Protein AF-0000000070110072 (afdb_homodimer)

Radius of gyration: 34.11 Å; Cα contacts (8 Å, |Δi|>4): 1031; chains: 2; bounding box: 117×103×104 Å

Foldseek 3Di:
DDDPCPDPPPDDPPDDDPVPPVVPVVVVVVPPVVVVVVVVPPDDPPDDPPPPPPPPPPPPPPPQLQLKEKEAAFQDQQDDVVVCPPPVVSPPQPQCQVQALQQDAHDPSSLVLLLVLLQLCLVVVDDFQEEEEEPRVRLVSSVCNSCVSNVNNVRYYYYANLQGGFHQALCHNPTLVNCCVVPNLVLSLCCPQFAADKHDFHDPVRPCVCVNLVDVVCPPHPDHSVPDGRIDGLNRSLVSNVVCCVPPVVVCSLVSGYYYYRGHFSNVLSVLCVQAVPDRVRSSLDGAFHSWMKMFGAHNVSHGPDHIDTRDDVVVRVVRRVVVVCSSPPPPPPD/DDDPCPDDPPDDPPDDDPVPPVVVVVVVVVVVVVVVVVVVPPDDPPDDPPPDPPPPPPPPPPPVLQLKEKEAADQDQQDPVVVCPPPVVSPPQPFCQPQALQQDAHDPSSLVLLLVLLQLCLVVVDDFQEEEEEPRVNLVSSVCNSCVSNVNNVRYYYYANLQGDFHQALCHNPTLVNCCVVPNLVLSLCCPQFAADKHDFHDPVRPCVCVNLVDVVCPPHPDHSVPDGRIDGLNRSLVSNVVCCVPPVVVCSLVSGYYYYRGHFSNVLSVLCVQAVPDRVRSSLDGDFHSWIWIFGADNVSHGPDHIDTRDDPVVRVVRRVVVVCSSPPPPPPD

Secondary structure (DSSP, 8-state):
----------------GGGGHHHHHHHHHHHHHHHHHHHTTT-----SS-----------------EEEEEE-----PPPHHHHHHSTTSSS---TTSSSSS-PPP-HHHHHHHHHHHHHHHHTT---SEEEE-SSHHHHHHHHHHHHHHT-TTS-EEE-GGGPPP--GGGTT--HHHHHHHH-HHHHHHHHH-SS--PPPP-TTSTTHHHHHT-GGGTSSSS-GGGS-SS--HHHHHHHHHHHIIIIIHHHHHTT--EEEE--HHHHHHHHHHHHT--TTTGGG----TT-EEEEEE-TTS-BSSS-EE-S-HHHHHHHHHHHHHTTS------/----------------GGGTHHHHHHHHHHHHHHHHHHHTTT-----SS-----------------EEEEEE--------HHHHHHSGGGSS---TTSSSSS-PPP-HHHHHHHHHHHHHHHHTT---SEEEE-SSHHHHHHHHHHHHHHT-TTS-EEE-GGGPPP--GGGTT--HHHHHHHH-HHHHHHHHH-SS--PPPP-TTSTTHHHHHT-GGGTSSSS-GGGS-SS--HHHHHHHHHHHIIIIIHHHHHTT--EEEE--HHHHHHHHHHHHT--TTTGGG--PPTT-EEEEEE-TTS-BSSS-EE-S-HHHHHHHHHHHHHHTS------

Organism: Ovis aries (NCBI:txid9940)

pLDDT: mean 72.14, std 27.74, range [18.31, 98.25]

Structure (mmCIF, N/CA/C/O backbone):
data_AF-0000000070110072-model_v1
#
loop_
_entity.id
_entity.type
_entity.pdbx_description
1 polymer 'Bisphosphoglycerate mutase'
#
loop_
_atom_site.group_PDB
_atom_site.id
_atom_site.type_symbol
_atom_site.label_atom_id
_atom_site.label_alt_id
_atom_site.label_comp_id
_atom_site.label_asym_id
_atom_site.label_entity_id
_atom_site.label_seq_id
_atom_site.pdbx_PDB_ins_code
_atom_site.Cartn_x
_atom_site.Cartn_y
_atom_site.Cartn_z
_atom_site.occupancy
_atom_site.B_iso_or_equiv
_atom_site.auth_seq_id
_atom_site.auth_comp_id
_atom_site.auth_asym_id
_atom_site.auth_atom_id
_atom_site.pdbx_PDB_model_num
ATOM 1 N N . MET A 1 1 ? 23.219 19.188 78.312 1 22.95 1 MET A N 1
ATOM 2 C CA . MET A 1 1 ? 23.141 18.766 76.875 1 22.95 1 MET A CA 1
ATOM 3 C C . MET A 1 1 ? 21.703 18.875 76.375 1 22.95 1 MET A C 1
ATOM 5 O O . MET A 1 1 ? 20.906 17.953 76.562 1 22.95 1 MET A O 1
ATOM 9 N N . PRO A 1 2 ? 21.031 20 76.312 1 23 2 PRO A N 1
ATOM 10 C CA . PRO A 1 2 ? 19.625 20.391 76.438 1 23 2 PRO A CA 1
ATOM 11 C C . PRO A 1 2 ? 18.812 20.062 75.188 1 23 2 PRO A C 1
ATOM 13 O O . PRO A 1 2 ? 19.391 19.891 74.125 1 23 2 PRO A O 1
ATOM 16 N N . ALA A 1 3 ? 17.5 19.609 75.438 1 24.97 3 ALA A N 1
ATOM 17 C CA . ALA A 1 3 ? 16.312 19.031 74.812 1 24.97 3 ALA A CA 1
ATOM 18 C C . ALA A 1 3 ? 15.766 19.938 73.688 1 24.97 3 ALA A C 1
ATOM 20 O O . ALA A 1 3 ? 15.305 21.047 74 1 24.97 3 ALA A O 1
ATOM 21 N N . ALA A 1 4 ? 16.484 19.969 72.562 1 25.08 4 ALA A N 1
ATOM 22 C CA . ALA A 1 4 ? 16.25 20.891 71.438 1 25.08 4 ALA A CA 1
ATOM 23 C C . ALA A 1 4 ? 14.789 20.828 71 1 25.08 4 ALA A C 1
ATOM 25 O O . ALA A 1 4 ? 14.227 19.75 70.812 1 25.08 4 ALA A O 1
ATOM 26 N N . VAL A 1 5 ? 13.977 21.797 71.25 1 22.41 5 VAL A N 1
ATOM 27 C CA . VAL A 1 5 ? 12.578 22.234 71.25 1 22.41 5 VAL A CA 1
ATOM 28 C C . VAL A 1 5 ? 12 22.141 69.812 1 22.41 5 VAL A C 1
ATOM 30 O O . VAL A 1 5 ? 12.492 22.797 68.938 1 22.41 5 VAL A O 1
ATOM 33 N N . MET A 1 6 ? 11.477 20.875 69.312 1 23.41 6 MET A N 1
ATOM 34 C CA . MET A 1 6 ? 10.859 20.375 68.062 1 23.41 6 MET A CA 1
ATOM 35 C C . MET A 1 6 ? 9.672 21.234 67.688 1 23.41 6 MET A C 1
ATOM 37 O O . MET A 1 6 ? 8.688 21.344 68.438 1 23.41 6 MET A O 1
ATOM 41 N N . SER A 1 7 ? 9.891 22.469 67.125 1 20.98 7 SER A N 1
ATOM 42 C CA . SER A 1 7 ? 8.82 23.453 67 1 20.98 7 SER A CA 1
ATOM 43 C C . SER A 1 7 ? 7.633 22.906 66.188 1 20.98 7 SER A C 1
ATOM 45 O O . SER A 1 7 ? 7.816 22.156 65.25 1 20.98 7 SER A O 1
ATOM 47 N N . PRO A 1 8 ? 6.23 22.922 66.625 1 21.31 8 PRO A N 1
ATOM 48 C CA . PRO A 1 8 ? 4.891 22.359 66.5 1 21.31 8 PRO A CA 1
ATOM 49 C C . PRO A 1 8 ? 4.211 22.781 65.188 1 21.31 8 PRO A C 1
ATOM 51 O O . PRO A 1 8 ? 3.006 22.578 65 1 21.31 8 PRO A O 1
ATOM 54 N N . TRP A 1 9 ? 4.836 23.516 64.125 1 19.38 9 TRP A N 1
ATOM 55 C CA . TRP A 1 9 ? 3.984 24.391 63.375 1 19.38 9 TRP A CA 1
ATOM 56 C C . TRP A 1 9 ? 3.031 23.594 62.5 1 19.38 9 TRP A C 1
ATOM 58 O O . TRP A 1 9 ? 3.4 23.156 61.406 1 19.38 9 TRP A O 1
ATOM 68 N N . ARG A 1 10 ? 2.354 22.391 62.844 1 19.62 10 ARG A N 1
ATOM 69 C CA . ARG A 1 10 ? 1.578 21.375 62.156 1 19.62 10 ARG A CA 1
ATOM 70 C C . ARG A 1 10 ? 0.322 21.984 61.531 1 19.62 10 ARG A C 1
ATOM 72 O O . ARG A 1 10 ? -0.306 21.375 60.656 1 19.62 10 ARG A O 1
ATOM 79 N N . ARG A 1 11 ? -0.355 23 62.156 1 18.31 11 ARG A N 1
ATOM 80 C CA . ARG A 1 11 ? -1.798 22.828 62.312 1 18.31 11 ARG A CA 1
ATOM 81 C C . ARG A 1 11 ? -2.506 22.984 60.969 1 18.31 11 ARG A C 1
ATOM 83 O O . ARG A 1 11 ? -3.324 22.125 60.594 1 18.31 11 ARG A O 1
ATOM 90 N N . ARG A 1 12 ? -2.852 24.203 60.469 1 20.12 12 ARG A N 1
ATOM 91 C CA . ARG A 1 12 ? -4.199 24.766 60.406 1 20.12 12 ARG A CA 1
ATOM 92 C C . ARG A 1 12 ? -4.828 24.531 59.031 1 20.12 12 ARG A C 1
ATOM 94 O O . ARG A 1 12 ? -6.004 24.828 58.812 1 20.12 12 ARG A O 1
ATOM 101 N N . LEU A 1 13 ? -4.07 24.406 57.875 1 20.16 13 LEU A N 1
ATOM 102 C CA . LEU A 1 13 ? -4.734 25.109 56.781 1 20.16 13 LEU A CA 1
ATOM 103 C C . LEU A 1 13 ? -5.91 24.297 56.25 1 20.16 13 LEU A C 1
ATOM 105 O O . LEU A 1 13 ? -5.727 23.375 55.438 1 20.16 13 LEU A O 1
ATOM 109 N N . PHE A 1 14 ? -6.875 23.703 57.125 1 25.97 14 PHE A N 1
ATOM 110 C CA . PHE A 1 14 ? -8.039 22.891 56.844 1 25.97 14 PHE A CA 1
ATOM 111 C C . PHE A 1 14 ? -9.062 23.688 56.031 1 25.97 14 PHE A C 1
ATOM 113 O O . PHE A 1 14 ? -9.719 24.578 56.531 1 25.97 14 PHE A O 1
ATOM 120 N N . GLY A 1 15 ? -8.688 24.141 54.781 1 22.78 15 GLY A N 1
ATOM 121 C CA . GLY A 1 15 ? -9.656 24.984 54.094 1 22.78 15 GLY A CA 1
ATOM 122 C C . GLY A 1 15 ? -11.078 24.469 54.188 1 22.78 15 GLY A C 1
ATOM 123 O O . GLY A 1 15 ? -11.289 23.297 54.5 1 22.78 15 GLY A O 1
ATOM 124 N N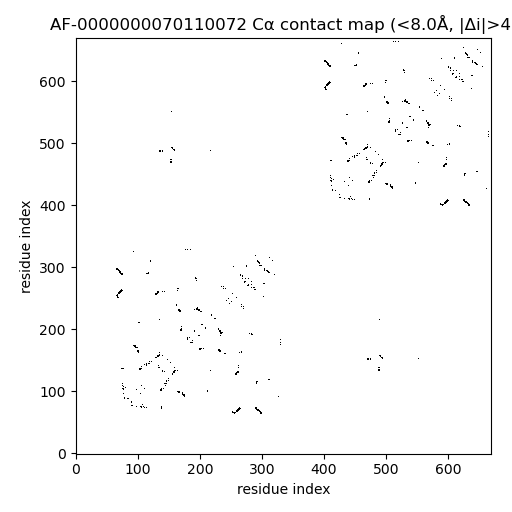 . SER A 1 16 ? -12.234 25.312 54.219 1 24.06 16 SER A N 1
ATOM 125 C CA . SER A 1 16 ? -13.617 25.469 54.656 1 24.06 16 SER A CA 1
ATOM 126 C C . SER A 1 16 ? -14.547 24.562 53.844 1 24.06 16 SER A C 1
ATOM 128 O O . SER A 1 16 ? -14.195 24.109 52.75 1 24.06 16 SER A O 1
ATOM 130 N N . SER A 1 17 ? -15.773 24.141 54.406 1 27.44 17 SER A N 1
ATOM 131 C CA . SER A 1 17 ? -16.984 23.328 54.406 1 27.44 17 SER A CA 1
ATOM 132 C C . SER A 1 17 ? -17.781 23.547 53.125 1 27.44 17 SER A C 1
ATOM 134 O O . SER A 1 17 ? -18.578 22.703 52.719 1 27.44 17 SER A O 1
ATOM 136 N N . GLU A 1 18 ? -17.766 24.828 52.625 1 28.55 18 GLU A N 1
ATOM 137 C CA . GLU A 1 18 ? -18.891 25.297 51.812 1 28.55 18 GLU A CA 1
ATOM 138 C C . GLU A 1 18 ? -18.922 24.609 50.438 1 28.55 18 GLU A C 1
ATOM 140 O O . GLU A 1 18 ? -19.922 24.672 49.75 1 28.55 18 GLU A O 1
ATOM 145 N N . GLU A 1 19 ? -17.672 24.156 50 1 26.59 19 GLU A N 1
ATOM 146 C CA . GLU A 1 19 ? -17.688 23.75 48.625 1 26.59 19 GLU A CA 1
ATOM 147 C C . GLU A 1 19 ? -18.469 22.453 48.438 1 26.59 19 GLU A C 1
ATOM 149 O O . GLU A 1 19 ? -18.547 21.922 47.312 1 26.59 19 GLU A O 1
ATOM 154 N N . ARG A 1 20 ? -18.812 21.797 49.594 1 27.3 20 ARG A N 1
ATOM 155 C CA . ARG A 1 20 ? -19.516 20.516 49.562 1 27.3 20 ARG A CA 1
ATOM 156 C C . ARG A 1 20 ? -20.922 20.672 49.031 1 27.3 20 ARG A C 1
ATOM 158 O O . ARG A 1 20 ? -21.484 19.75 48.438 1 27.3 20 ARG A O 1
ATOM 165 N N . LEU A 1 21 ? -21.547 21.859 49.406 1 26.91 21 LEU A N 1
ATOM 166 C CA . LEU A 1 21 ? -23 21.906 49.344 1 26.91 21 LEU A CA 1
ATOM 167 C C . LEU A 1 21 ? -23.484 21.859 47.906 1 26.91 21 LEU A C 1
ATOM 169 O O . LEU A 1 21 ? -24.5 21.234 47.594 1 26.91 21 LEU A O 1
ATOM 173 N N . LEU A 1 22 ? -22.75 22.578 47 1 26.73 22 LEU A N 1
ATOM 174 C CA . LEU A 1 22 ? -23.406 22.859 45.719 1 26.73 22 LEU A CA 1
ATOM 175 C C . LEU A 1 22 ? -23.484 21.594 44.875 1 26.73 22 LEU A C 1
ATOM 177 O O . LEU A 1 22 ? -24.125 21.594 43.812 1 26.73 22 LEU A O 1
ATOM 181 N N . LEU A 1 23 ? -22.766 20.484 45.344 1 26.33 23 LEU A N 1
ATOM 182 C CA . LEU A 1 23 ? -22.781 19.234 44.594 1 26.33 23 LEU A CA 1
ATOM 183 C C . LEU A 1 23 ? -24.172 18.609 44.625 1 26.33 23 LEU A C 1
ATOM 185 O O . LEU A 1 23 ? -24.641 18.094 43.625 1 26.33 23 LEU A O 1
ATOM 189 N N . VAL A 1 24 ? -24.766 18.672 45.875 1 29.64 24 VAL A N 1
ATOM 190 C CA . VAL A 1 24 ? -25.938 17.828 46.156 1 29.64 24 VAL A CA 1
ATOM 191 C C . VAL A 1 24 ? -27.125 18.297 45.312 1 29.64 24 VAL A C 1
ATOM 193 O O . VAL A 1 24 ? -27.906 17.469 44.844 1 29.64 24 VAL A O 1
ATOM 196 N N . ALA A 1 25 ? -27.234 19.609 45.156 1 29.38 25 ALA A N 1
ATOM 197 C CA . ALA A 1 25 ? -28.469 20.141 44.594 1 29.38 25 ALA A CA 1
ATOM 198 C C . ALA A 1 25 ? -28.672 19.672 43.156 1 29.38 25 ALA A C 1
ATOM 200 O O . ALA A 1 25 ? -29.797 19.375 42.75 1 29.38 25 ALA A O 1
ATOM 201 N N . PHE A 1 26 ? -27.5 19.625 42.406 1 29.38 26 PHE A N 1
ATOM 202 C CA . PHE A 1 26 ? -27.656 19.422 40.969 1 29.38 26 PHE A CA 1
ATOM 203 C C . PHE A 1 26 ? -28.078 17.984 40.656 1 29.38 26 PHE A C 1
ATOM 205 O O . PHE A 1 26 ? -28.719 17.719 39.656 1 29.38 26 PHE A O 1
ATOM 212 N N . LEU A 1 27 ? -27.844 17.016 41.594 1 31.39 27 LEU A N 1
ATOM 213 C CA . LEU A 1 27 ? -28.219 15.625 41.375 1 31.39 27 LEU A CA 1
ATOM 214 C C . LEU A 1 27 ? -29.734 15.469 41.375 1 31.39 27 LEU A C 1
ATOM 216 O O . LEU A 1 27 ? -30.266 14.57 40.719 1 31.39 27 LEU A O 1
ATOM 220 N N . GLN A 1 28 ? -30.422 16.281 42.188 1 31.12 28 GLN A N 1
ATOM 221 C CA . GLN A 1 28 ? -31.828 16.031 42.438 1 31.12 28 GLN A CA 1
ATOM 222 C C . GLN A 1 28 ? -32.656 16.297 41.188 1 31.12 28 GLN A C 1
ATOM 224 O O . GLN A 1 28 ? -33.719 15.688 40.969 1 31.12 28 GLN A O 1
ATOM 229 N N . GLY A 1 29 ? -32.219 17.297 40.406 1 30.22 29 GLY A N 1
ATOM 230 C CA . GLY A 1 29 ? -33.062 17.688 39.281 1 30.22 29 GLY A CA 1
ATOM 231 C C . GLY A 1 29 ? -33.156 16.641 38.188 1 30.22 29 GLY A C 1
ATOM 232 O O . GLY A 1 29 ? -34 16.719 37.312 1 30.22 29 GLY A O 1
ATOM 233 N N . LEU A 1 30 ? -32.156 15.719 38.25 1 31.34 30 LEU A N 1
ATOM 234 C CA . LEU A 1 30 ? -32.125 14.75 37.156 1 31.34 30 LEU A CA 1
ATOM 235 C C . LEU A 1 30 ? -33.25 13.742 37.281 1 31.34 30 LEU A C 1
ATOM 237 O O . LEU A 1 30 ? -33.562 13.031 36.344 1 31.34 30 LEU A O 1
ATOM 241 N N . GLY A 1 31 ? -33.781 13.625 38.5 1 29.67 31 GLY A N 1
ATOM 242 C CA . GLY A 1 31 ? -34.75 12.57 38.719 1 29.67 31 GLY A CA 1
ATOM 243 C C . GLY A 1 31 ? -36.062 12.805 38 1 29.67 31 GLY A C 1
ATOM 244 O O . GLY A 1 31 ? -36.719 11.859 37.562 1 29.67 31 GLY A O 1
ATOM 245 N N . ALA A 1 32 ? -36.5 14.117 38.031 1 33.34 32 ALA A N 1
ATOM 246 C CA . ALA A 1 32 ? -37.844 14.391 37.594 1 33.34 32 ALA A CA 1
ATOM 247 C C . ALA A 1 32 ? -38 14.102 36.094 1 33.34 32 ALA A C 1
ATOM 249 O O . ALA A 1 32 ? -39.062 13.625 35.656 1 33.34 32 ALA A O 1
ATOM 250 N N . ILE A 1 33 ? -36.969 14.422 35.344 1 31.48 33 ILE A N 1
ATOM 251 C CA . ILE A 1 33 ? -37.156 14.375 33.906 1 31.48 33 ILE A CA 1
ATOM 252 C C . ILE A 1 33 ? -37.281 12.922 33.438 1 31.48 33 ILE A C 1
ATOM 254 O O . ILE A 1 33 ? -37.938 12.625 32.438 1 31.48 33 ILE A O 1
ATOM 258 N N . LEU A 1 34 ? -36.844 11.992 34.312 1 33.75 34 LEU A N 1
ATOM 259 C CA . LEU A 1 34 ? -36.938 10.586 33.938 1 33.75 34 LEU A CA 1
ATOM 260 C C . LEU A 1 34 ? -38.406 10.141 33.938 1 33.75 34 LEU A C 1
ATOM 262 O O . LEU A 1 34 ? -38.812 9.359 33.062 1 33.75 34 LEU A O 1
ATOM 266 N N . ARG A 1 35 ? -39.156 10.625 34.969 1 33.81 35 ARG A N 1
ATOM 267 C CA . ARG A 1 35 ? -40.5 10.102 35.156 1 33.81 35 ARG A CA 1
ATOM 268 C C . ARG A 1 35 ? -41.406 10.484 34 1 33.81 35 ARG A C 1
ATOM 270 O O . ARG A 1 35 ? -42.25 9.68 33.594 1 33.81 35 ARG A O 1
ATOM 277 N N . ALA A 1 36 ? -41.219 11.773 33.531 1 30.95 36 ALA A N 1
ATOM 278 C CA . ALA A 1 36 ? -42.219 12.227 32.562 1 30.95 36 ALA A CA 1
ATOM 279 C C . ALA A 1 36 ? -42.188 11.344 31.297 1 30.95 36 ALA A C 1
ATOM 281 O O . ALA A 1 36 ? -43.25 11.062 30.719 1 30.95 36 ALA A O 1
ATOM 282 N N . MET A 1 37 ? -40.969 10.852 31.016 1 29.34 37 MET A N 1
ATOM 283 C CA . MET A 1 37 ? -40.906 10.133 29.75 1 29.34 37 MET A CA 1
ATOM 284 C C . MET A 1 37 ? -41.531 8.75 29.859 1 29.34 37 MET A C 1
ATOM 286 O O . MET A 1 37 ? -41.844 8.117 28.859 1 29.34 37 MET A O 1
ATOM 290 N N . ALA A 1 38 ? -41.625 8.258 31.125 1 30.17 38 ALA A N 1
ATOM 291 C CA . ALA A 1 38 ? -42.188 6.914 31.266 1 30.17 38 ALA A CA 1
ATOM 292 C C . ALA A 1 38 ? -43.688 6.898 30.891 1 30.17 38 ALA A C 1
ATOM 294 O O . ALA A 1 38 ? -44.156 5.945 30.281 1 30.17 38 ALA A O 1
ATOM 295 N N . ASP A 1 39 ? -44.406 7.922 31.484 1 28.72 39 ASP A N 1
ATOM 296 C CA . ASP A 1 39 ? -45.875 7.836 31.469 1 28.72 39 ASP A CA 1
ATOM 297 C C . ASP A 1 39 ? -46.406 7.848 30.031 1 28.72 39 ASP A C 1
ATOM 299 O O . ASP A 1 39 ? -47.438 7.27 29.75 1 28.72 39 ASP A O 1
ATOM 303 N N . LEU A 1 40 ? -45.75 8.695 29.203 1 28.62 40 LEU A N 1
ATOM 304 C CA . LEU A 1 40 ? -46.406 8.875 27.922 1 28.62 40 LEU A CA 1
ATOM 305 C C . LEU A 1 40 ? -46.469 7.566 27.141 1 28.62 40 LEU A C 1
ATOM 307 O O . LEU A 1 40 ? -47.062 7.496 26.062 1 28.62 40 LEU A O 1
ATOM 311 N N . ALA A 1 41 ? -45.719 6.52 27.734 1 26.41 41 ALA A N 1
ATOM 312 C CA . ALA A 1 41 ? -45.656 5.27 26.969 1 26.41 41 ALA A CA 1
ATOM 313 C C . ALA A 1 41 ? -47.031 4.594 26.922 1 26.41 41 ALA A C 1
ATOM 315 O O . ALA A 1 41 ? -47.312 3.852 25.984 1 26.41 41 ALA A O 1
ATOM 316 N N . LEU A 1 42 ? -47.75 4.633 28 1 26.27 42 LEU A N 1
ATOM 317 C CA . LEU A 1 42 ? -48.719 3.553 28.203 1 26.27 42 LEU A CA 1
ATOM 318 C C . LEU A 1 42 ? -49.938 3.738 27.312 1 26.27 42 LEU A C 1
ATOM 320 O O . LEU A 1 42 ? -50.531 2.76 26.844 1 26.27 42 LEU A O 1
ATOM 324 N N . GLU A 1 43 ? -50.562 4.902 27.375 1 25.78 43 GLU A N 1
ATOM 325 C CA . GLU A 1 43 ? -52.031 4.863 27.219 1 25.78 43 GLU A CA 1
ATOM 326 C C . GLU A 1 43 ? -52.438 4.531 25.797 1 25.78 43 GLU A C 1
ATOM 328 O O . GLU A 1 43 ? -53.594 4.223 25.516 1 25.78 43 GLU A O 1
ATOM 333 N N . GLY A 1 44 ? -51.719 5.039 24.703 1 23.73 44 GLY A N 1
ATOM 334 C CA . GLY A 1 44 ? -52.562 5.27 23.531 1 23.73 44 GLY A CA 1
ATOM 335 C C . GLY A 1 44 ? -53.062 3.988 22.891 1 23.73 44 GLY A C 1
ATOM 336 O O . GLY A 1 44 ? -52.281 3.094 22.594 1 23.73 44 GLY A O 1
ATOM 337 N N . SER A 1 45 ? -54.25 3.477 23.203 1 26.3 45 SER A N 1
ATOM 338 C CA . SER A 1 45 ? -55.094 2.359 22.781 1 26.3 45 SER A CA 1
ATOM 339 C C . SER A 1 45 ? -55.188 2.287 21.266 1 26.3 45 SER A C 1
ATOM 341 O O . SER A 1 45 ? -55.969 2.998 20.656 1 26.3 45 SER A O 1
ATOM 343 N N . VAL A 1 46 ? -54.125 2.529 20.5 1 23.42 46 VAL A N 1
ATOM 344 C CA . VAL A 1 46 ? -54.375 2.707 19.062 1 23.42 46 VAL A CA 1
ATOM 345 C C . VAL A 1 46 ? -55.125 1.497 18.516 1 23.42 46 VAL A C 1
ATOM 347 O O . VAL A 1 46 ? -54.781 0.353 18.828 1 23.42 46 VAL A O 1
ATOM 350 N N . ASP A 1 47 ? -56.344 1.65 18.156 1 23.72 47 ASP A N 1
ATOM 351 C CA . ASP A 1 47 ? -57.406 0.838 17.531 1 23.72 47 ASP A CA 1
ATOM 352 C C . ASP A 1 47 ? -56.812 -0.032 16.406 1 23.72 47 ASP A C 1
ATOM 354 O O . ASP A 1 47 ? -56.062 0.449 15.578 1 23.72 47 ASP A O 1
ATOM 358 N N . ARG A 1 48 ? -56.812 -1.385 16.5 1 25.06 48 ARG A N 1
ATOM 359 C CA . ARG A 1 48 ? -56.281 -2.545 15.781 1 25.06 48 ARG A CA 1
ATOM 360 C C . ARG A 1 48 ? -56.719 -2.516 14.312 1 25.06 48 ARG A C 1
ATOM 362 O O . ARG A 1 48 ? -56.125 -3.229 13.484 1 25.06 48 ARG A O 1
ATOM 369 N N . LYS A 1 49 ? -58 -2.238 14.078 1 25.14 49 LYS A N 1
ATOM 370 C CA . LYS A 1 49 ? -58.75 -2.773 12.938 1 25.14 49 LYS A CA 1
ATOM 371 C C . LYS A 1 49 ? -58.125 -2.309 11.625 1 25.14 49 LYS A C 1
ATOM 373 O O . LYS A 1 49 ? -58.031 -3.076 10.664 1 25.14 49 LYS A O 1
ATOM 378 N N . ASN A 1 50 ? -58.312 -1.032 11.391 1 22.86 50 ASN A N 1
ATOM 379 C CA . ASN A 1 50 ? -58.25 -0.594 10 1 22.86 50 ASN A CA 1
ATOM 380 C C . ASN A 1 50 ? -56.844 -0.708 9.438 1 22.86 50 ASN A C 1
ATOM 382 O O . ASN A 1 50 ? -56.094 0.273 9.414 1 22.86 50 ASN A O 1
ATOM 386 N N . LEU A 1 51 ? -56.094 -1.717 9.789 1 24.45 51 LEU A N 1
ATOM 387 C CA . LEU A 1 51 ? -54.719 -1.919 9.344 1 24.45 51 LEU A CA 1
ATOM 388 C C . LEU A 1 51 ? -54.656 -2.146 7.832 1 24.45 51 LEU A C 1
ATOM 390 O O . LEU A 1 51 ? -54.812 -3.277 7.367 1 24.45 51 LEU A O 1
ATOM 394 N N . ASN A 1 52 ? -55.562 -1.545 7.016 1 24.36 52 ASN A N 1
ATOM 395 C CA . ASN A 1 52 ? -55.688 -1.713 5.574 1 24.36 52 ASN A CA 1
ATOM 396 C C . ASN A 1 52 ? -54.344 -1.855 4.895 1 24.36 52 ASN A C 1
ATOM 398 O O . ASN A 1 52 ? -53.344 -1.31 5.371 1 24.36 52 ASN A O 1
ATOM 402 N N . VAL A 1 53 ? -54.188 -2.84 3.842 1 25.16 53 VAL A N 1
ATOM 403 C CA . VAL A 1 53 ? -53.156 -3.406 2.998 1 25.16 53 VAL A CA 1
ATOM 404 C C . VAL A 1 53 ? -52.406 -2.287 2.277 1 25.16 53 VAL A C 1
ATOM 406 O O . VAL A 1 53 ? -52.938 -1.684 1.34 1 25.16 53 VAL A O 1
ATOM 409 N N . MET A 1 54 ? -52.062 -1.243 2.787 1 23.88 54 MET A N 1
ATOM 410 C CA . MET A 1 54 ? -51.469 -0.171 1.988 1 23.88 54 MET A CA 1
ATOM 411 C C . MET A 1 54 ? -50.469 -0.725 1.001 1 23.88 54 MET A C 1
ATOM 413 O O . MET A 1 54 ? -49.562 -1.466 1.388 1 23.88 54 MET A O 1
ATOM 417 N N . LYS A 1 55 ? -50.781 -0.885 -0.368 1 27.09 55 LYS A N 1
ATOM 418 C CA . LYS A 1 55 ? -50.031 -1.088 -1.614 1 27.09 55 LYS A CA 1
ATOM 419 C C . LYS A 1 55 ? -48.656 -0.425 -1.557 1 27.09 55 LYS A C 1
ATOM 421 O O . LYS A 1 55 ? -48.562 0.776 -1.301 1 27.09 55 LYS A O 1
ATOM 426 N N . GLY A 1 56 ? -47.656 -1.082 -1.192 1 25.19 56 GLY A N 1
ATOM 427 C CA . GLY A 1 56 ? -46.25 -0.798 -0.857 1 25.19 56 GLY A CA 1
ATOM 428 C C . GLY A 1 56 ? -45.594 0.105 -1.866 1 25.19 56 GLY A C 1
ATOM 429 O O . GLY A 1 56 ? -45.219 -0.337 -2.959 1 25.19 56 GLY A O 1
ATOM 430 N N . GLU A 1 57 ? -46.094 1.273 -2.207 1 27.69 57 GLU A N 1
ATOM 431 C CA . GLU A 1 57 ? -45.375 2.215 -3.055 1 27.69 57 GLU A CA 1
ATOM 432 C C . GLU A 1 57 ? -43.875 2.209 -2.74 1 27.69 57 GLU A C 1
ATOM 434 O O . GLU A 1 57 ? -43.5 2.375 -1.585 1 27.69 57 GLU A O 1
ATOM 439 N N . ARG A 1 58 ? -43.125 1.5 -3.502 1 26.92 58 ARG A N 1
ATOM 440 C CA . ARG A 1 58 ? -41.688 1.449 -3.537 1 26.92 58 ARG A CA 1
ATOM 441 C C . ARG A 1 58 ? -41.062 2.842 -3.371 1 26.92 58 ARG A C 1
ATOM 443 O O . ARG A 1 58 ? -41.156 3.668 -4.285 1 26.92 58 ARG A O 1
ATOM 450 N N . ILE A 1 59 ? -41.344 3.539 -2.332 1 27.78 59 ILE A N 1
ATOM 451 C CA . ILE A 1 59 ? -40.562 4.742 -2.086 1 27.78 59 ILE A CA 1
ATOM 452 C C . ILE A 1 59 ? -39.125 4.516 -2.535 1 27.78 59 ILE A C 1
ATOM 454 O O . ILE A 1 59 ? -38.406 3.709 -1.943 1 27.78 59 ILE A O 1
ATOM 458 N N . VAL A 1 60 ? -38.844 4.473 -3.771 1 27.91 60 VAL A N 1
ATOM 459 C CA . VAL A 1 60 ? -37.531 4.645 -4.363 1 27.91 60 VAL A CA 1
ATOM 460 C C . VAL A 1 60 ? -36.75 5.727 -3.604 1 27.91 60 VAL A C 1
ATOM 462 O O . VAL A 1 60 ? -37.094 6.91 -3.691 1 27.91 60 VAL A O 1
ATOM 465 N N . HIS A 1 61 ? -36.656 5.684 -2.312 1 27.64 61 HIS A N 1
ATOM 466 C CA . HIS A 1 61 ? -35.688 6.59 -1.676 1 27.64 61 HIS A CA 1
ATOM 467 C C . HIS A 1 61 ? -34.5 6.859 -2.582 1 27.64 61 HIS A C 1
ATOM 469 O O . HIS A 1 61 ? -33.844 5.922 -3.018 1 27.64 61 HIS A O 1
ATOM 475 N N . HIS A 1 62 ? -34.594 7.684 -3.52 1 30.23 62 HIS A N 1
ATOM 476 C CA . HIS A 1 62 ? -33.469 8.367 -4.129 1 30.23 62 HIS A CA 1
ATOM 477 C C . HIS A 1 62 ? -32.312 8.555 -3.125 1 30.23 62 HIS A C 1
ATOM 479 O O . HIS A 1 62 ? -32.375 9.453 -2.279 1 30.23 62 HIS A O 1
ATOM 485 N N . GLN A 1 63 ? -31.938 7.652 -2.355 1 31.97 63 GLN A N 1
ATOM 486 C CA . GLN A 1 63 ? -30.703 7.695 -1.561 1 31.97 63 GLN A CA 1
ATOM 487 C C . GLN A 1 63 ? -29.641 8.547 -2.236 1 31.97 63 GLN A C 1
ATOM 489 O O . GLN A 1 63 ? -29.062 8.141 -3.246 1 31.97 63 GLN A O 1
ATOM 494 N N . LYS A 1 64 ? -29.781 9.805 -2.445 1 35.75 64 LYS A N 1
ATOM 495 C CA . LYS A 1 64 ? -28.734 10.781 -2.746 1 35.75 64 LYS A CA 1
ATOM 496 C C . LYS A 1 64 ? -27.375 10.289 -2.262 1 35.75 64 LYS A C 1
ATOM 498 O O . LYS A 1 64 ? -27.188 10.062 -1.066 1 35.75 64 LYS A O 1
ATOM 503 N N . MET A 1 65 ? -26.734 9.43 -2.941 1 41.03 65 MET A N 1
ATOM 504 C CA . MET A 1 65 ? -25.422 8.812 -2.748 1 41.03 65 MET A CA 1
ATOM 505 C C . MET A 1 65 ? -24.453 9.773 -2.064 1 41.03 65 MET A C 1
ATOM 507 O O . MET A 1 65 ? -23.922 10.688 -2.703 1 41.03 65 MET A O 1
ATOM 511 N N . MET A 1 66 ? -24.859 10.312 -0.784 1 44.84 66 MET A N 1
ATOM 512 C CA . MET A 1 66 ? -23.922 11.094 0.009 1 44.84 66 MET A CA 1
ATOM 513 C C . MET A 1 66 ? -22.5 10.578 -0.181 1 44.84 66 MET A C 1
ATOM 515 O O . MET A 1 66 ? -22.266 9.367 -0.233 1 44.84 66 MET A O 1
ATOM 519 N N . LYS A 1 67 ? -21.734 11.359 -0.958 1 52.78 67 LYS A N 1
ATOM 520 C CA . LYS A 1 67 ? -20.297 11.141 -1.194 1 52.78 67 LYS A CA 1
ATOM 521 C C . LYS A 1 67 ? -19.516 11.258 0.103 1 52.78 67 LYS A C 1
ATOM 523 O O . LYS A 1 67 ? -19.703 12.195 0.882 1 52.78 67 LYS A O 1
ATOM 528 N N . ARG A 1 68 ? -19.141 10.164 0.709 1 53.62 68 ARG A N 1
ATOM 529 C CA . ARG A 1 68 ? -18.516 10.078 2.027 1 53.62 68 ARG A CA 1
ATOM 530 C C . ARG A 1 68 ? -17 10.07 1.918 1 53.62 68 ARG A C 1
ATOM 532 O O . ARG A 1 68 ? -16.438 9.406 1.042 1 53.62 68 ARG A O 1
ATOM 539 N N . CYS A 1 69 ? -16.391 11.164 2.373 1 52.12 69 CYS A N 1
ATOM 540 C CA . CYS A 1 69 ? -14.938 11.156 2.512 1 52.12 69 CYS A CA 1
ATOM 541 C C . CYS A 1 69 ? -14.531 10.984 3.971 1 52.12 69 CYS A C 1
ATOM 543 O O . CYS A 1 69 ? -15.094 11.633 4.855 1 52.12 69 CYS A O 1
ATOM 545 N N . ILE A 1 70 ? -13.891 9.836 4.336 1 58.53 70 ILE A N 1
ATOM 546 C CA . ILE A 1 70 ? -13.344 9.656 5.676 1 58.53 70 ILE A CA 1
ATOM 547 C C . ILE A 1 70 ? -11.883 10.117 5.703 1 58.53 70 ILE A C 1
ATOM 549 O O . ILE A 1 70 ? -11.102 9.758 4.82 1 58.53 70 ILE A O 1
ATOM 553 N N . CYS A 1 71 ? -11.68 11.219 6.375 1 56.75 71 CYS A N 1
ATOM 554 C CA . CYS A 1 71 ? -10.32 11.703 6.57 1 56.75 71 CYS A CA 1
ATOM 555 C C . CYS A 1 71 ? -9.766 11.25 7.914 1 56.75 71 CYS A C 1
ATOM 557 O O . CYS A 1 71 ? -10.477 11.273 8.922 1 56.75 71 CYS A O 1
ATOM 559 N N . LEU A 1 72 ? -8.648 10.438 7.949 1 56.81 72 LEU A N 1
ATOM 560 C CA . LEU A 1 72 ? -8.008 9.992 9.18 1 56.81 72 LEU A CA 1
ATOM 561 C C . LEU A 1 72 ? -6.738 10.797 9.453 1 56.81 72 LEU A C 1
ATOM 563 O O . LEU A 1 72 ? -6.012 11.148 8.523 1 56.81 72 LEU A O 1
ATOM 567 N N . GLN A 1 73 ? -6.688 11.57 10.523 1 53.97 73 GLN A N 1
ATOM 568 C CA . GLN A 1 73 ? -5.496 12.281 10.977 1 53.97 73 GLN A CA 1
ATOM 569 C C . GLN A 1 73 ? -4.5 11.32 11.617 1 53.97 73 GLN A C 1
ATOM 571 O O . GLN A 1 73 ? -4.887 10.266 12.133 1 53.97 73 GLN A O 1
ATOM 576 N N . TYR A 1 74 ? -3.271 11.891 11.766 1 53 74 TYR A N 1
ATOM 577 C CA . TYR A 1 74 ? -1.93 11.438 12.109 1 53 74 TYR A CA 1
ATOM 578 C C . TYR A 1 74 ? -1.917 10.75 13.469 1 53 74 TYR A C 1
ATOM 580 O O . TYR A 1 74 ? -2.588 11.203 14.406 1 53 74 TYR A O 1
ATOM 588 N N . LEU A 1 75 ? -1.727 9.5 13.359 1 47.22 75 LEU A N 1
ATOM 589 C CA . LEU A 1 75 ? -1.384 8.727 14.547 1 47.22 75 LEU A CA 1
ATOM 590 C C . LEU A 1 75 ? -0.078 9.227 15.156 1 47.22 75 LEU A C 1
ATOM 592 O O . LEU A 1 75 ? 0.854 9.586 14.438 1 47.22 75 LEU A O 1
ATOM 596 N N . TYR A 1 76 ? -0.275 9.602 16.281 1 46.38 76 TYR A N 1
ATOM 597 C CA . TYR A 1 76 ? 0.795 10.117 17.141 1 46.38 76 TYR A CA 1
ATOM 598 C C . TYR A 1 76 ? 1.996 9.18 17.125 1 46.38 76 TYR A C 1
ATOM 600 O O . TYR A 1 76 ? 1.838 7.961 17.047 1 46.38 76 TYR A O 1
ATOM 608 N N . ILE A 1 77 ? 3.133 9.719 16.656 1 45.22 77 ILE A N 1
ATOM 609 C CA . ILE A 1 77 ? 4.426 9.086 16.891 1 45.22 77 ILE A CA 1
ATOM 610 C C . ILE A 1 77 ? 4.816 9.258 18.359 1 45.22 77 ILE A C 1
ATOM 612 O O . ILE A 1 77 ? 4.91 10.383 18.859 1 45.22 77 ILE A O 1
ATOM 616 N N . THR A 1 78 ? 4.246 8.398 19.297 1 42.84 78 THR A N 1
ATOM 617 C CA . THR A 1 78 ? 4.773 8.562 20.641 1 42.84 78 THR A CA 1
ATOM 618 C C . THR A 1 78 ? 6.195 8.023 20.734 1 42.84 78 THR A C 1
ATOM 620 O O . THR A 1 78 ? 6.5 6.965 20.188 1 42.84 78 THR A O 1
ATOM 623 N N . PRO A 1 79 ? 7.07 8.773 21.219 1 41.62 79 PRO A N 1
ATOM 624 C CA . PRO A 1 79 ? 8.43 8.289 21.438 1 41.62 79 PRO A CA 1
ATOM 625 C C . PRO A 1 79 ? 8.469 6.945 22.156 1 41.62 79 PRO A C 1
ATOM 627 O O . PRO A 1 79 ? 7.559 6.629 22.922 1 41.62 79 PRO A O 1
ATOM 630 N N . SER A 1 80 ? 9.266 6.008 21.719 1 38.31 80 SER A N 1
ATOM 631 C CA . SER A 1 80 ? 9.508 4.734 22.391 1 38.31 80 SER A CA 1
ATOM 632 C C . SER A 1 80 ? 9.789 4.934 23.875 1 38.31 80 SER A C 1
ATOM 634 O O . SER A 1 80 ? 10.234 6.004 24.281 1 38.31 80 SER A O 1
ATOM 636 N N . SER A 1 81 ? 9.328 4.039 24.703 1 38.78 81 SER A N 1
ATOM 637 C CA . SER A 1 81 ? 9.555 3.992 26.141 1 38.78 81 SER A CA 1
ATOM 638 C C . SER A 1 81 ? 11.008 4.336 26.484 1 38.78 81 SER A C 1
ATOM 640 O O . SER A 1 81 ? 11.273 4.961 27.5 1 38.78 81 SER A O 1
ATOM 642 N N . PHE A 1 82 ? 11.906 3.639 25.797 1 35.75 82 PHE A N 1
ATOM 643 C CA . PHE A 1 82 ? 13.312 3.832 26.141 1 35.75 82 PHE A CA 1
ATOM 644 C C . PHE A 1 82 ? 13.703 5.301 26.016 1 35.75 82 PHE A C 1
ATOM 646 O O . PHE A 1 82 ? 14.477 5.812 26.828 1 35.75 82 PHE A O 1
ATOM 653 N N . GLU A 1 83 ? 13.195 5.879 25.031 1 38.25 83 GLU A N 1
ATOM 654 C CA . GLU A 1 83 ? 13.516 7.301 24.922 1 38.25 83 GLU A CA 1
ATOM 655 C C . GLU A 1 83 ? 12.766 8.117 25.969 1 38.25 83 GLU A C 1
ATOM 657 O O . GLU A 1 83 ? 13.18 9.227 26.312 1 38.25 83 GLU A O 1
ATOM 662 N N . LEU A 1 84 ? 11.75 7.574 26.484 1 37.91 84 LEU A N 1
ATOM 663 C CA . LEU A 1 84 ? 11.039 8.211 27.594 1 37.91 84 LEU A CA 1
ATOM 664 C C . LEU A 1 84 ? 11.898 8.211 28.859 1 37.91 84 LEU A C 1
ATOM 666 O O . LEU A 1 84 ? 11.758 9.094 29.703 1 37.91 84 LEU A O 1
ATOM 670 N N . LYS A 1 85 ? 12.562 7.156 29.203 1 36.31 85 LYS A N 1
ATOM 671 C CA . LYS A 1 85 ? 13.172 7.016 30.531 1 36.31 85 LYS A CA 1
ATOM 672 C C . LYS A 1 85 ? 14.234 8.094 30.766 1 36.31 85 LYS A C 1
ATOM 674 O O . LYS A 1 85 ? 14.383 8.586 31.875 1 36.31 85 LYS A O 1
ATOM 679 N N . ASN A 1 86 ? 15.344 8.125 30 1 36.88 86 ASN A N 1
ATOM 680 C CA . ASN A 1 86 ? 16.422 9.016 30.422 1 36.88 86 ASN A CA 1
ATOM 681 C C . ASN A 1 86 ? 16.047 10.484 30.219 1 36.88 86 ASN A C 1
ATOM 683 O O . ASN A 1 86 ? 16.734 11.375 30.719 1 36.88 86 ASN A O 1
ATOM 687 N N . ASN A 1 87 ? 15.625 10.953 29.141 1 32.03 87 ASN A N 1
ATOM 688 C CA . ASN A 1 87 ? 15.172 12.336 29.031 1 32.03 87 ASN A CA 1
ATOM 689 C C . ASN A 1 87 ? 13.672 12.453 29.312 1 32.03 87 ASN A C 1
ATOM 691 O O . ASN A 1 87 ? 12.852 12.047 28.484 1 32.03 87 ASN A O 1
ATOM 695 N N . PHE A 1 88 ? 13.297 12.312 30.625 1 31.95 88 PHE A N 1
ATOM 696 C CA . PHE A 1 88 ? 11.969 12.562 31.172 1 31.95 88 PHE A CA 1
ATOM 697 C C . PHE A 1 88 ? 11.172 13.484 30.25 1 31.95 88 PHE A C 1
ATOM 699 O O . PHE A 1 88 ? 9.961 13.32 30.094 1 31.95 88 PHE A O 1
ATOM 706 N N . PHE A 1 89 ? 11.812 14.609 30.047 1 30.17 89 PHE A N 1
ATOM 707 C CA . PHE A 1 89 ? 11.211 15.656 29.219 1 30.17 89 PHE A CA 1
ATOM 708 C C . PHE A 1 89 ? 10.859 15.125 27.828 1 30.17 89 PHE A C 1
ATOM 710 O O . PHE A 1 89 ? 10.297 15.844 27.016 1 30.17 89 PHE A O 1
ATOM 717 N N . ALA A 1 90 ? 11.539 14.055 27.531 1 32.44 90 ALA A N 1
ATOM 718 C CA . ALA A 1 90 ? 11.195 13.422 26.266 1 32.44 90 ALA A CA 1
ATOM 719 C C . ALA A 1 90 ? 9.766 12.891 26.297 1 32.44 90 ALA A C 1
ATOM 721 O O . ALA A 1 90 ? 9.547 11.68 26.359 1 32.44 90 ALA A O 1
ATOM 722 N N . ILE A 1 91 ? 8.977 13.031 27.484 1 31.02 91 ILE A N 1
ATOM 723 C CA . ILE A 1 91 ? 7.543 12.859 27.703 1 31.02 91 ILE A CA 1
ATOM 724 C C . ILE A 1 91 ? 6.809 12.922 26.375 1 31.02 91 ILE A C 1
ATOM 726 O O . ILE A 1 91 ? 7.332 13.461 25.391 1 31.02 91 ILE A O 1
ATOM 730 N N . ARG A 1 92 ? 5.359 12.773 26.609 1 34.94 92 ARG A N 1
ATOM 731 C CA . ARG A 1 92 ? 4.227 12.984 25.719 1 34.94 92 ARG A CA 1
ATOM 732 C C . ARG A 1 92 ? 4.422 14.242 24.875 1 34.94 92 ARG A C 1
ATOM 734 O O . ARG A 1 92 ? 3.455 14.93 24.547 1 34.94 92 ARG A O 1
ATOM 741 N N . SER A 1 93 ? 5.492 14.977 25.312 1 33.78 93 SER A N 1
ATOM 742 C CA . SER A 1 93 ? 5.637 16.203 24.531 1 33.78 93 SER A CA 1
ATOM 743 C C . SER A 1 93 ? 5.262 15.977 23.078 1 33.78 93 SER A C 1
ATOM 745 O O . SER A 1 93 ? 5.688 14.992 22.469 1 33.78 93 SER A O 1
ATOM 747 N N . PHE A 1 94 ? 4.105 16.266 22.812 1 37.84 94 PHE A N 1
ATOM 748 C CA . PHE A 1 94 ? 3.68 16.594 21.469 1 37.84 94 PHE A CA 1
ATOM 749 C C . PHE A 1 94 ? 4.863 17.047 20.609 1 37.84 94 PHE A C 1
ATOM 751 O O . PHE A 1 94 ? 5.25 18.203 20.641 1 37.84 94 PHE A O 1
ATOM 758 N N . LEU A 1 95 ? 6.016 16.594 21 1 37.16 95 LEU A N 1
ATOM 759 C CA . LEU A 1 95 ? 7.129 16.984 20.141 1 37.16 95 LEU A CA 1
ATOM 760 C C . LEU A 1 95 ? 6.629 17.391 18.75 1 37.16 95 LEU A C 1
ATOM 762 O O . LEU A 1 95 ? 6.117 16.562 18 1 37.16 95 LEU A O 1
ATOM 766 N N . LEU A 1 96 ? 5.992 18.422 18.688 1 42.59 96 LEU A N 1
ATOM 767 C CA . LEU A 1 96 ? 6.098 19.031 17.375 1 42.59 96 LEU A CA 1
ATOM 768 C C . LEU A 1 96 ? 7.23 18.406 16.578 1 42.59 96 LEU A C 1
ATOM 770 O O . LEU A 1 96 ? 7.359 18.656 15.367 1 42.59 96 LEU A O 1
ATOM 774 N N . ASP A 1 97 ? 8.266 17.922 17.391 1 43.41 97 ASP A N 1
ATOM 775 C CA . ASP A 1 97 ? 9.539 17.469 16.844 1 43.41 97 ASP A CA 1
ATOM 776 C C . ASP A 1 97 ? 9.312 16.391 15.773 1 43.41 97 ASP A C 1
ATOM 778 O O . ASP A 1 97 ? 10.055 16.312 14.797 1 43.41 97 ASP A O 1
ATOM 782 N N . LYS A 1 98 ? 8.234 15.539 16.031 1 48.56 98 LYS A N 1
ATOM 783 C CA . LYS A 1 98 ? 8.281 14.344 15.188 1 48.56 98 LYS A CA 1
ATOM 784 C C . LYS A 1 98 ? 7.289 14.461 14.031 1 48.56 98 LYS A C 1
ATOM 786 O O . LYS A 1 98 ? 7.211 13.562 13.188 1 48.56 98 LYS A O 1
ATOM 791 N N . THR A 1 99 ? 6.531 15.547 14.164 1 56.28 99 THR A N 1
ATOM 792 C CA . THR A 1 99 ? 5.422 15.617 13.211 1 56.28 99 THR A CA 1
ATOM 793 C C . THR A 1 99 ? 5.816 16.422 11.977 1 56.28 99 THR A C 1
ATOM 795 O O . THR A 1 99 ? 4.957 16.828 11.195 1 56.28 99 THR A O 1
ATOM 798 N N . HIS A 1 100 ? 7.062 16.312 11.797 1 73.38 100 HIS A N 1
ATOM 799 C CA . HIS A 1 100 ? 7.504 17.188 10.711 1 73.38 100 HIS A CA 1
ATOM 800 C C . HIS A 1 100 ? 7.863 16.391 9.469 1 73.38 100 HIS A C 1
ATOM 802 O O . HIS A 1 100 ? 7.438 15.234 9.32 1 73.38 100 HIS A O 1
ATOM 808 N N . TRP A 1 101 ? 8.398 17.062 8.625 1 89.5 101 TRP A N 1
ATOM 809 C CA . TRP A 1 101 ? 8.844 16.547 7.332 1 89.5 101 TRP A CA 1
ATOM 810 C C . TRP A 1 101 ? 9.977 15.539 7.516 1 89.5 101 TRP A C 1
ATOM 812 O O . TRP A 1 101 ? 10.383 14.875 6.559 1 89.5 101 TRP A O 1
ATOM 822 N N . VAL A 1 102 ? 10.414 15.406 8.82 1 88.19 102 VAL A N 1
ATOM 823 C CA . VAL A 1 102 ? 11.281 14.273 9.125 1 88.19 102 VAL A CA 1
ATOM 824 C C . VAL A 1 102 ? 10.461 12.984 9.148 1 88.19 102 VAL A C 1
ATOM 826 O O . VAL A 1 102 ? 9.461 12.898 9.867 1 88.19 102 VAL A O 1
ATOM 829 N N . ASP A 1 103 ? 10.859 12 8.359 1 90.69 103 ASP A N 1
ATOM 830 C CA . ASP A 1 103 ? 10.031 10.828 8.102 1 90.69 103 ASP A CA 1
ATOM 831 C C . ASP A 1 103 ? 10.18 9.797 9.219 1 90.69 103 ASP A C 1
ATOM 833 O O . ASP A 1 103 ? 10.867 8.789 9.055 1 90.69 103 ASP A O 1
ATOM 837 N N . GLN A 1 104 ? 9.469 9.984 10.227 1 84.56 104 GLN A N 1
ATOM 838 C CA . GLN A 1 104 ? 9.508 9.102 11.391 1 84.56 104 GLN A CA 1
ATOM 839 C C . GLN A 1 104 ? 8.461 8 11.281 1 84.56 104 GLN A C 1
ATOM 841 O O . GLN A 1 104 ? 7.402 8.195 10.68 1 84.56 104 GLN A O 1
A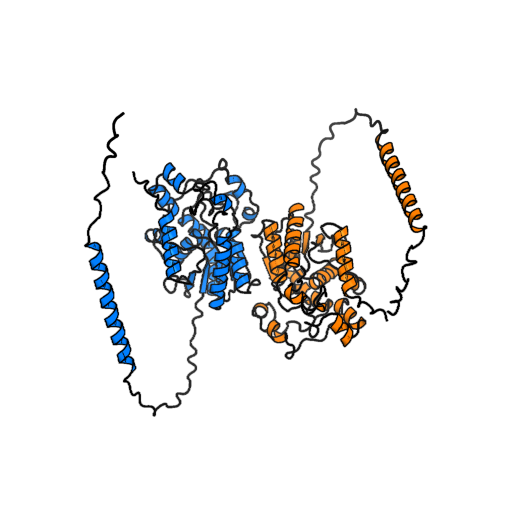TOM 846 N N . LYS A 1 105 ? 8.758 6.879 11.867 1 87 105 LYS A N 1
ATOM 847 C CA . LYS A 1 105 ? 7.828 5.75 11.867 1 87 105 LYS A CA 1
ATOM 848 C C . LYS A 1 105 ? 6.809 5.875 13 1 87 105 LYS A C 1
ATOM 850 O O . LYS A 1 105 ? 7.035 6.605 13.969 1 87 105 LYS A O 1
ATOM 855 N N . LEU A 1 106 ? 5.738 5.152 12.859 1 87.19 106 LEU A N 1
ATOM 856 C CA . LEU A 1 106 ? 4.77 5.047 13.945 1 87.19 106 LEU A CA 1
ATOM 857 C C . LEU A 1 106 ? 5.387 4.355 15.156 1 87.19 106 LEU A C 1
ATOM 859 O O . LEU A 1 106 ? 6.133 3.387 15.016 1 87.19 106 LEU A O 1
ATOM 863 N N . ASN A 1 107 ? 5.09 4.887 16.312 1 85.25 107 ASN A N 1
ATOM 864 C CA . ASN A 1 107 ? 5.461 4.16 17.531 1 85.25 107 ASN A CA 1
ATOM 865 C C . ASN A 1 107 ? 4.398 3.137 17.906 1 85.25 107 ASN A C 1
ATOM 867 O O . ASN A 1 107 ? 3.414 2.955 17.188 1 85.25 107 ASN A O 1
ATOM 871 N N . SER A 1 108 ? 4.582 2.465 19.031 1 86.38 108 SER A N 1
ATOM 872 C CA . SER A 1 108 ? 3.682 1.394 19.453 1 86.38 108 SER A CA 1
ATOM 873 C C . SER A 1 108 ? 2.266 1.913 19.656 1 86.38 108 SER A C 1
ATOM 875 O O . SER A 1 108 ? 1.294 1.262 19.266 1 86.38 108 SER A O 1
ATOM 877 N N . ASP A 1 109 ? 2.139 3.07 20.266 1 82.69 109 ASP A N 1
ATOM 878 C CA . ASP A 1 109 ? 0.824 3.666 20.484 1 82.69 109 ASP A CA 1
ATOM 879 C C . ASP A 1 109 ? 0.145 3.998 19.156 1 82.69 109 ASP A C 1
ATOM 881 O O . ASP A 1 109 ? -1.054 3.764 18.984 1 82.69 109 ASP A O 1
ATOM 885 N N . GLY A 1 110 ? 0.97 4.562 18.25 1 86.5 110 GLY A N 1
ATOM 886 C CA . GLY A 1 110 ? 0.442 4.891 16.938 1 86.5 110 GLY A CA 1
ATOM 887 C C . GLY A 1 110 ? -0.047 3.674 16.172 1 86.5 110 GLY A C 1
ATOM 888 O O . GLY A 1 110 ? -1.076 3.732 15.5 1 86.5 110 GLY A O 1
ATOM 889 N N . LEU A 1 111 ? 0.685 2.615 16.312 1 90.88 111 LEU A N 1
ATOM 890 C CA . LEU A 1 111 ? 0.282 1.368 15.68 1 90.88 111 LEU A CA 1
ATOM 891 C C . LEU A 1 111 ? -1.054 0.88 16.234 1 90.88 111 LEU A C 1
ATOM 893 O O . LEU A 1 111 ? -1.943 0.5 15.461 1 90.88 111 LEU A O 1
ATOM 897 N N . GLU A 1 112 ? -1.185 0.942 17.5 1 90.62 112 GLU A N 1
ATOM 898 C CA . GLU A 1 112 ? -2.412 0.487 18.141 1 90.62 112 GLU A CA 1
ATOM 899 C C . GLU A 1 112 ? -3.592 1.385 17.781 1 90.62 112 GLU A C 1
ATOM 901 O O . GLU A 1 112 ? -4.695 0.898 17.531 1 90.62 112 GLU A O 1
ATOM 906 N N . GLU A 1 113 ? -3.371 2.67 17.734 1 87.5 113 GLU A N 1
ATOM 907 C CA . GLU A 1 113 ? -4.418 3.611 17.359 1 87.5 113 GLU A CA 1
ATOM 908 C C . GLU A 1 113 ? -4.906 3.348 15.938 1 87.5 113 GLU A C 1
ATOM 910 O O . GLU A 1 113 ? -6.113 3.371 15.68 1 87.5 113 GLU A O 1
ATOM 915 N N . ALA A 1 114 ? -3.967 3.094 15.039 1 92.25 114 ALA A N 1
ATOM 916 C CA . ALA A 1 114 ? -4.328 2.812 13.648 1 92.25 114 ALA A CA 1
ATOM 917 C C . ALA A 1 114 ? -5.172 1.544 13.547 1 92.25 114 ALA A C 1
ATOM 919 O O . ALA A 1 114 ? -6.176 1.512 12.836 1 92.25 114 ALA A O 1
ATOM 920 N N . ARG A 1 115 ? -4.77 0.536 14.273 1 93.69 115 ARG A N 1
ATOM 921 C CA . ARG A 1 115 ? -5.516 -0.716 14.266 1 93.69 115 ARG A CA 1
ATOM 922 C C . ARG A 1 115 ? -6.914 -0.52 14.844 1 93.69 115 ARG A C 1
ATOM 924 O O . ARG A 1 115 ? -7.895 -1.036 14.297 1 93.69 115 ARG A O 1
ATOM 931 N N . ASN A 1 116 ? -6.961 0.221 15.938 1 90.88 116 ASN A N 1
ATOM 932 C CA . ASN A 1 116 ? -8.258 0.502 16.547 1 90.88 116 ASN A CA 1
ATOM 933 C C . ASN A 1 116 ? -9.156 1.287 15.594 1 90.88 116 ASN A C 1
ATOM 935 O O . ASN A 1 116 ? -10.367 1.049 15.539 1 90.88 116 ASN A O 1
ATOM 939 N N . CYS A 1 117 ? -8.57 2.203 14.93 1 90.69 117 CYS A N 1
ATOM 940 C CA . CYS A 1 117 ? -9.32 2.939 13.922 1 90.69 117 CYS A CA 1
ATOM 941 C C . CYS A 1 117 ? -9.898 1.993 12.875 1 90.69 117 CYS A C 1
ATOM 943 O O . CYS A 1 117 ? -11.078 2.088 12.531 1 90.69 117 CYS A O 1
ATOM 945 N N . GLY A 1 118 ? -9.086 1.059 12.383 1 93.62 118 GLY A N 1
ATOM 946 C CA . GLY A 1 118 ? -9.555 0.064 11.43 1 93.62 118 GLY A CA 1
ATOM 947 C C . GLY A 1 118 ? -10.703 -0.779 11.961 1 93.62 118 GLY A C 1
ATOM 948 O O . GLY A 1 118 ? -11.68 -1.026 11.258 1 93.62 118 GLY A O 1
ATOM 949 N N . LYS A 1 119 ? -10.57 -1.17 13.18 1 93.88 119 LYS A N 1
ATOM 950 C CA . LYS A 1 119 ? -11.609 -1.978 13.805 1 93.88 119 LYS A CA 1
ATOM 951 C C . LYS A 1 119 ? -12.922 -1.203 13.898 1 93.88 119 LYS A C 1
ATOM 953 O O . LYS A 1 119 ? -14 -1.762 13.664 1 93.88 119 LYS A O 1
ATOM 958 N N . GLN A 1 120 ? -12.805 0.053 14.234 1 89.94 120 GLN A N 1
ATOM 959 C CA . GLN A 1 120 ? -13.992 0.895 14.328 1 89.94 120 GLN A CA 1
ATOM 960 C C . GLN A 1 120 ? -14.672 1.045 12.969 1 89.94 120 GLN A C 1
ATOM 962 O O . GLN A 1 120 ? -15.891 0.921 12.859 1 89.94 120 GLN A O 1
ATOM 967 N N . LEU A 1 121 ? -13.922 1.275 12.016 1 92.69 121 LEU A N 1
ATOM 968 C CA . LEU A 1 121 ? -14.461 1.441 10.664 1 92.69 121 LEU A CA 1
ATOM 969 C C . LEU A 1 121 ? -15.07 0.14 10.164 1 92.69 121 LEU A C 1
ATOM 971 O O . LEU A 1 121 ? -16.094 0.157 9.461 1 92.69 121 LEU A O 1
ATOM 975 N N . LYS A 1 122 ? -14.422 -0.97 10.484 1 94.44 122 LYS A N 1
ATOM 976 C CA . LYS A 1 122 ? -14.969 -2.275 10.133 1 94.44 122 LYS A CA 1
ATOM 977 C C . LYS A 1 122 ? -16.328 -2.498 10.789 1 94.44 122 LYS A C 1
ATOM 979 O O . LYS A 1 122 ? -17.266 -2.961 10.141 1 94.44 122 LYS A O 1
ATOM 984 N N . ALA A 1 123 ? -16.422 -2.15 12.078 1 92.81 123 ALA A N 1
ATOM 985 C CA . ALA A 1 123 ? -17.672 -2.301 12.82 1 92.81 123 ALA A CA 1
ATOM 986 C C . ALA A 1 123 ? -18.797 -1.465 12.195 1 92.81 123 ALA A C 1
ATOM 988 O O . ALA A 1 123 ? -19.969 -1.825 12.273 1 92.81 123 ALA A O 1
ATOM 989 N N . LEU A 1 124 ? -18.391 -0.41 11.531 1 89.75 124 LEU A N 1
ATOM 990 C CA . LEU A 1 124 ? -19.359 0.479 10.906 1 89.75 124 LEU A CA 1
ATOM 991 C C . LEU A 1 124 ? -19.562 0.108 9.438 1 89.75 124 LEU A C 1
ATOM 993 O O . LEU A 1 124 ? -20.234 0.826 8.703 1 89.75 124 LEU A O 1
ATOM 997 N N . ASN A 1 125 ? -18.906 -0.946 8.914 1 92.44 125 ASN A N 1
ATOM 998 C CA . ASN A 1 125 ? -19.062 -1.54 7.594 1 92.44 125 ASN A CA 1
ATOM 999 C C . ASN A 1 125 ? -18.625 -0.578 6.492 1 92.44 125 ASN A C 1
ATOM 1001 O O . ASN A 1 125 ? -19.266 -0.479 5.453 1 92.44 125 ASN A O 1
ATOM 1005 N N . PHE A 1 126 ? -17.609 0.126 6.836 1 91.94 126 PHE A N 1
ATOM 1006 C CA . PHE A 1 126 ? -17.078 1.01 5.812 1 91.94 126 PHE A CA 1
ATOM 1007 C C . PHE A 1 126 ? -16.375 0.209 4.723 1 91.94 126 PHE A C 1
ATOM 1009 O O . PHE A 1 126 ? -15.617 -0.725 5.02 1 91.94 126 PHE A O 1
ATOM 1016 N N . GLU A 1 127 ? -16.641 0.545 3.496 1 93.31 127 GLU A N 1
ATOM 1017 C CA . GLU A 1 127 ? -15.961 0.039 2.307 1 93.31 127 GLU A CA 1
ATOM 1018 C C . GLU A 1 127 ? -15.375 1.179 1.478 1 93.31 127 GLU A C 1
ATOM 1020 O O . GLU A 1 127 ? -16.109 2.035 0.982 1 93.31 127 GLU A O 1
ATOM 1025 N N . PHE A 1 128 ? -14.102 1.106 1.328 1 94.81 128 PHE A N 1
ATOM 1026 C CA . PHE A 1 128 ? -13.438 2.207 0.639 1 94.81 128 PHE A CA 1
ATOM 1027 C C . PHE A 1 128 ? -13.141 1.84 -0.81 1 94.81 128 PHE A C 1
ATOM 1029 O O . PHE A 1 128 ? -12.867 0.679 -1.115 1 94.81 128 PHE A O 1
ATOM 1036 N N . ASP A 1 129 ? -13.18 2.854 -1.656 1 94.69 129 ASP A N 1
ATOM 1037 C CA . ASP A 1 129 ? -12.891 2.676 -3.076 1 94.69 129 ASP A CA 1
ATOM 1038 C C . ASP A 1 129 ? -11.484 3.164 -3.414 1 94.69 129 ASP A C 1
ATOM 1040 O O . ASP A 1 129 ? -10.875 2.693 -4.375 1 94.69 129 ASP A O 1
ATOM 1044 N N . LEU A 1 130 ? -11.047 4.078 -2.676 1 96 130 LEU A N 1
ATOM 1045 C CA . LEU A 1 130 ? -9.773 4.727 -2.941 1 96 130 LEU A CA 1
ATOM 1046 C C . LEU A 1 130 ? -9.188 5.324 -1.663 1 96 130 LEU A C 1
ATOM 1048 O O . LEU A 1 130 ? -9.93 5.855 -0.829 1 96 130 LEU A O 1
ATOM 1052 N N . VAL A 1 131 ? -7.855 5.215 -1.519 1 97 131 VAL A N 1
ATOM 1053 C CA . VAL A 1 131 ? -7.16 5.742 -0.347 1 97 131 VAL A CA 1
ATOM 1054 C C . VAL A 1 131 ? -6.094 6.738 -0.785 1 97 131 VAL A C 1
ATOM 1056 O O . VAL A 1 131 ? -5.359 6.492 -1.747 1 97 131 VAL A O 1
ATOM 1059 N N . PHE A 1 132 ? -6.047 7.863 -0.109 1 97 132 PHE A N 1
ATOM 1060 C CA . PHE A 1 132 ? -5.008 8.859 -0.327 1 97 132 PHE A CA 1
ATOM 1061 C C . PHE A 1 132 ? -4.16 9.047 0.927 1 97 132 PHE A C 1
ATOM 1063 O O . PHE A 1 132 ? -4.695 9.102 2.037 1 97 132 PHE A O 1
ATOM 1070 N N . THR A 1 133 ? -2.875 9.07 0.768 1 96.75 133 THR A N 1
ATOM 1071 C CA . THR A 1 133 ? -1.959 9.289 1.88 1 96.75 133 THR A CA 1
ATOM 1072 C C . THR A 1 133 ? -0.928 10.359 1.524 1 96.75 133 THR A C 1
ATOM 1074 O O . THR A 1 133 ? -0.802 10.742 0.36 1 96.75 133 THR A O 1
ATOM 1077 N N . SER A 1 134 ? -0.262 10.922 2.562 1 95.81 134 SER A N 1
ATOM 1078 C CA . SER A 1 134 ? 0.977 11.648 2.299 1 95.81 134 SER A CA 1
ATOM 1079 C C . SER A 1 134 ? 2.104 10.695 1.91 1 95.81 134 SER A C 1
ATOM 1081 O O . SER A 1 134 ? 1.907 9.477 1.867 1 95.81 134 SER A O 1
ATOM 1083 N N . ILE A 1 135 ? 3.23 11.25 1.583 1 96.56 135 ILE A N 1
ATOM 1084 C CA . ILE A 1 135 ? 4.359 10.406 1.206 1 96.56 135 ILE A CA 1
ATOM 1085 C C . ILE A 1 135 ? 5.188 10.07 2.443 1 96.56 135 ILE A C 1
ATOM 1087 O O . ILE A 1 135 ? 6.215 9.398 2.346 1 96.56 135 ILE A O 1
ATOM 1091 N N . LEU A 1 136 ? 4.773 10.516 3.605 1 94.44 136 LEU A N 1
ATOM 1092 C CA . LEU A 1 136 ? 5.457 10.172 4.848 1 94.44 136 LEU A CA 1
ATOM 1093 C C . LEU A 1 136 ? 5.008 8.805 5.352 1 94.44 136 LEU A C 1
ATOM 1095 O O . LEU A 1 136 ? 3.818 8.484 5.309 1 94.44 136 LEU A O 1
ATOM 1099 N N . LYS A 1 137 ? 5.926 7.988 5.84 1 94.69 137 LYS A N 1
ATOM 1100 C CA . LYS A 1 137 ? 5.676 6.574 6.109 1 94.69 137 LYS A CA 1
ATOM 1101 C C . LYS A 1 137 ? 4.633 6.398 7.211 1 94.69 137 LYS A C 1
ATOM 1103 O O . LYS A 1 137 ? 3.877 5.426 7.211 1 94.69 137 LYS A O 1
ATOM 1108 N N . ARG A 1 138 ? 4.566 7.301 8.148 1 92 138 ARG A N 1
ATOM 1109 C CA . ARG A 1 138 ? 3.594 7.145 9.227 1 92 138 ARG A CA 1
ATOM 1110 C C . ARG A 1 138 ? 2.168 7.188 8.688 1 92 138 ARG A C 1
ATOM 1112 O O . ARG A 1 138 ? 1.29 6.477 9.18 1 92 138 ARG A O 1
ATOM 1119 N N . SER A 1 139 ? 1.942 8.07 7.719 1 93.94 139 SER A N 1
ATOM 1120 C CA . SER A 1 139 ? 0.634 8.141 7.074 1 93.94 139 SER A CA 1
ATOM 1121 C C . SER A 1 139 ? 0.342 6.883 6.266 1 93.94 139 SER A C 1
ATOM 1123 O O . SER A 1 139 ? -0.769 6.352 6.316 1 93.94 139 SER A O 1
ATOM 1125 N N . ILE A 1 140 ? 1.294 6.406 5.59 1 96.5 140 ILE A N 1
ATOM 1126 C CA . ILE A 1 140 ? 1.151 5.227 4.742 1 96.5 140 ILE A CA 1
ATOM 1127 C C . ILE A 1 140 ? 0.921 3.992 5.605 1 96.5 140 ILE A C 1
ATOM 1129 O O . ILE A 1 140 ? 0.004 3.209 5.352 1 96.5 140 ILE A O 1
ATOM 1133 N N . HIS A 1 141 ? 1.699 3.844 6.652 1 96 141 HIS A N 1
ATOM 1134 C CA . HIS A 1 141 ? 1.53 2.723 7.57 1 96 141 HIS A CA 1
ATOM 1135 C C . HIS A 1 141 ? 0.155 2.752 8.227 1 96 141 HIS A C 1
ATOM 1137 O O . HIS A 1 141 ? -0.469 1.704 8.422 1 96 141 HIS A O 1
ATOM 1143 N N . THR A 1 142 ? -0.252 3.93 8.562 1 94.38 142 THR A N 1
ATOM 1144 C CA . THR A 1 142 ? -1.587 4.062 9.133 1 94.38 142 THR A CA 1
ATOM 1145 C C . THR A 1 142 ? -2.643 3.516 8.172 1 94.38 142 THR A C 1
ATOM 1147 O O . THR A 1 142 ? -3.498 2.721 8.57 1 94.38 142 THR A O 1
ATOM 1150 N N . ALA A 1 143 ? -2.551 3.902 6.953 1 96.62 143 ALA A N 1
ATOM 1151 C CA . ALA A 1 143 ? -3.498 3.428 5.949 1 96.62 143 ALA A CA 1
ATOM 1152 C C . ALA A 1 143 ? -3.41 1.914 5.785 1 96.62 143 ALA A C 1
ATOM 1154 O O . ALA A 1 143 ? -4.434 1.233 5.684 1 96.62 143 ALA A O 1
ATOM 1155 N N . TRP A 1 144 ? -2.154 1.41 5.742 1 97.19 144 TRP A N 1
ATOM 1156 C CA . TRP A 1 144 ? -1.955 -0.029 5.609 1 97.19 144 TRP A CA 1
ATOM 1157 C C . TRP A 1 144 ? -2.65 -0.782 6.738 1 97.19 144 TRP A C 1
ATOM 1159 O O . TRP A 1 144 ? -3.377 -1.747 6.492 1 97.19 144 TRP A O 1
ATOM 1169 N N . LEU A 1 145 ? -2.477 -0.353 7.922 1 96.19 145 LEU A N 1
ATOM 1170 C CA . LEU A 1 145 ? -3.029 -1.021 9.094 1 96.19 145 LEU A CA 1
ATOM 1171 C C . LEU A 1 145 ? -4.555 -0.956 9.086 1 96.19 145 LEU A C 1
ATOM 1173 O O . LEU A 1 145 ? -5.223 -1.937 9.422 1 96.19 145 LEU A O 1
ATOM 1177 N N . ILE A 1 146 ? -5.062 0.158 8.703 1 95.75 146 ILE A N 1
ATOM 1178 C CA . ILE A 1 146 ? -6.512 0.304 8.625 1 95.75 146 ILE A CA 1
ATOM 1179 C C . ILE A 1 146 ? -7.07 -0.652 7.574 1 95.75 146 ILE A C 1
ATOM 1181 O O . ILE A 1 146 ? -8.031 -1.376 7.836 1 95.75 146 ILE A O 1
ATOM 1185 N N . LEU A 1 147 ? -6.473 -0.663 6.422 1 97.31 147 LEU A N 1
ATOM 1186 C CA . LEU A 1 147 ? -6.934 -1.521 5.34 1 97.31 147 LEU A CA 1
ATOM 1187 C C . LEU A 1 147 ? -6.836 -2.992 5.73 1 97.31 147 LEU A C 1
ATOM 1189 O O . LEU A 1 147 ? -7.703 -3.793 5.375 1 97.31 147 LEU A O 1
ATOM 1193 N N . GLU A 1 148 ? -5.766 -3.316 6.41 1 96.94 148 GLU A N 1
ATOM 1194 C CA . GLU A 1 148 ? -5.602 -4.688 6.883 1 96.94 148 GLU A CA 1
ATOM 1195 C C . GLU A 1 148 ? -6.742 -5.09 7.812 1 96.94 148 GLU A C 1
ATOM 1197 O O . GLU A 1 148 ? -7.332 -6.164 7.656 1 96.94 148 GLU A O 1
ATOM 1202 N N . GLU A 1 149 ? -7.051 -4.23 8.766 1 95.62 149 GLU A N 1
ATOM 1203 C CA . GLU A 1 149 ? -8.141 -4.508 9.695 1 95.62 149 GLU A CA 1
ATOM 1204 C C . GLU A 1 149 ? -9.477 -4.625 8.961 1 95.62 149 GLU A C 1
ATOM 1206 O O . GLU A 1 149 ? -10.328 -5.422 9.344 1 95.62 149 GLU A O 1
ATOM 1211 N N . LEU A 1 150 ? -9.641 -3.883 7.922 1 96.06 150 LEU A N 1
ATOM 1212 C CA . LEU A 1 150 ? -10.867 -3.871 7.145 1 96.06 150 LEU A CA 1
ATOM 1213 C C . LEU A 1 150 ? -10.93 -5.07 6.207 1 96.06 150 LEU A C 1
ATOM 1215 O O . LEU A 1 150 ? -12 -5.41 5.695 1 96.06 150 LEU A O 1
ATOM 1219 N N . GLY A 1 151 ? -9.789 -5.719 5.945 1 96.25 151 GLY A N 1
ATOM 1220 C CA . GLY A 1 151 ? -9.719 -6.719 4.895 1 96.25 151 GLY A CA 1
ATOM 1221 C C . GLY A 1 151 ? -9.844 -6.133 3.502 1 96.25 151 GLY A C 1
ATOM 1222 O O . GLY A 1 151 ? -10.445 -6.746 2.619 1 96.25 151 GLY A O 1
ATOM 1223 N N . GLN A 1 152 ? -9.406 -4.941 3.318 1 96.94 152 GLN A N 1
ATOM 1224 C CA . GLN A 1 152 ? -9.516 -4.211 2.059 1 96.94 152 GLN A CA 1
ATOM 1225 C C . GLN A 1 152 ? -8.141 -3.785 1.547 1 96.94 152 GLN A C 1
ATOM 1227 O O . GLN A 1 152 ? -7.98 -2.674 1.037 1 96.94 152 GLN A O 1
ATOM 1232 N N . GLU A 1 153 ? -7.133 -4.641 1.696 1 97.31 153 GLU A N 1
ATOM 1233 C CA . GLU A 1 153 ? -5.762 -4.336 1.294 1 97.31 153 GLU A CA 1
ATOM 1234 C C . GLU A 1 153 ? -5.676 -4.062 -0.205 1 97.31 153 GLU A C 1
ATOM 1236 O O . GLU A 1 153 ? -4.793 -3.33 -0.659 1 97.31 153 GLU A O 1
ATOM 1241 N N . TRP A 1 154 ? -6.566 -4.582 -0.958 1 97.06 154 TRP A N 1
ATOM 1242 C CA . TRP A 1 154 ? -6.547 -4.5 -2.416 1 97.06 154 TRP A CA 1
ATOM 1243 C C . TRP A 1 154 ? -6.992 -3.121 -2.891 1 97.06 154 TRP A C 1
ATOM 1245 O O . TRP A 1 154 ? -6.828 -2.781 -4.066 1 97.06 154 TRP A O 1
ATOM 1255 N N . VAL A 1 155 ? -7.562 -2.309 -2.049 1 97.31 155 VAL A N 1
ATOM 1256 C CA . VAL A 1 155 ? -8.047 -0.985 -2.422 1 97.31 155 VAL A CA 1
ATOM 1257 C C . VAL A 1 155 ? -6.883 -0.12 -2.896 1 97.31 155 VAL A C 1
ATOM 1259 O O . VAL A 1 155 ? -5.848 -0.048 -2.232 1 97.31 155 VAL A O 1
ATOM 1262 N N . PRO A 1 156 ? -7.07 0.522 -4.09 1 97.25 156 PRO A N 1
ATOM 1263 C CA . PRO A 1 156 ? -5.988 1.357 -4.605 1 97.25 156 PRO A CA 1
ATOM 1264 C C . PRO A 1 156 ? -5.621 2.504 -3.664 1 97.25 156 PRO A C 1
ATOM 1266 O O . PRO A 1 156 ? -6.504 3.094 -3.037 1 97.25 156 PRO A O 1
ATOM 1269 N N . MET A 1 157 ? -4.344 2.705 -3.588 1 97.25 157 MET A N 1
ATOM 1270 C CA . MET A 1 157 ? -3.811 3.766 -2.738 1 97.25 157 MET A CA 1
ATOM 1271 C C . MET A 1 157 ? -2.871 4.672 -3.525 1 97.25 157 MET A C 1
ATOM 1273 O O . MET A 1 157 ? -2.078 4.199 -4.34 1 97.25 157 MET A O 1
ATOM 1277 N N . GLU A 1 158 ? -2.99 5.973 -3.266 1 96.69 158 GLU A N 1
ATOM 1278 C CA . GLU A 1 158 ? -2.148 6.98 -3.904 1 96.69 158 GLU A CA 1
ATOM 1279 C C . GLU A 1 158 ? -1.565 7.941 -2.875 1 96.69 158 GLU A C 1
ATOM 1281 O O . GLU A 1 158 ? -2.281 8.438 -2.002 1 96.69 158 GLU A O 1
ATOM 1286 N N . SER A 1 159 ? -0.256 8.141 -2.996 1 96.88 159 SER A N 1
ATOM 1287 C CA . SER A 1 159 ? 0.417 9.055 -2.076 1 96.88 159 SER A CA 1
ATOM 1288 C C . SER A 1 159 ? 0.843 10.336 -2.783 1 96.88 159 SER A C 1
ATOM 1290 O O . SER A 1 159 ? 1.213 10.312 -3.959 1 96.88 159 SER A O 1
ATOM 1292 N N . SER A 1 160 ? 0.794 11.438 -2.049 1 96.88 160 SER A N 1
ATOM 1293 C CA . SER A 1 160 ? 1.244 12.719 -2.576 1 96.88 160 SER A CA 1
ATOM 1294 C C . SER A 1 160 ? 1.856 13.586 -1.479 1 96.88 160 SER A C 1
ATOM 1296 O O . SER A 1 160 ? 1.344 13.625 -0.359 1 96.88 160 SER A O 1
ATOM 1298 N N . TRP A 1 161 ? 2.895 14.328 -1.862 1 96.75 161 TRP A N 1
ATOM 1299 C CA . TRP A 1 161 ? 3.525 15.25 -0.918 1 96.75 161 TRP A CA 1
ATOM 1300 C C . TRP A 1 161 ? 2.574 16.375 -0.539 1 96.75 161 TRP A C 1
ATOM 1302 O O . TRP A 1 161 ? 2.756 17.031 0.491 1 96.75 161 TRP A O 1
ATOM 1312 N N . ARG A 1 162 ? 1.544 16.547 -1.325 1 97.06 162 ARG A N 1
ATOM 1313 C CA . ARG A 1 162 ? 0.58 17.625 -1.106 1 97.06 162 ARG A CA 1
ATOM 1314 C C . ARG A 1 162 ? -0.26 17.359 0.139 1 97.06 162 ARG A C 1
ATOM 1316 O O . ARG A 1 162 ? -0.908 18.266 0.66 1 97.06 162 ARG A O 1
ATOM 1323 N N . LEU A 1 163 ? -0.237 16.141 0.666 1 96.19 163 LEU A N 1
ATOM 1324 C CA . LEU A 1 163 ? -0.941 15.781 1.892 1 96.19 163 LEU A CA 1
ATOM 1325 C C . LEU A 1 163 ? 0.027 15.688 3.064 1 96.19 163 LEU A C 1
ATOM 1327 O O . LEU A 1 163 ? -0.362 15.281 4.164 1 96.19 163 LEU A O 1
ATOM 1331 N N . ASN A 1 164 ? 1.296 16.062 2.896 1 95.56 164 ASN A N 1
ATOM 1332 C CA . ASN A 1 164 ? 2.281 16.016 3.973 1 95.56 164 ASN A CA 1
ATOM 1333 C C . ASN A 1 164 ? 1.882 16.922 5.133 1 95.56 164 ASN A C 1
ATOM 1335 O O . ASN A 1 164 ? 1.046 17.812 4.969 1 95.56 164 ASN A O 1
ATOM 1339 N N . GLU A 1 165 ? 2.498 16.672 6.242 1 93.38 165 GLU A N 1
ATOM 1340 C CA . GLU A 1 165 ? 2.359 17.531 7.41 1 93.38 165 GLU A CA 1
ATOM 1341 C C . GLU A 1 165 ? 2.932 18.922 7.141 1 93.38 165 GLU A C 1
ATOM 1343 O O . GLU A 1 165 ? 3.744 19.094 6.23 1 93.38 165 GLU A O 1
ATOM 1348 N N . ARG A 1 166 ? 2.418 19.828 7.922 1 94.19 166 ARG A N 1
ATOM 1349 C CA . ARG A 1 166 ? 2.965 21.172 7.871 1 94.19 166 ARG A CA 1
ATOM 1350 C C . ARG A 1 166 ? 4.473 21.172 8.102 1 94.19 166 ARG A C 1
ATOM 1352 O O . ARG A 1 166 ? 4.965 20.469 8.984 1 94.19 166 ARG A O 1
ATOM 1359 N N . HIS A 1 167 ? 5.215 21.938 7.234 1 95 167 HIS A N 1
ATOM 1360 C CA . HIS A 1 167 ? 6.652 22.094 7.414 1 95 167 HIS A CA 1
ATOM 1361 C C . HIS A 1 167 ? 6.961 23.172 8.453 1 95 167 HIS A C 1
ATOM 1363 O O . HIS A 1 167 ? 6.777 24.359 8.203 1 95 167 HIS A O 1
ATOM 1369 N N . TYR A 1 168 ? 7.578 22.844 9.625 1 91.44 168 TYR A N 1
ATOM 1370 C CA . TYR A 1 168 ? 7.777 23.766 10.734 1 91.44 168 TYR A CA 1
ATOM 1371 C C . TYR A 1 168 ? 9.125 24.484 10.617 1 91.44 168 TYR A C 1
ATOM 1373 O O . TYR A 1 168 ? 9.531 25.203 11.523 1 91.44 168 TYR A O 1
ATOM 1381 N N . GLY A 1 169 ? 9.859 24.188 9.547 1 93.38 169 GLY A N 1
ATOM 1382 C CA . GLY A 1 169 ? 11.086 24.906 9.227 1 93.38 169 GLY A CA 1
ATOM 1383 C C . GLY A 1 169 ? 12.164 24.75 10.281 1 93.38 169 GLY A C 1
ATOM 1384 O O . GLY A 1 169 ? 12.492 23.625 10.672 1 93.38 169 GLY A O 1
ATOM 1385 N N . ALA A 1 170 ? 12.656 25.891 10.719 1 91.31 170 ALA A N 1
ATOM 1386 C CA . ALA A 1 170 ? 13.781 25.906 11.656 1 91.31 170 ALA A CA 1
ATOM 1387 C C . ALA A 1 170 ? 13.352 25.391 13.023 1 91.31 170 ALA A C 1
ATOM 1389 O O . ALA A 1 170 ? 14.195 25.094 13.875 1 91.31 170 ALA A O 1
ATOM 1390 N N . LEU A 1 171 ? 12.055 25.266 13.227 1 87.06 171 LEU A N 1
ATOM 1391 C CA . LEU A 1 171 ? 11.562 24.859 14.531 1 87.06 171 LEU A CA 1
ATOM 1392 C C . LEU A 1 171 ? 11.594 23.344 14.68 1 87.06 171 LEU A C 1
ATOM 1394 O O . LEU A 1 171 ? 11.383 22.812 15.773 1 87.06 171 LEU A O 1
ATOM 1398 N N . ILE A 1 172 ? 11.922 22.688 13.586 1 86.31 172 ILE A N 1
ATOM 1399 C CA . ILE A 1 172 ? 11.984 21.219 13.617 1 86.31 172 ILE A CA 1
ATOM 1400 C C . ILE A 1 172 ? 12.961 20.781 14.695 1 86.31 172 ILE A C 1
ATOM 1402 O O . ILE A 1 172 ? 14.055 21.328 14.82 1 86.31 172 ILE A O 1
ATOM 1406 N N . SER A 1 173 ? 12.594 19.781 15.477 1 77.38 173 SER A N 1
ATOM 1407 C CA . SER A 1 173 ? 13.375 19.094 16.5 1 77.38 173 SER A CA 1
ATOM 1408 C C . SER A 1 173 ? 13.312 19.844 17.828 1 77.38 173 SER A C 1
ATOM 1410 O O . SER A 1 173 ? 13.75 19.328 18.859 1 77.38 173 SER A O 1
ATOM 1412 N N . LEU A 1 174 ? 12.859 21.094 17.797 1 75.81 174 LEU A N 1
ATOM 1413 C CA . LEU A 1 174 ? 12.711 21.812 19.062 1 75.81 174 LEU A CA 1
ATOM 1414 C C . LEU A 1 174 ? 11.414 21.406 19.766 1 75.81 174 LEU A C 1
ATOM 1416 O O . LEU A 1 174 ? 10.383 21.219 19.109 1 75.81 174 LEU A O 1
ATOM 1420 N N . ASN A 1 175 ? 11.656 21.141 20.969 1 73.62 175 ASN A N 1
ATOM 1421 C CA . ASN A 1 175 ? 10.422 20.875 21.688 1 73.62 175 ASN A CA 1
ATOM 1422 C C . ASN A 1 175 ? 9.695 22.156 22.062 1 73.62 175 ASN A C 1
ATOM 1424 O O . ASN A 1 175 ? 10.281 23.234 22.031 1 73.62 175 ASN A O 1
ATOM 1428 N N . ARG A 1 176 ? 8.414 22 22.359 1 68 176 ARG A N 1
ATOM 1429 C CA . ARG A 1 176 ? 7.551 23.156 22.609 1 68 176 ARG A CA 1
ATOM 1430 C C . ARG A 1 176 ? 8.102 24 23.75 1 68 176 ARG A C 1
ATOM 1432 O O . ARG A 1 176 ? 8.078 25.234 23.688 1 68 176 ARG A O 1
ATOM 1439 N N . GLU A 1 177 ? 8.594 23.312 24.703 1 69.56 177 GLU A N 1
ATOM 1440 C CA . GLU A 1 177 ? 9.133 24.016 25.859 1 69.56 177 GLU A CA 1
ATOM 1441 C C . GLU A 1 177 ? 10.359 24.844 25.469 1 69.56 177 GLU A C 1
ATOM 1443 O O . GLU A 1 177 ? 10.477 26 25.875 1 69.56 177 GLU A O 1
ATOM 1448 N N . GLN A 1 178 ? 11.148 24.234 24.719 1 73.06 178 GLN A N 1
ATOM 1449 C CA . GLN A 1 178 ? 12.344 24.922 24.25 1 73.06 178 GLN A CA 1
ATOM 1450 C C . GLN A 1 178 ? 11.984 26.078 23.328 1 73.06 178 GLN A C 1
ATOM 1452 O O . GLN A 1 178 ? 12.578 27.156 23.406 1 73.06 178 GLN A O 1
ATOM 1457 N N . MET A 1 179 ? 10.961 25.891 22.578 1 78.62 179 MET A N 1
ATOM 1458 C CA . MET A 1 179 ? 10.508 26.938 21.672 1 78.62 179 MET A CA 1
ATOM 1459 C C . MET A 1 179 ? 9.938 28.125 22.453 1 78.62 179 MET A C 1
ATOM 1461 O O . MET A 1 179 ? 10.195 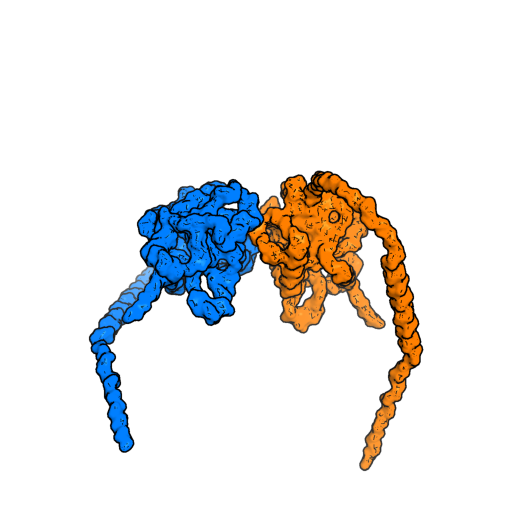29.281 22.109 1 78.62 179 MET A O 1
ATOM 1465 N N . ALA A 1 180 ? 9.195 27.703 23.469 1 77.69 180 ALA A N 1
ATOM 1466 C CA . ALA A 1 180 ? 8.586 28.75 24.281 1 77.69 180 ALA A CA 1
ATOM 1467 C C . ALA A 1 180 ? 9.656 29.547 25.016 1 77.69 180 ALA A C 1
ATOM 1469 O O . ALA A 1 180 ? 9.523 30.766 25.156 1 77.69 180 ALA A O 1
ATOM 1470 N N . LEU A 1 181 ? 10.633 28.859 25.438 1 79.19 181 LEU A N 1
ATOM 1471 C CA . LEU A 1 181 ? 11.727 29.516 26.141 1 79.19 181 LEU A CA 1
ATOM 1472 C C . LEU A 1 181 ? 12.5 30.438 25.188 1 79.19 181 LEU A C 1
ATOM 1474 O O . LEU A 1 181 ? 12.852 31.562 25.562 1 79.19 181 LEU A O 1
ATOM 1478 N N . ASN A 1 182 ? 12.617 29.984 23.984 1 80.75 182 ASN A N 1
ATOM 1479 C CA . ASN A 1 182 ? 13.445 30.719 23.016 1 80.75 182 ASN A CA 1
ATOM 1480 C C . ASN A 1 182 ? 12.68 31.859 22.359 1 80.75 182 ASN A C 1
ATOM 1482 O O . ASN A 1 182 ? 13.25 32.906 22.047 1 80.75 182 ASN A O 1
ATOM 1486 N N . HIS A 1 183 ? 11.398 31.688 22.172 1 86.12 183 HIS A N 1
ATOM 1487 C CA . HIS A 1 183 ? 10.688 32.625 21.297 1 86.12 183 HIS A CA 1
ATOM 1488 C C . HIS A 1 183 ? 9.445 33.156 21.969 1 86.12 183 HIS A C 1
ATOM 1490 O O . HIS A 1 183 ? 8.789 34.062 21.422 1 86.12 183 HIS A O 1
ATOM 1496 N N . GLY A 1 184 ? 9.164 32.656 23.141 1 86.12 184 GLY A N 1
ATOM 1497 C CA . GLY A 1 184 ? 7.965 33.094 23.828 1 86.12 184 GLY A CA 1
ATOM 1498 C C . GLY A 1 184 ? 6.762 32.219 23.547 1 86.12 184 GLY A C 1
ATOM 1499 O O . GLY A 1 184 ? 6.574 31.766 22.422 1 86.12 184 GLY A O 1
ATOM 1500 N N . GLU A 1 185 ? 5.996 32.031 24.516 1 83.44 185 GLU A N 1
ATOM 1501 C CA . GLU A 1 185 ? 4.832 31.156 24.438 1 83.44 185 GLU A CA 1
ATOM 1502 C C . GLU A 1 185 ? 3.832 31.672 23.406 1 83.44 185 GLU A C 1
ATOM 1504 O O . GLU A 1 185 ? 3.264 30.875 22.641 1 83.44 185 GLU A O 1
ATOM 1509 N N . GLU A 1 186 ? 3.621 32.938 23.406 1 87.06 186 GLU A N 1
ATOM 1510 C CA . GLU A 1 186 ? 2.648 33.5 22.484 1 87.06 186 GLU A CA 1
ATOM 1511 C C . GLU A 1 186 ? 3.074 33.312 21.031 1 87.06 186 GLU A C 1
ATOM 1513 O O . GLU A 1 186 ? 2.254 32.938 20.188 1 87.06 186 GLU A O 1
ATOM 1518 N N . GLN A 1 187 ? 4.32 33.469 20.781 1 89.25 187 GLN A N 1
ATOM 1519 C CA . GLN A 1 187 ? 4.836 33.312 19.438 1 89.25 187 GLN A CA 1
ATOM 1520 C C . GLN A 1 187 ? 4.715 31.844 18.984 1 89.25 187 GLN A C 1
ATOM 1522 O O . GLN A 1 187 ? 4.352 31.562 17.844 1 89.25 187 GLN A O 1
ATOM 1527 N N . VAL A 1 188 ? 4.977 31 19.891 1 84.69 188 VAL A N 1
ATOM 1528 C CA . VAL A 1 188 ? 4.883 29.562 19.609 1 84.69 188 VAL A CA 1
ATOM 1529 C C . VAL A 1 188 ? 3.43 29.188 19.328 1 84.69 188 VAL A C 1
ATOM 1531 O O . VAL A 1 188 ? 3.148 28.438 18.391 1 84.69 188 VAL A O 1
ATOM 1534 N N . ARG A 1 189 ? 2.615 29.734 20.078 1 83.75 189 ARG A N 1
ATOM 1535 C CA . ARG A 1 189 ? 1.192 29.484 19.875 1 83.75 189 ARG A CA 1
ATOM 1536 C C . ARG A 1 189 ? 0.75 29.984 18.5 1 83.75 189 ARG A C 1
ATOM 1538 O O . ARG A 1 189 ? 0.004 29.297 17.797 1 83.75 189 ARG A O 1
ATOM 1545 N N . LEU A 1 190 ? 1.22 31.078 18.125 1 87.69 190 LEU A N 1
ATOM 1546 C CA . LEU A 1 190 ? 0.873 31.641 16.812 1 87.69 190 LEU A CA 1
ATOM 1547 C C . LEU A 1 190 ? 1.402 30.766 15.688 1 87.69 190 LEU A C 1
ATOM 1549 O O . LEU A 1 190 ? 0.684 30.484 14.727 1 87.69 190 LEU A O 1
ATOM 1553 N N . TRP A 1 191 ? 2.576 30.312 15.828 1 87.38 191 TRP A N 1
ATOM 1554 C CA . TRP A 1 191 ? 3.172 29.453 14.812 1 87.38 191 TRP A CA 1
ATOM 1555 C C . TRP A 1 191 ? 2.4 28.141 14.695 1 87.38 191 TRP A C 1
ATOM 1557 O O . TRP A 1 191 ? 2.254 27.594 13.594 1 87.38 191 TRP A O 1
ATOM 1567 N N . ARG A 1 192 ? 1.825 27.703 15.727 1 84.5 192 ARG A N 1
ATOM 1568 C CA . ARG A 1 192 ? 1.216 26.375 15.758 1 84.5 192 ARG A CA 1
ATOM 1569 C C . ARG A 1 192 ? -0.256 26.438 15.367 1 84.5 192 ARG A C 1
ATOM 1571 O O . ARG A 1 192 ? -0.778 25.516 14.734 1 84.5 192 ARG A O 1
ATOM 1578 N N . ARG A 1 193 ? -0.855 27.547 15.727 1 87.81 193 ARG A N 1
ATOM 1579 C CA . ARG A 1 193 ? -2.312 27.484 15.664 1 87.81 193 ARG A CA 1
ATOM 1580 C C . ARG A 1 193 ? -2.865 28.5 14.672 1 87.81 193 ARG A C 1
ATOM 1582 O O . ARG A 1 193 ? -3.988 28.344 14.18 1 87.81 193 ARG A O 1
ATOM 1589 N N . SER A 1 194 ? -2.045 29.5 14.422 1 90.88 194 SER A N 1
ATOM 1590 C CA . SER A 1 194 ? -2.553 30.547 13.539 1 90.88 194 SER A CA 1
ATOM 1591 C C . SER A 1 194 ? -2.637 30.062 12.102 1 90.88 194 SER A C 1
ATOM 1593 O O . SER A 1 194 ? -1.977 29.094 11.727 1 90.88 194 SER A O 1
ATOM 1595 N N . TYR A 1 195 ? -3.445 30.797 11.352 1 95.75 195 TYR A N 1
ATOM 1596 C CA . TYR A 1 195 ? -3.68 30.422 9.961 1 95.75 195 TYR A CA 1
ATOM 1597 C C . TYR A 1 195 ? -2.545 30.906 9.062 1 95.75 195 TYR A C 1
ATOM 1599 O O . TYR A 1 195 ? -2.094 30.188 8.172 1 95.75 195 TYR A O 1
ATOM 1607 N N . ASN A 1 196 ? -2.025 32.062 9.305 1 95.69 196 ASN A N 1
ATOM 1608 C CA . ASN A 1 196 ? -1.203 32.688 8.281 1 95.69 196 ASN A CA 1
ATOM 1609 C C . ASN A 1 196 ? 0.195 33 8.805 1 95.69 196 ASN A C 1
ATOM 1611 O O . ASN A 1 196 ? 0.945 33.75 8.164 1 95.69 196 ASN A O 1
ATOM 1615 N N . VAL A 1 197 ? 0.563 32.562 10.008 1 95 197 VAL A N 1
ATOM 1616 C CA . VAL A 1 197 ? 1.896 32.812 10.539 1 95 197 VAL A CA 1
ATOM 1617 C C . VAL A 1 197 ? 2.824 31.656 10.211 1 95 197 VAL A C 1
ATOM 1619 O O . VAL A 1 197 ? 2.52 30.5 10.531 1 95 197 VAL A O 1
ATOM 1622 N N . THR A 1 198 ? 3.918 31.984 9.594 1 95.69 198 THR A N 1
ATOM 1623 C CA . THR A 1 198 ? 4.871 30.984 9.148 1 95.69 198 THR A CA 1
ATOM 1624 C C . THR A 1 198 ? 6.094 30.953 10.062 1 95.69 198 THR A C 1
ATOM 1626 O O . THR A 1 198 ? 6.668 32 10.367 1 95.69 198 THR A O 1
ATOM 1629 N N . PRO A 1 199 ? 6.492 29.797 10.523 1 94.25 199 PRO A N 1
ATOM 1630 C CA . PRO A 1 199 ? 7.742 29.703 11.273 1 94.25 199 PRO A CA 1
ATOM 1631 C C . PRO A 1 199 ? 8.969 30.062 10.438 1 94.25 199 PRO A C 1
ATOM 1633 O O . PRO A 1 199 ? 8.867 30.172 9.211 1 94.25 199 PRO A O 1
ATOM 1636 N N . PRO A 1 200 ? 10.117 30.359 11.117 1 94.25 200 PRO A N 1
ATOM 1637 C CA . PRO A 1 200 ? 11.336 30.609 10.344 1 94.25 200 PRO A CA 1
ATOM 1638 C C . PRO A 1 200 ? 11.727 29.453 9.438 1 94.25 200 PRO A C 1
ATOM 1640 O O . PRO A 1 200 ? 11.578 28.297 9.82 1 94.25 200 PRO A O 1
ATOM 1643 N N . PRO A 1 201 ? 12.195 29.75 8.227 1 96.56 201 PRO A N 1
ATOM 1644 C CA . PRO A 1 201 ? 12.539 28.688 7.27 1 96.56 201 PRO A CA 1
ATOM 1645 C C . PRO A 1 201 ? 13.766 27.891 7.691 1 96.56 201 PRO A C 1
ATOM 1647 O O . PRO A 1 201 ? 14.664 28.422 8.336 1 96.56 201 PRO A O 1
ATOM 1650 N N . ILE A 1 202 ? 13.742 26.609 7.34 1 95 202 ILE A N 1
ATOM 1651 C CA . ILE A 1 202 ? 14.898 25.75 7.547 1 95 202 ILE A CA 1
ATOM 1652 C C . ILE A 1 202 ? 15.992 26.094 6.539 1 95 202 ILE A C 1
ATOM 1654 O O . ILE A 1 202 ? 15.695 26.453 5.398 1 95 202 ILE A O 1
ATOM 1658 N N . ASP A 1 203 ? 17.266 26.016 6.957 1 95.19 203 ASP A N 1
ATOM 1659 C CA . ASP A 1 203 ? 18.391 26.25 6.047 1 95.19 203 ASP A CA 1
ATOM 1660 C C . ASP A 1 203 ? 19.375 25.094 6.082 1 95.19 203 ASP A C 1
ATOM 1662 O O . ASP A 1 203 ? 19.172 24.109 6.809 1 95.19 203 ASP A O 1
ATOM 1666 N N . GLU A 1 204 ? 20.375 25.188 5.297 1 95.25 204 GLU A N 1
ATOM 1667 C CA . GLU A 1 204 ? 21.297 24.078 5.07 1 95.25 204 GLU A CA 1
ATOM 1668 C C . GLU A 1 204 ? 22.078 23.734 6.34 1 95.25 204 GLU A C 1
ATOM 1670 O O . GLU A 1 204 ? 22.594 22.625 6.473 1 95.25 204 GLU A O 1
ATOM 1675 N N . SER A 1 205 ? 22.188 24.656 7.242 1 95.81 205 SER A N 1
ATOM 1676 C CA . SER A 1 205 ? 22.953 24.406 8.469 1 95.81 205 SER A CA 1
ATOM 1677 C C . SER A 1 205 ? 22.141 23.578 9.461 1 95.81 205 SER A C 1
ATOM 1679 O O . SER A 1 205 ? 22.688 23.047 10.422 1 95.81 205 SER A O 1
ATOM 1681 N N . HIS A 1 206 ? 20.844 23.516 9.234 1 92.69 206 HIS A N 1
ATOM 1682 C CA . HIS A 1 206 ? 19.984 22.734 10.133 1 92.69 206 HIS A CA 1
ATOM 1683 C C . HIS A 1 206 ? 20.297 21.25 10.031 1 92.69 206 HIS A C 1
ATOM 1685 O O . HIS A 1 206 ? 20.5 20.719 8.93 1 92.69 206 HIS A O 1
ATOM 1691 N N . PRO A 1 207 ? 20.266 20.531 11.133 1 91.06 207 PRO A N 1
ATOM 1692 C CA . PRO A 1 207 ? 20.672 19.125 11.148 1 91.06 207 PRO A CA 1
ATOM 1693 C C . PRO A 1 207 ? 19.781 18.25 10.281 1 91.06 207 PRO A C 1
ATOM 1695 O O . PRO A 1 207 ? 20.234 17.219 9.773 1 91.06 207 PRO A O 1
ATOM 1698 N N . TYR A 1 208 ? 18.547 18.672 10.047 1 91.62 208 TYR A N 1
ATOM 1699 C CA . TYR A 1 208 ? 17.625 17.797 9.328 1 91.62 208 TYR A CA 1
ATOM 1700 C C . TYR A 1 208 ? 17.438 18.266 7.887 1 91.62 208 TYR A C 1
ATOM 1702 O O . TYR A 1 208 ? 16.688 17.656 7.121 1 91.62 208 TYR A O 1
ATOM 1710 N N . TYR A 1 209 ? 18.125 19.281 7.516 1 93.88 209 TYR A N 1
ATOM 1711 C CA . TYR A 1 209 ? 17.938 19.844 6.18 1 93.88 209 TYR A CA 1
ATOM 1712 C C . TYR A 1 209 ? 18.234 18.797 5.105 1 93.88 209 TYR A C 1
ATOM 1714 O O . TYR A 1 209 ? 17.391 18.5 4.27 1 93.88 209 TYR A O 1
ATOM 1722 N N . HIS A 1 210 ? 19.391 18.156 5.184 1 94.31 210 HIS A N 1
ATOM 1723 C CA . HIS A 1 210 ? 19.828 17.234 4.137 1 94.31 210 HIS A CA 1
ATOM 1724 C C . HIS A 1 210 ? 19.047 15.93 4.199 1 94.31 210 HIS A C 1
ATOM 1726 O O . HIS A 1 210 ? 18.781 15.305 3.17 1 94.31 210 HIS A O 1
ATOM 1732 N N . GLU A 1 211 ? 18.656 15.539 5.375 1 92.25 211 GLU A N 1
ATOM 1733 C CA . GLU A 1 211 ? 17.828 14.344 5.52 1 92.25 211 GLU A CA 1
ATOM 1734 C C . GLU A 1 211 ? 16.484 14.508 4.793 1 92.25 211 GLU A C 1
ATOM 1736 O O . GLU A 1 211 ? 16 13.562 4.164 1 92.25 211 GLU A O 1
ATOM 1741 N N . ILE A 1 212 ? 15.914 15.664 4.84 1 92.88 212 ILE A N 1
ATOM 1742 C CA . ILE A 1 212 ? 14.617 15.93 4.223 1 92.88 212 ILE A CA 1
ATOM 1743 C C . ILE A 1 212 ? 14.789 16.094 2.717 1 92.88 212 ILE A C 1
ATOM 1745 O O . ILE A 1 212 ? 14.18 15.375 1.929 1 92.88 212 ILE A O 1
ATOM 1749 N N . TYR A 1 213 ? 15.703 16.875 2.301 1 94.31 213 TYR A N 1
ATOM 1750 C CA . TYR A 1 213 ? 15.703 17.344 0.917 1 94.31 213 TYR A CA 1
ATOM 1751 C C . TYR A 1 213 ? 16.516 16.406 0.033 1 94.31 213 TYR A C 1
ATOM 1753 O O . TYR A 1 213 ? 16.453 16.484 -1.196 1 94.31 213 TYR A O 1
ATOM 1761 N N . ASN A 1 214 ? 17.297 15.484 0.57 1 93.56 214 ASN A N 1
ATOM 1762 C CA . ASN A 1 214 ? 18 14.484 -0.226 1 93.56 214 ASN A CA 1
ATOM 1763 C C . ASN A 1 214 ? 17.203 13.195 -0.358 1 93.56 214 ASN A C 1
ATOM 1765 O O . ASN A 1 214 ? 17.609 12.273 -1.062 1 93.56 214 ASN A O 1
ATOM 1769 N N . ASP A 1 215 ? 16.125 13.18 0.329 1 94.88 215 ASP A N 1
ATOM 1770 C CA . ASP A 1 215 ? 15.273 11.992 0.229 1 94.88 215 ASP A CA 1
ATOM 1771 C C . ASP A 1 215 ? 14.742 11.82 -1.191 1 94.88 215 ASP A C 1
ATOM 1773 O O . ASP A 1 215 ? 14.164 12.75 -1.762 1 94.88 215 ASP A O 1
ATOM 1777 N N . ARG A 1 216 ? 14.852 10.602 -1.748 1 94.44 216 ARG A N 1
ATOM 1778 C CA . ARG A 1 216 ? 14.508 10.289 -3.131 1 94.44 216 ARG A CA 1
ATOM 1779 C C . ARG A 1 216 ? 13.039 10.57 -3.41 1 94.44 216 ARG A C 1
ATOM 1781 O O . ARG A 1 216 ? 12.68 10.969 -4.52 1 94.44 216 ARG A O 1
ATOM 1788 N N . LYS A 1 217 ? 12.195 10.469 -2.424 1 95.38 217 LYS A N 1
ATOM 1789 C CA . LYS A 1 217 ? 10.758 10.602 -2.641 1 95.38 217 LYS A CA 1
ATOM 1790 C C . LYS A 1 217 ? 10.406 12.016 -3.096 1 95.38 217 LYS A C 1
ATOM 1792 O O . LYS A 1 217 ? 9.422 12.219 -3.811 1 95.38 217 LYS A O 1
ATOM 1797 N N . TYR A 1 218 ? 11.203 12.984 -2.711 1 95.06 218 TYR A N 1
ATOM 1798 C CA . TYR A 1 218 ? 10.898 14.359 -3.072 1 95.06 218 TYR A CA 1
ATOM 1799 C C . TYR A 1 218 ? 11.445 14.703 -4.453 1 95.06 218 TYR A C 1
ATOM 1801 O O . TYR A 1 218 ? 11.102 15.734 -5.027 1 95.06 218 TYR A O 1
ATOM 1809 N N . LYS A 1 219 ? 12.281 13.836 -5.039 1 90.69 219 LYS A N 1
ATOM 1810 C CA . LYS A 1 219 ? 12.828 14.031 -6.379 1 90.69 219 LYS A CA 1
ATOM 1811 C C . LYS A 1 219 ? 11.828 13.586 -7.449 1 90.69 219 LYS A C 1
ATOM 1813 O O . LYS A 1 219 ? 11.953 13.969 -8.617 1 90.69 219 LYS A O 1
ATOM 1818 N N . VAL A 1 220 ? 10.883 12.773 -7.004 1 87.62 220 VAL A N 1
ATOM 1819 C CA . VAL A 1 220 ? 9.953 12.234 -7.988 1 87.62 220 VAL A CA 1
ATOM 1820 C C . VAL A 1 220 ? 8.586 12.898 -7.82 1 87.62 220 VAL A C 1
ATOM 1822 O O . VAL A 1 220 ? 7.598 12.461 -8.406 1 87.62 220 VAL A O 1
ATOM 1825 N N . CYS A 1 221 ? 8.5 13.93 -7.039 1 87.5 221 CYS A N 1
ATOM 1826 C CA . CYS A 1 221 ? 7.258 14.68 -6.859 1 87.5 221 CYS A CA 1
ATOM 1827 C C . CYS A 1 221 ? 6.965 15.547 -8.078 1 87.5 221 CYS A C 1
ATOM 1829 O O . CYS A 1 221 ? 7.781 15.633 -8.992 1 87.5 221 CYS A O 1
ATOM 1831 N N . ASP A 1 222 ? 5.816 16.125 -8.102 1 87.31 222 ASP A N 1
ATOM 1832 C CA . ASP A 1 222 ? 5.344 16.891 -9.25 1 87.31 222 ASP A CA 1
ATOM 1833 C C . ASP A 1 222 ? 5.902 18.312 -9.242 1 87.31 222 ASP A C 1
ATOM 1835 O O . ASP A 1 222 ? 5.469 19.156 -10.023 1 87.31 222 ASP A O 1
ATOM 1839 N N . VAL A 1 223 ? 6.805 18.641 -8.281 1 91.06 223 VAL A N 1
ATOM 1840 C CA . VAL A 1 223 ? 7.473 19.938 -8.234 1 91.06 223 VAL A CA 1
ATOM 1841 C C . VAL A 1 223 ? 8.977 19.734 -8.086 1 91.06 223 VAL A C 1
ATOM 1843 O O . VAL A 1 223 ? 9.422 18.734 -7.516 1 91.06 223 VAL A O 1
ATOM 1846 N N . PRO A 1 224 ? 9.703 20.719 -8.633 1 92.56 224 PRO A N 1
ATOM 1847 C CA . PRO A 1 224 ? 11.148 20.641 -8.398 1 92.56 224 PRO A CA 1
ATOM 1848 C C . PRO A 1 224 ? 11.508 20.797 -6.926 1 92.56 224 PRO A C 1
ATOM 1850 O O . PRO A 1 224 ? 10.75 21.406 -6.156 1 92.56 224 PRO A O 1
ATOM 1853 N N . LEU A 1 225 ? 12.641 20.312 -6.586 1 91.69 225 LEU A N 1
ATOM 1854 C CA . LEU A 1 225 ? 13.109 20.281 -5.203 1 91.69 225 LEU A CA 1
ATOM 1855 C C . LEU A 1 225 ? 13.156 21.688 -4.621 1 91.69 225 LEU A C 1
ATOM 1857 O O . LEU A 1 225 ? 12.844 21.891 -3.445 1 91.69 225 LEU A O 1
ATOM 1861 N N . ASP A 1 226 ? 13.492 22.609 -5.422 1 91.62 226 ASP A N 1
ATOM 1862 C CA . ASP A 1 226 ? 13.688 23.969 -4.922 1 91.62 226 ASP A CA 1
ATOM 1863 C C . ASP A 1 226 ? 12.352 24.672 -4.688 1 91.62 226 ASP A C 1
ATOM 1865 O O . ASP A 1 226 ? 12.305 25.781 -4.141 1 91.62 226 ASP A O 1
ATOM 1869 N N . GLN A 1 227 ? 11.234 23.984 -5.074 1 93.56 227 GLN A N 1
ATOM 1870 C CA . GLN A 1 227 ? 9.906 24.547 -4.852 1 93.56 227 GLN A CA 1
ATOM 1871 C C . GLN A 1 227 ? 9.234 23.906 -3.635 1 93.56 227 GLN A C 1
ATOM 1873 O O . GLN A 1 227 ? 8.141 24.297 -3.242 1 93.56 227 GLN A O 1
ATOM 1878 N N . LEU A 1 228 ? 9.922 22.969 -3.049 1 95.62 228 LEU A N 1
ATOM 1879 C CA . LEU A 1 228 ? 9.414 22.406 -1.803 1 95.62 228 LEU A CA 1
ATOM 1880 C C . LEU A 1 228 ? 9.508 23.422 -0.672 1 95.62 228 LEU A C 1
ATOM 1882 O O . LEU A 1 228 ? 10.438 24.234 -0.636 1 95.62 228 LEU A O 1
ATOM 1886 N N . PRO A 1 229 ? 8.578 23.391 0.214 1 96.38 229 PRO A N 1
ATOM 1887 C CA . PRO A 1 229 ? 8.57 24.406 1.269 1 96.38 229 PRO A CA 1
ATOM 1888 C C . PRO A 1 229 ? 9.758 24.266 2.225 1 96.38 229 PRO A C 1
ATOM 1890 O O . PRO A 1 229 ? 10.258 23.156 2.436 1 96.38 229 PRO A O 1
ATOM 1893 N N . ARG A 1 230 ? 10.141 25.422 2.727 1 96.5 230 ARG A N 1
ATOM 1894 C CA . ARG A 1 230 ? 11.156 25.469 3.777 1 96.5 230 ARG A CA 1
ATOM 1895 C C . ARG A 1 230 ? 10.531 25.781 5.129 1 96.5 230 ARG A C 1
ATOM 1897 O O . ARG A 1 230 ? 11.188 25.672 6.164 1 96.5 230 ARG A O 1
ATOM 1904 N N . SER A 1 231 ? 9.406 26.141 5.133 1 96.12 231 SER A N 1
ATOM 1905 C CA . SER A 1 231 ? 8.484 26.375 6.234 1 96.12 231 SER A CA 1
ATOM 1906 C C . SER A 1 231 ? 7.078 26.672 5.723 1 96.12 231 SER A C 1
ATOM 1908 O O . SER A 1 231 ? 6.906 27.125 4.59 1 96.12 231 SER A O 1
ATOM 1910 N N . GLU A 1 232 ? 6.09 26.375 6.594 1 96.69 232 GLU A N 1
ATOM 1911 C CA . GLU A 1 232 ? 4.719 26.594 6.141 1 96.69 232 GLU A CA 1
ATOM 1912 C C . GLU A 1 232 ? 3.836 27.109 7.273 1 96.69 232 GLU A C 1
ATOM 1914 O O . GLU A 1 232 ? 3.975 26.688 8.422 1 96.69 232 GLU A O 1
ATOM 1919 N N . SER A 1 233 ? 2.998 28.062 6.918 1 96.69 233 SER A N 1
ATOM 1920 C CA . SER A 1 233 ? 1.794 28.328 7.703 1 96.69 233 SER A CA 1
ATOM 1921 C C . SER A 1 233 ? 0.68 27.344 7.344 1 96.69 233 SER A C 1
ATOM 1923 O O . SER A 1 233 ? 0.821 26.547 6.414 1 96.69 233 SER A O 1
ATOM 1925 N N . LEU A 1 234 ? -0.371 27.391 8.125 1 96.31 234 LEU A N 1
ATOM 1926 C CA . LEU A 1 234 ? -1.521 26.578 7.754 1 96.31 234 LEU A CA 1
ATOM 1927 C C . LEU A 1 234 ? -2.062 26.984 6.387 1 96.31 234 LEU A C 1
ATOM 1929 O O . LEU A 1 234 ? -2.529 26.141 5.621 1 96.31 234 LEU A O 1
ATOM 1933 N N . LYS A 1 235 ? -2.021 28.266 6.117 1 98.25 235 LYS A N 1
ATOM 1934 C CA . LYS A 1 235 ? -2.436 28.781 4.816 1 98.25 235 LYS A CA 1
ATOM 1935 C C . LYS A 1 235 ? -1.601 28.188 3.691 1 98.25 235 LYS A C 1
ATOM 1937 O O . LYS A 1 235 ? -2.141 27.781 2.658 1 98.25 235 LYS A O 1
ATOM 1942 N N . ASP A 1 236 ? -0.304 28.109 3.852 1 98 236 ASP A N 1
ATOM 1943 C CA . ASP A 1 236 ? 0.59 27.516 2.857 1 98 236 ASP A CA 1
ATOM 1944 C C . ASP A 1 236 ? 0.248 26.047 2.611 1 98 236 ASP A C 1
ATOM 1946 O O . ASP A 1 236 ? 0.281 25.578 1.472 1 98 236 ASP A O 1
ATOM 1950 N N . VAL A 1 237 ? -0.055 25.359 3.701 1 97 237 VAL A N 1
ATOM 1951 C CA . VAL A 1 237 ? -0.451 23.953 3.602 1 97 237 VAL A CA 1
ATOM 1952 C C . VAL A 1 237 ? -1.703 23.828 2.736 1 97 237 VAL A C 1
ATOM 1954 O O . VAL A 1 237 ? -1.768 22.984 1.845 1 97 237 VAL A O 1
ATOM 1957 N N . LEU A 1 238 ? -2.66 24.656 3.01 1 97.56 238 LEU A N 1
ATOM 1958 C CA . LEU A 1 238 ? -3.9 24.625 2.242 1 97.56 238 LEU A CA 1
ATOM 1959 C C . LEU A 1 238 ? -3.641 24.922 0.772 1 97.56 238 LEU A C 1
ATOM 1961 O O . LEU A 1 238 ? -4.18 24.25 -0.111 1 97.56 238 LEU A O 1
ATOM 1965 N N . GLU A 1 239 ? -2.822 25.906 0.513 1 98 239 GLU A N 1
ATOM 1966 C CA . GLU A 1 239 ? -2.551 26.344 -0.854 1 98 239 GLU A CA 1
ATOM 1967 C C . GLU A 1 239 ? -1.909 25.219 -1.671 1 98 239 GLU A C 1
ATOM 1969 O O . GLU A 1 239 ? -2.248 25.031 -2.84 1 98 239 GLU A O 1
ATOM 1974 N N . ARG A 1 240 ? -0.978 24.516 -1.08 1 97.31 240 ARG A N 1
ATOM 1975 C CA . ARG A 1 240 ? -0.343 23.453 -1.854 1 97.31 240 ARG A CA 1
ATOM 1976 C C . ARG A 1 240 ? -1.238 22.219 -1.931 1 97.31 240 ARG A C 1
ATOM 1978 O O . ARG A 1 240 ? -1.083 21.375 -2.828 1 97.31 240 ARG A O 1
ATOM 1985 N N . LEU A 1 241 ? -2.129 22.016 -1.055 1 97.12 241 LEU A N 1
ATOM 1986 C CA . LEU A 1 241 ? -3.027 20.859 -0.967 1 97.12 241 LEU A CA 1
ATOM 1987 C C . LEU A 1 241 ? -4.18 21 -1.956 1 97.12 241 LEU A C 1
ATOM 1989 O O . LEU A 1 241 ? -4.645 20 -2.514 1 97.12 241 LEU A O 1
ATOM 1993 N N . LEU A 1 242 ? -4.648 22.203 -2.209 1 97.25 242 LEU A N 1
ATOM 1994 C CA . LEU A 1 242 ? -5.902 22.469 -2.904 1 97.25 242 LEU A CA 1
ATOM 1995 C C . LEU A 1 242 ? -5.852 21.953 -4.34 1 97.25 242 LEU A C 1
ATOM 1997 O O . LEU A 1 242 ? -6.809 21.344 -4.816 1 97.25 242 LEU A O 1
ATOM 2001 N N . PRO A 1 243 ? -4.762 22.156 -5.051 1 97.25 243 PRO A N 1
ATOM 2002 C CA . PRO A 1 243 ? -4.734 21.609 -6.406 1 97.25 243 PRO A CA 1
ATOM 2003 C C . PRO A 1 243 ? -4.926 20.094 -6.43 1 97.25 243 PRO A C 1
ATOM 2005 O O . PRO A 1 243 ? -5.625 19.562 -7.297 1 97.25 243 PRO A O 1
ATOM 2008 N N . TYR A 1 244 ? -4.316 19.469 -5.523 1 97.12 244 TYR A N 1
ATOM 2009 C CA . TYR A 1 244 ? -4.457 18.016 -5.438 1 97.12 244 TYR A CA 1
ATOM 2010 C C . TYR A 1 244 ? -5.883 17.625 -5.059 1 97.12 244 TYR A C 1
ATOM 2012 O O . TYR A 1 244 ? -6.445 16.688 -5.621 1 97.12 244 TYR A O 1
ATOM 2020 N N . TRP A 1 245 ? -6.484 18.297 -4.109 1 95.94 245 TRP A N 1
ATOM 2021 C CA . TRP A 1 245 ? -7.887 18.094 -3.77 1 95.94 245 TRP A CA 1
ATOM 2022 C C . TRP A 1 245 ? -8.781 18.297 -4.992 1 95.94 245 TRP A C 1
ATOM 2024 O O . TRP A 1 245 ? -9.586 17.422 -5.328 1 95.94 245 TRP A O 1
ATOM 2034 N N . ASN A 1 246 ? -8.609 19.406 -5.648 1 96.06 246 ASN A N 1
ATOM 2035 C CA . ASN A 1 246 ? -9.508 19.812 -6.723 1 96.06 246 ASN A CA 1
ATOM 2036 C C . ASN A 1 246 ? -9.336 18.938 -7.965 1 96.06 246 ASN A C 1
ATOM 2038 O O . ASN A 1 246 ? -10.305 18.625 -8.648 1 96.06 246 ASN A O 1
ATOM 2042 N N . GLU A 1 247 ? -8.133 18.5 -8.219 1 96.75 247 GLU A N 1
ATOM 2043 C CA . GLU A 1 247 ? -7.852 17.844 -9.492 1 96.75 247 GLU A CA 1
ATOM 2044 C C . GLU A 1 247 ? -7.883 16.328 -9.344 1 96.75 247 GLU A C 1
ATOM 2046 O O . GLU A 1 247 ? -8.102 15.617 -10.328 1 96.75 247 GLU A O 1
ATOM 2051 N N . ARG A 1 248 ? -7.676 15.906 -8.172 1 96.44 248 ARG A N 1
ATOM 2052 C CA . ARG A 1 248 ? -7.523 14.453 -8.055 1 96.44 248 ARG A CA 1
ATOM 2053 C C . ARG A 1 248 ? -8.547 13.875 -7.086 1 96.44 248 ARG A C 1
ATOM 2055 O O . ARG A 1 248 ? -9.258 12.922 -7.426 1 96.44 248 ARG A O 1
ATOM 2062 N N . ILE A 1 249 ? -8.711 14.406 -5.898 1 95.5 249 ILE A N 1
ATOM 2063 C CA . ILE A 1 249 ? -9.531 13.789 -4.855 1 95.5 249 ILE A CA 1
ATOM 2064 C C . ILE A 1 249 ? -11 14.133 -5.086 1 95.5 249 ILE A C 1
ATOM 2066 O O . ILE A 1 249 ? -11.844 13.242 -5.156 1 95.5 249 ILE A O 1
ATOM 2070 N N . ALA A 1 250 ? -11.336 15.359 -5.293 1 93.94 250 ALA A N 1
ATOM 2071 C CA . ALA A 1 250 ? -12.711 15.844 -5.406 1 93.94 250 ALA A CA 1
ATOM 2072 C C . ALA A 1 250 ? -13.43 15.164 -6.566 1 93.94 250 ALA A C 1
ATOM 2074 O O . ALA A 1 250 ? -14.578 14.75 -6.43 1 93.94 250 ALA A O 1
ATOM 2075 N N . PRO A 1 251 ? -12.789 15.07 -7.719 1 95.25 251 PRO A N 1
ATOM 2076 C CA . PRO A 1 251 ? -13.477 14.383 -8.812 1 95.25 251 PRO A CA 1
ATOM 2077 C C . PRO A 1 251 ? -13.891 12.961 -8.453 1 95.25 251 PRO A C 1
ATOM 2079 O O . PRO A 1 251 ? -14.945 12.492 -8.891 1 95.25 251 PRO A O 1
ATOM 2082 N N . GLU A 1 252 ? -13.039 12.242 -7.684 1 93.88 252 GLU A N 1
ATOM 2083 C CA . GLU A 1 252 ? -13.383 10.891 -7.258 1 93.88 252 GLU A CA 1
ATOM 2084 C C . GLU A 1 252 ? -14.57 10.891 -6.301 1 93.88 252 GLU A C 1
ATOM 2086 O O . GLU A 1 252 ? -15.438 10.023 -6.371 1 93.88 252 GLU A O 1
ATOM 2091 N N . VAL A 1 253 ? -14.625 11.875 -5.441 1 91.5 253 VAL A N 1
ATOM 2092 C CA . VAL A 1 253 ? -15.75 12.031 -4.527 1 91.5 253 VAL A CA 1
ATOM 2093 C C . VAL A 1 253 ? -17.031 12.312 -5.316 1 91.5 253 VAL A C 1
ATOM 2095 O O . VAL A 1 253 ? -18.078 11.711 -5.051 1 91.5 253 VAL A O 1
ATOM 2098 N N . LEU A 1 254 ? -16.938 13.133 -6.27 1 90.81 254 LEU A N 1
ATOM 2099 C CA . LEU A 1 254 ? -18.078 13.516 -7.082 1 90.81 254 LEU A CA 1
ATOM 2100 C C . LEU A 1 254 ? -18.594 12.328 -7.887 1 90.81 254 LEU A C 1
ATOM 2102 O O . LEU A 1 254 ? -19.781 12.266 -8.211 1 90.81 254 LEU A O 1
ATOM 2106 N N . ARG A 1 255 ? -17.734 11.375 -8.156 1 91.88 255 ARG A N 1
ATOM 2107 C CA . ARG A 1 255 ? -18.125 10.164 -8.867 1 91.88 255 ARG A CA 1
ATOM 2108 C C . ARG A 1 255 ? -18.797 9.164 -7.926 1 91.88 255 ARG A C 1
ATOM 2110 O O . ARG A 1 255 ? -19.156 8.062 -8.336 1 91.88 255 ARG A O 1
ATOM 2117 N N . GLY A 1 256 ? -18.891 9.508 -6.652 1 87.81 256 GLY A N 1
ATOM 2118 C CA . GLY A 1 256 ? -19.625 8.703 -5.691 1 87.81 256 GLY A CA 1
ATOM 2119 C C . GLY A 1 256 ? -18.75 7.715 -4.945 1 87.81 256 GLY A C 1
ATOM 2120 O O . GLY A 1 256 ? -19.25 6.828 -4.25 1 87.81 256 GLY A O 1
ATOM 2121 N N . LYS A 1 257 ? -17.453 7.832 -5.047 1 91.12 257 LYS A N 1
ATOM 2122 C CA . LYS A 1 257 ? -16.531 6.918 -4.375 1 91.12 257 LYS A CA 1
ATOM 2123 C C . LYS A 1 257 ? -16.406 7.258 -2.895 1 91.12 257 LYS A C 1
ATOM 2125 O O . LYS A 1 257 ? -16.422 8.43 -2.516 1 91.12 257 LYS A O 1
ATOM 2130 N N . THR A 1 258 ? -16.312 6.23 -2.09 1 92.62 258 THR A N 1
ATOM 2131 C CA . THR A 1 258 ? -15.945 6.395 -0.688 1 92.62 258 THR A CA 1
ATOM 2132 C C . THR A 1 258 ? -14.43 6.457 -0.533 1 92.62 258 THR A C 1
ATOM 2134 O O . THR A 1 258 ? -13.719 5.508 -0.884 1 92.62 258 THR A O 1
ATOM 2137 N N . ILE A 1 259 ? -13.969 7.605 0.019 1 94.5 259 ILE A N 1
ATOM 2138 C CA . ILE A 1 259 ? -12.531 7.883 0.009 1 94.5 259 ILE A CA 1
ATOM 2139 C C . ILE A 1 259 ? -12.008 7.91 1.441 1 94.5 259 ILE A C 1
ATOM 2141 O O . ILE A 1 259 ? -12.641 8.469 2.334 1 94.5 259 ILE A O 1
ATOM 2145 N N . LEU A 1 260 ? -10.844 7.246 1.642 1 95.5 260 LEU A N 1
ATOM 2146 C CA . LEU A 1 260 ? -10.078 7.383 2.877 1 95.5 260 LEU A CA 1
ATOM 2147 C C . LEU A 1 260 ? -8.867 8.281 2.67 1 95.5 260 LEU A C 1
ATOM 2149 O O . LEU A 1 260 ? -8.07 8.047 1.755 1 95.5 260 LEU A O 1
ATOM 2153 N N . ILE A 1 261 ? -8.766 9.312 3.438 1 95.5 261 ILE A N 1
ATOM 2154 C CA . ILE A 1 261 ? -7.566 10.148 3.449 1 95.5 261 ILE A CA 1
ATOM 2155 C C . ILE A 1 261 ? -6.809 9.945 4.762 1 95.5 261 ILE A C 1
ATOM 2157 O O . ILE A 1 261 ? -7.32 10.258 5.836 1 95.5 261 ILE A O 1
ATOM 2161 N N . SER A 1 262 ? -5.672 9.273 4.691 1 94.62 262 SER A N 1
ATOM 2162 C CA . SER A 1 262 ? -4.734 9.195 5.809 1 94.62 262 SER A CA 1
ATOM 2163 C C . SER A 1 262 ? -3.643 10.258 5.684 1 94.62 262 SER A C 1
ATOM 2165 O O . SER A 1 262 ? -2.775 10.156 4.812 1 94.62 262 SER A O 1
ATOM 2167 N N . ALA A 1 263 ? -3.68 11.188 6.512 1 93.12 263 ALA A N 1
ATOM 2168 C CA . ALA A 1 263 ? -2.738 12.305 6.43 1 93.12 263 ALA A CA 1
ATOM 2169 C C . ALA A 1 263 ? -2.318 12.766 7.824 1 93.12 263 ALA A C 1
ATOM 2171 O O . ALA A 1 263 ? -1.913 11.953 8.656 1 93.12 263 ALA A O 1
ATOM 2172 N N . HIS A 1 264 ? -2.279 14.086 7.988 1 91.06 264 HIS A N 1
ATOM 2173 C CA . HIS A 1 264 ? -1.724 14.633 9.219 1 91.06 264 HIS A CA 1
ATOM 2174 C C . HIS A 1 264 ? -2.639 15.703 9.805 1 91.06 264 HIS A C 1
ATOM 2176 O O . HIS A 1 264 ? -3.633 16.078 9.188 1 91.06 264 HIS A O 1
ATOM 2182 N N . GLY A 1 265 ? -2.32 16.062 11.039 1 87.81 265 GLY A N 1
ATOM 2183 C CA . GLY A 1 265 ? -3.172 17 11.742 1 87.81 265 GLY A CA 1
ATOM 2184 C C . GLY A 1 265 ? -3.396 18.297 10.969 1 87.81 265 GLY A C 1
ATOM 2185 O O . GLY A 1 265 ? -4.539 18.703 10.758 1 87.81 265 GLY A O 1
ATOM 2186 N N . ASN A 1 266 ? -2.303 18.859 10.516 1 91.06 266 ASN A N 1
ATOM 2187 C CA . ASN A 1 266 ? -2.438 20.172 9.898 1 91.06 266 ASN A CA 1
ATOM 2188 C C . ASN A 1 266 ? -2.975 20.078 8.477 1 91.06 266 ASN A C 1
ATOM 2190 O O . ASN A 1 266 ? -3.717 20.953 8.023 1 91.06 266 ASN A O 1
ATOM 2194 N N . SER A 1 267 ? -2.609 19.062 7.703 1 93.25 267 SER A N 1
ATOM 2195 C CA . SER A 1 267 ? -3.184 18.922 6.367 1 93.25 267 SER A CA 1
ATOM 2196 C C . SER A 1 267 ? -4.68 18.641 6.438 1 93.25 267 SER A C 1
ATOM 2198 O O . SER A 1 267 ? -5.453 19.188 5.645 1 93.25 267 SER A O 1
ATOM 2200 N N . CYS A 1 268 ? -5.109 17.891 7.418 1 91.81 268 CYS A N 1
ATOM 2201 C CA . CYS A 1 268 ? -6.531 17.625 7.609 1 91.81 268 CYS A CA 1
ATOM 2202 C C . CYS A 1 268 ? -7.266 18.875 8.07 1 91.81 268 CYS A C 1
ATOM 2204 O O . CYS A 1 268 ? -8.359 19.172 7.594 1 91.81 268 CYS A O 1
ATOM 2206 N N . ARG A 1 269 ? -6.629 19.578 9.016 1 91.44 269 ARG A N 1
ATOM 2207 C CA . ARG A 1 269 ? -7.227 20.828 9.5 1 91.44 269 ARG A CA 1
ATOM 2208 C C . ARG A 1 269 ? -7.402 21.828 8.367 1 91.44 269 ARG A C 1
ATOM 2210 O O . ARG A 1 269 ? -8.43 22.5 8.281 1 91.44 269 ARG A O 1
ATOM 2217 N N . ALA A 1 270 ? -6.383 21.922 7.566 1 94.06 270 ALA A N 1
ATOM 2218 C CA . ALA A 1 270 ? -6.449 22.828 6.426 1 94.06 270 ALA A CA 1
ATOM 2219 C C . ALA A 1 270 ? -7.586 22.438 5.48 1 94.06 270 ALA A C 1
ATOM 2221 O O . ALA A 1 270 ? -8.359 23.297 5.043 1 94.06 270 ALA A O 1
ATOM 2222 N N . LEU A 1 271 ? -7.68 21.203 5.191 1 93.31 271 LEU A N 1
ATOM 2223 C CA . LEU A 1 271 ? -8.734 20.734 4.305 1 93.31 271 LEU A CA 1
ATOM 2224 C C . LEU A 1 271 ? -10.109 20.953 4.922 1 93.31 271 LEU A C 1
ATOM 2226 O O . LEU A 1 271 ? -11.039 21.375 4.234 1 93.31 271 LEU A O 1
ATOM 2230 N N . LEU A 1 272 ? -10.195 20.672 6.207 1 91.31 272 LEU A N 1
ATOM 2231 C CA . LEU A 1 272 ? -11.445 20.891 6.93 1 91.31 272 LEU A CA 1
ATOM 2232 C C . LEU A 1 272 ? -11.867 22.359 6.871 1 91.31 272 LEU A C 1
ATOM 2234 O O . LEU A 1 272 ? -13.047 22.656 6.664 1 91.31 272 LEU A O 1
ATOM 2238 N N . LYS A 1 273 ? -10.898 23.203 7.117 1 93.81 273 LYS A N 1
ATOM 2239 C CA . LYS A 1 273 ? -11.172 24.625 7.023 1 93.81 273 LYS A CA 1
ATOM 2240 C C . LYS A 1 273 ? -11.82 24.984 5.688 1 93.81 273 LYS A C 1
ATOM 2242 O O . LYS A 1 273 ? -12.812 25.719 5.648 1 93.81 273 LYS A O 1
ATOM 2247 N N . TYR A 1 274 ? -11.289 24.5 4.637 1 94.19 274 TYR A N 1
ATOM 2248 C CA . TYR A 1 274 ? -11.742 24.781 3.281 1 94.19 274 TYR A CA 1
ATOM 2249 C C . TYR A 1 274 ? -13.133 24.188 3.039 1 94.19 274 TYR A C 1
ATOM 2251 O O . TYR A 1 274 ? -14.031 24.891 2.559 1 94.19 274 TYR A O 1
ATOM 2259 N N . LEU A 1 275 ? -13.367 22.969 3.398 1 91.88 275 LEU A N 1
ATOM 2260 C CA . LEU A 1 275 ? -14.594 22.25 3.07 1 91.88 275 LEU A CA 1
ATOM 2261 C C . LEU A 1 275 ? -15.766 22.75 3.916 1 91.88 275 LEU A C 1
ATOM 2263 O O . LEU A 1 275 ? -16.906 22.781 3.449 1 91.88 275 LEU A O 1
ATOM 2267 N N . GLU A 1 276 ? -15.469 23.188 5.164 1 91 276 GLU A N 1
ATOM 2268 C CA . GLU A 1 276 ? -16.531 23.625 6.066 1 91 276 GLU A CA 1
ATOM 2269 C C . GLU A 1 276 ? -16.641 25.141 6.086 1 91 276 GLU A C 1
ATOM 2271 O O . GLU A 1 276 ? -17.531 25.703 6.746 1 91 276 GLU A O 1
ATOM 2276 N N . GLY A 1 277 ? -15.75 25.828 5.434 1 92.5 277 GLY A N 1
ATOM 2277 C CA . GLY A 1 277 ? -15.781 27.281 5.418 1 92.5 277 GLY A CA 1
ATOM 2278 C C . GLY A 1 277 ? -15.445 27.906 6.762 1 92.5 277 GLY A C 1
ATOM 2279 O O . GLY A 1 277 ? -16.078 28.875 7.176 1 92.5 277 GLY A O 1
ATOM 2280 N N . ILE A 1 278 ? -14.508 27.328 7.469 1 92.81 278 ILE A N 1
ATOM 2281 C CA . ILE A 1 278 ? -14.094 27.859 8.766 1 92.81 278 ILE A CA 1
ATOM 2282 C C . ILE A 1 278 ? -13.242 29.109 8.57 1 92.81 278 ILE A C 1
ATOM 2284 O O . ILE A 1 278 ? -12.359 29.141 7.711 1 92.81 278 ILE A O 1
ATOM 2288 N N . SER A 1 279 ? -13.484 30.109 9.414 1 95.94 279 SER A N 1
ATOM 2289 C CA . SER A 1 279 ? -12.781 31.375 9.266 1 95.94 279 SER A CA 1
ATOM 2290 C C . SER A 1 279 ? -11.344 31.281 9.781 1 95.94 279 SER A C 1
ATOM 2292 O O . SER A 1 279 ? -11.008 30.328 10.492 1 95.94 279 SER A O 1
ATOM 2294 N N . ASP A 1 280 ? -10.484 32.281 9.438 1 95.19 280 ASP A N 1
ATOM 2295 C CA . ASP A 1 280 ? -9.102 32.344 9.898 1 95.19 280 ASP A CA 1
ATOM 2296 C C . ASP A 1 280 ? -9.031 32.438 11.422 1 95.19 280 ASP A C 1
ATOM 2298 O O . ASP A 1 280 ? -8.133 31.859 12.047 1 95.19 280 ASP A O 1
ATOM 2302 N N . GLU A 1 281 ? -10.031 33.062 12.016 1 93.75 281 GLU A N 1
ATOM 2303 C CA . GLU A 1 281 ? -10.055 33.281 13.453 1 93.75 281 GLU A CA 1
ATOM 2304 C C . GLU A 1 281 ? -10.523 32.031 14.188 1 93.75 281 GLU A C 1
ATOM 2306 O O . GLU A 1 281 ? -10.039 31.703 15.273 1 93.75 281 GLU A O 1
ATOM 2311 N N . GLU A 1 282 ? -11.406 31.297 13.547 1 93.69 282 GLU A N 1
ATOM 2312 C CA . GLU A 1 282 ? -12.023 30.156 14.219 1 93.69 282 GLU A CA 1
ATOM 2313 C C . GLU A 1 282 ? -11.148 28.906 14.102 1 93.69 282 GLU A C 1
ATOM 2315 O O . GLU A 1 282 ? -11.242 28 14.93 1 93.69 282 GLU A O 1
ATOM 2320 N N . ILE A 1 283 ? -10.305 28.875 13.094 1 93.19 283 ILE A N 1
ATOM 2321 C CA . ILE A 1 283 ? -9.531 27.672 12.82 1 93.19 283 ILE A CA 1
ATOM 2322 C C . ILE A 1 283 ? -8.555 27.406 13.961 1 93.19 283 ILE A C 1
ATOM 2324 O O . ILE A 1 283 ? -8.164 26.25 14.203 1 93.19 283 ILE A O 1
ATOM 2328 N N . ILE A 1 284 ? -8.141 28.453 14.695 1 88.38 284 ILE A N 1
ATOM 2329 C CA . ILE A 1 284 ? -7.199 28.344 15.805 1 88.38 284 ILE A CA 1
ATOM 2330 C C . ILE A 1 284 ? -7.773 27.422 16.875 1 88.38 284 ILE A C 1
ATOM 2332 O O . ILE A 1 284 ? -7.023 26.766 17.609 1 88.38 284 ILE A O 1
ATOM 2336 N N . ASN A 1 285 ? -9.102 27.266 16.906 1 87.31 285 ASN A N 1
ATOM 2337 C CA . ASN A 1 285 ? -9.773 26.531 17.984 1 87.31 285 ASN A CA 1
ATOM 2338 C C . ASN A 1 285 ? -10.109 25.109 17.562 1 87.31 285 ASN A C 1
ATOM 2340 O O . ASN A 1 285 ? -10.688 24.344 18.328 1 87.31 285 ASN A O 1
ATOM 2344 N N . ILE A 1 286 ? -9.836 24.734 16.406 1 87.38 286 ILE A N 1
ATOM 2345 C CA . ILE A 1 286 ? -10.156 23.391 15.906 1 87.38 286 ILE A CA 1
ATOM 2346 C C . ILE A 1 286 ? -8.984 22.453 16.203 1 87.38 286 ILE A C 1
ATOM 2348 O O . ILE A 1 286 ? -7.852 22.719 15.789 1 87.38 286 ILE A O 1
ATOM 2352 N N . THR A 1 287 ? -9.266 21.438 16.984 1 84.44 287 THR A N 1
ATOM 2353 C CA . THR A 1 287 ? -8.281 20.406 17.297 1 84.44 287 THR A CA 1
ATOM 2354 C C . THR A 1 287 ? -8.773 19.031 16.828 1 84.44 287 THR A C 1
ATOM 2356 O O . THR A 1 287 ? -9.906 18.656 17.125 1 84.44 287 THR A O 1
ATOM 2359 N N . LEU A 1 288 ? -7.945 18.406 16.109 1 83.75 288 LEU A N 1
ATOM 2360 C CA . LEU A 1 288 ? -8.25 17.062 15.648 1 83.75 288 LEU A CA 1
ATOM 2361 C C . LEU A 1 288 ? -7.461 16.031 16.453 1 83.75 288 LEU A C 1
ATOM 2363 O O . LEU A 1 288 ? -6.227 16.047 16.453 1 83.75 288 LEU A O 1
ATOM 2367 N N . PRO A 1 289 ? -8.164 15.164 17.109 1 83.06 289 PRO A N 1
ATOM 2368 C CA . PRO A 1 289 ? -7.449 14.125 17.859 1 83.06 289 PRO A CA 1
ATOM 2369 C C . PRO A 1 289 ? -6.793 13.086 16.953 1 83.06 289 PRO A C 1
ATOM 2371 O O . PRO A 1 289 ? -7.281 12.836 15.844 1 83.06 289 PRO A O 1
ATOM 2374 N N . THR A 1 290 ? -5.781 12.477 17.453 1 80.12 290 THR A N 1
ATOM 2375 C CA . THR A 1 290 ? -5.066 11.469 16.688 1 80.12 290 THR A CA 1
ATOM 2376 C C . THR A 1 290 ? -5.805 10.133 16.719 1 80.12 290 THR A C 1
ATOM 2378 O O . THR A 1 290 ? -6.367 9.758 17.75 1 80.12 290 THR A O 1
ATOM 2381 N N . GLY A 1 291 ? -5.809 9.508 15.617 1 81.94 291 GLY A N 1
ATOM 2382 C CA . GLY A 1 291 ? -6.293 8.141 15.562 1 81.94 291 GLY A CA 1
ATOM 2383 C C . GLY A 1 291 ? -7.805 8.039 15.531 1 81.94 291 GLY A C 1
ATOM 2384 O O . GLY A 1 291 ? -8.367 6.953 15.68 1 81.94 291 GLY A O 1
ATOM 2385 N N . VAL A 1 292 ? -8.469 9.141 15.453 1 85.25 292 VAL A N 1
ATOM 2386 C CA . VAL A 1 292 ? -9.93 9.156 15.406 1 85.25 292 VAL A CA 1
ATOM 2387 C C . VAL A 1 292 ? -10.398 9.461 13.992 1 85.25 292 VAL A C 1
ATOM 2389 O O . VAL A 1 292 ? -10.07 10.508 13.43 1 85.25 292 VAL A O 1
ATOM 2392 N N . PRO A 1 293 ? -11.172 8.516 13.445 1 89.12 293 PRO A N 1
ATOM 2393 C CA . PRO A 1 293 ? -11.68 8.797 12.102 1 89.12 293 PRO A CA 1
ATOM 2394 C C . PRO A 1 293 ? -12.703 9.93 12.078 1 89.12 293 PRO A C 1
ATOM 2396 O O . PRO A 1 293 ? -13.523 10.039 12.992 1 89.12 293 PRO A O 1
ATOM 2399 N N . ILE A 1 294 ? -12.555 10.75 11.102 1 89.75 294 ILE A N 1
ATOM 2400 C CA . ILE A 1 294 ? -13.477 11.867 10.883 1 89.75 294 ILE A CA 1
ATOM 2401 C C . ILE A 1 294 ? -14.297 11.609 9.625 1 89.75 294 ILE A C 1
ATOM 2403 O O . ILE A 1 294 ? -13.75 11.375 8.547 1 89.75 294 ILE A O 1
ATOM 2407 N N . LEU A 1 295 ? -15.578 11.617 9.805 1 89.19 295 LEU A N 1
ATOM 2408 C CA . LEU A 1 295 ? -16.484 11.445 8.672 1 89.19 295 LEU A CA 1
ATOM 2409 C C . LEU A 1 295 ? -16.938 12.805 8.133 1 89.19 295 LEU A C 1
ATOM 2411 O O . LEU A 1 295 ? -17.422 13.648 8.891 1 89.19 295 LEU A O 1
ATOM 2415 N N . LEU A 1 296 ? -16.641 13 6.879 1 89.19 296 LEU A N 1
ATOM 2416 C CA . LEU A 1 296 ? -17.125 14.172 6.152 1 89.19 296 LEU A CA 1
ATOM 2417 C C . LEU A 1 296 ? -18.141 13.766 5.09 1 89.19 296 LEU A C 1
ATOM 2419 O O . LEU A 1 296 ? -17.859 12.914 4.246 1 89.19 296 LEU A O 1
ATOM 2423 N N . GLU A 1 297 ? -19.297 14.328 5.227 1 86.31 297 GLU A N 1
ATOM 2424 C CA . GLU A 1 297 ? -20.312 14.148 4.199 1 86.31 297 GLU A CA 1
ATOM 2425 C C . GLU A 1 297 ? -20.438 15.391 3.326 1 86.31 297 GLU A C 1
ATOM 2427 O O . GLU A 1 297 ? -20.641 16.5 3.834 1 86.31 297 GLU A O 1
ATOM 2432 N N . LEU A 1 298 ? -20.234 15.156 2.045 1 88.44 298 LEU A N 1
ATOM 2433 C CA . LEU A 1 298 ? -20.188 16.281 1.118 1 88.44 298 LEU A CA 1
ATOM 2434 C C . LEU A 1 298 ? -21.375 16.234 0.155 1 88.44 298 LEU A C 1
ATOM 2436 O O . LEU A 1 298 ? -21.828 15.164 -0.229 1 88.44 298 LEU A O 1
ATOM 2440 N N . ASP A 1 299 ? -21.859 17.391 -0.185 1 84.81 299 ASP A N 1
ATOM 2441 C CA . ASP A 1 299 ? -22.938 17.5 -1.175 1 84.81 299 ASP A CA 1
ATOM 2442 C C . ASP A 1 299 ? -22.359 17.562 -2.592 1 84.81 299 ASP A C 1
ATOM 2444 O O . ASP A 1 299 ? -21.172 17.328 -2.797 1 84.81 299 ASP A O 1
ATOM 2448 N N . GLU A 1 300 ? -23.172 17.859 -3.568 1 84.88 300 GLU A N 1
ATOM 2449 C CA . GLU A 1 300 ? -22.781 17.844 -4.977 1 84.88 300 GLU A CA 1
ATOM 2450 C C . GLU A 1 300 ? -21.812 18.969 -5.301 1 84.88 300 GLU A C 1
ATOM 2452 O O . GLU A 1 300 ? -21.125 18.938 -6.324 1 84.88 300 GLU A O 1
ATOM 2457 N N . ASN A 1 301 ? -21.797 19.969 -4.449 1 84.88 301 ASN A N 1
ATOM 2458 C CA . ASN A 1 301 ? -20.875 21.094 -4.633 1 84.88 301 ASN A CA 1
ATOM 2459 C C . ASN A 1 301 ? -19.641 20.953 -3.754 1 84.88 301 ASN A C 1
ATOM 2461 O O . ASN A 1 301 ? -18.844 21.891 -3.643 1 84.88 301 ASN A O 1
ATOM 2465 N N . LEU A 1 302 ? -19.484 19.828 -3.055 1 86.31 302 LEU A N 1
ATOM 2466 C CA . LEU A 1 302 ? -18.328 19.453 -2.246 1 86.31 302 LEU A CA 1
ATOM 2467 C C . LEU A 1 302 ? -18.266 20.281 -0.97 1 86.31 302 LEU A C 1
ATOM 2469 O O . LEU A 1 302 ? -17.188 20.516 -0.431 1 86.31 302 LEU A O 1
ATOM 2473 N N . HIS A 1 303 ? -19.406 20.75 -0.591 1 83.62 303 HIS A N 1
ATOM 2474 C CA . HIS A 1 303 ? -19.516 21.344 0.738 1 83.62 303 HIS A CA 1
ATOM 2475 C C . HIS A 1 303 ? -20.016 20.328 1.753 1 83.62 303 HIS A C 1
ATOM 2477 O O . HIS A 1 303 ? -20.828 19.469 1.416 1 83.62 303 HIS A O 1
ATOM 2483 N N . THR A 1 304 ? -19.531 20.438 2.947 1 85.62 304 THR A N 1
ATOM 2484 C CA . THR A 1 304 ? -19.953 19.516 3.986 1 85.62 304 THR A CA 1
ATOM 2485 C C . THR A 1 304 ? -21.438 19.688 4.301 1 85.62 304 THR A C 1
ATOM 2487 O O . THR A 1 304 ? -21.922 20.828 4.352 1 85.62 304 THR A O 1
ATOM 2490 N N . VAL A 1 305 ? -22.078 18.469 4.344 1 83.56 305 VAL A N 1
ATOM 2491 C CA . VAL A 1 305 ? -23.469 18.438 4.809 1 83.56 305 VAL A CA 1
ATOM 2492 C C . VAL A 1 305 ? -23.5 18.406 6.336 1 83.56 305 VAL A C 1
ATOM 2494 O O . VAL A 1 305 ? -23.312 17.344 6.941 1 83.56 305 VAL A O 1
ATOM 2497 N N . GLY A 1 306 ? -23.172 19.5 7.055 1 81.25 306 GLY A N 1
ATOM 2498 C CA . GLY A 1 306 ? -23.078 19.594 8.5 1 81.25 306 GLY A CA 1
ATOM 2499 C C . GLY A 1 306 ? -21.641 19.5 9 1 81.25 306 GLY A C 1
ATOM 2500 O O . GLY A 1 306 ? -20.703 19.391 8.203 1 81.25 306 GLY A O 1
ATOM 2501 N N . PRO A 1 307 ? -21.531 19.562 10.281 1 83.75 307 PRO A N 1
ATOM 2502 C CA . PRO A 1 307 ? -20.172 19.516 10.844 1 83.75 307 PRO A CA 1
ATOM 2503 C C . PRO A 1 307 ? -19.531 18.125 10.727 1 83.75 307 PRO A C 1
ATOM 2505 O O . PRO A 1 307 ? -20.25 17.125 10.656 1 83.75 307 PRO A O 1
ATOM 2508 N N . HIS A 1 308 ? -18.266 18.125 10.609 1 85.5 308 HIS A N 1
ATOM 2509 C CA . HIS A 1 308 ? -17.547 16.859 10.617 1 85.5 308 HIS A CA 1
ATOM 2510 C C . HIS A 1 308 ? -17.891 16.047 11.859 1 85.5 308 HIS A C 1
ATOM 2512 O O . HIS A 1 308 ? -18.172 16.609 12.922 1 85.5 308 HIS A O 1
ATOM 2518 N N . GLN A 1 309 ? -17.875 14.727 11.68 1 86.12 309 GLN A N 1
ATOM 2519 C CA . GLN A 1 309 ? -18.203 13.82 12.766 1 86.12 309 GLN A CA 1
ATOM 2520 C C . GLN A 1 309 ? -17.016 12.945 13.141 1 86.12 309 GLN A C 1
ATOM 2522 O O . GLN A 1 309 ? -16.406 12.305 12.273 1 86.12 309 GLN A O 1
ATOM 2527 N N . PHE A 1 310 ? -16.703 13.039 14.438 1 87.62 310 PHE A N 1
ATOM 2528 C CA . PHE A 1 310 ? -15.727 12.094 14.953 1 87.62 310 PHE A CA 1
ATOM 2529 C C . PHE A 1 310 ? -16.375 10.734 15.219 1 87.62 310 PHE A C 1
ATOM 2531 O O . PHE A 1 310 ? -17.406 10.656 15.883 1 87.62 310 PHE A O 1
ATOM 2538 N N . LEU A 1 311 ? -15.797 9.727 14.641 1 87.19 311 LEU A N 1
ATOM 2539 C CA . LEU A 1 311 ? -16.344 8.391 14.844 1 87.19 311 LEU A CA 1
ATOM 2540 C C . LEU A 1 311 ? -15.664 7.703 16.031 1 87.19 311 LEU A C 1
ATOM 2542 O O . LEU A 1 311 ? -14.438 7.703 16.141 1 87.19 311 LEU A O 1
ATOM 2546 N N . GLY A 1 312 ? -16.484 7.141 16.938 1 84.69 312 GLY A N 1
ATOM 2547 C CA . GLY A 1 312 ? -15.953 6.449 18.109 1 84.69 312 GLY A CA 1
ATOM 2548 C C . GLY A 1 312 ? -16.578 6.914 19.406 1 84.69 312 GLY A C 1
ATOM 2549 O O . GLY A 1 312 ? -17.641 7.539 19.406 1 84.69 312 GLY A O 1
ATOM 2550 N N . ASP A 1 313 ? -15.945 6.559 20.516 1 86.69 313 ASP A N 1
ATOM 2551 C CA . ASP A 1 313 ? -16.422 6.949 21.844 1 86.69 313 ASP A CA 1
ATOM 2552 C C . ASP A 1 313 ? -16.25 8.445 22.078 1 86.69 313 ASP A C 1
ATOM 2554 O O . ASP A 1 313 ? -15.125 8.93 22.25 1 86.69 313 ASP A O 1
ATOM 2558 N N . GLN A 1 314 ? -17.359 9.125 22.203 1 88.56 314 GLN A N 1
ATOM 2559 C CA . GLN A 1 314 ? -17.344 10.586 22.234 1 88.56 314 GLN A CA 1
ATOM 2560 C C . GLN A 1 314 ? -16.656 11.109 23.484 1 88.56 314 GLN A C 1
ATOM 2562 O O . GLN A 1 314 ? -15.969 12.125 23.453 1 88.56 314 GLN A O 1
ATOM 2567 N N . GLU A 1 315 ? -16.828 10.398 24.5 1 88.69 315 GLU A N 1
ATOM 2568 C CA . GLU A 1 315 ? -16.172 10.82 25.734 1 88.69 315 GLU A CA 1
ATOM 2569 C C . GLU A 1 315 ? -14.656 10.727 25.625 1 88.69 315 GLU A C 1
ATOM 2571 O O . GLU A 1 315 ? -13.938 11.648 26 1 88.69 315 GLU A O 1
ATOM 2576 N N . ALA A 1 316 ? -14.266 9.648 25.109 1 83.88 316 ALA A N 1
ATOM 2577 C CA . ALA A 1 316 ? -12.828 9.445 24.922 1 83.88 316 ALA A CA 1
ATOM 2578 C C . ALA A 1 316 ? -12.258 10.461 23.938 1 83.88 316 ALA A C 1
ATOM 2580 O O . ALA A 1 316 ? -11.141 10.953 24.109 1 83.88 316 ALA A O 1
ATOM 2581 N N . ILE A 1 317 ? -13.062 10.797 22.984 1 85.88 317 ILE A N 1
ATOM 2582 C CA . ILE A 1 317 ? -12.648 11.734 21.953 1 85.88 317 ILE A CA 1
ATOM 2583 C C . ILE A 1 317 ? -12.5 13.133 22.547 1 85.88 317 ILE A C 1
ATOM 2585 O O . ILE A 1 317 ? -11.5 13.82 22.297 1 85.88 317 ILE A O 1
ATOM 2589 N N . GLN A 1 318 ? -13.406 13.555 23.344 1 87.25 318 GLN A N 1
ATOM 2590 C CA . GLN A 1 318 ? -13.344 14.867 23.969 1 87.25 318 GLN A CA 1
ATOM 2591 C C . GLN A 1 318 ? -12.141 14.969 24.906 1 87.25 318 GLN A C 1
ATOM 2593 O O . GLN A 1 318 ? -11.492 16.016 24.984 1 87.25 318 GLN A O 1
ATOM 2598 N N . ALA A 1 319 ? -11.875 13.852 25.531 1 83.12 319 ALA A N 1
ATOM 2599 C CA . ALA A 1 319 ? -10.711 13.82 26.406 1 83.12 319 ALA A CA 1
ATOM 2600 C C . ALA A 1 319 ? -9.422 13.969 25.609 1 83.12 319 ALA A C 1
ATOM 2602 O O . ALA A 1 319 ? -8.492 14.664 26.047 1 83.12 319 ALA A O 1
ATOM 2603 N N . ALA A 1 320 ? -9.414 13.328 24.5 1 78.25 320 ALA A N 1
ATOM 2604 C CA . ALA A 1 320 ? -8.234 13.398 23.641 1 78.25 320 ALA A CA 1
ATOM 2605 C C . ALA A 1 320 ? -8.039 14.805 23.078 1 78.25 320 ALA A C 1
ATOM 2607 O O . ALA A 1 320 ? -6.91 15.297 22.984 1 78.25 320 ALA A O 1
ATOM 2608 N N . ILE A 1 321 ? -9.125 15.445 22.781 1 80.31 321 ILE A N 1
ATOM 2609 C CA . ILE A 1 321 ? -9.078 16.812 22.281 1 80.31 321 ILE A CA 1
ATOM 2610 C C . ILE A 1 321 ? -8.523 17.75 23.359 1 80.31 321 ILE A C 1
ATOM 2612 O O . ILE A 1 321 ? -7.66 18.578 23.078 1 80.31 321 ILE A O 1
ATOM 2616 N N . LYS A 1 322 ? -9 17.531 24.469 1 80.12 322 LYS A N 1
ATOM 2617 C CA . LYS A 1 322 ? -8.547 18.359 25.594 1 80.12 322 LYS A CA 1
ATOM 2618 C C . LYS A 1 322 ? -7.059 18.156 25.859 1 80.12 322 LYS A C 1
ATOM 2620 O O . LYS A 1 322 ? -6.34 19.109 26.156 1 80.12 322 LYS A O 1
ATOM 2625 N N . LYS A 1 323 ? -6.613 16.969 25.703 1 73.19 323 LYS A N 1
ATOM 2626 C CA . LYS A 1 323 ? -5.203 16.656 25.906 1 73.19 323 LYS A CA 1
ATOM 2627 C C . LYS A 1 323 ? -4.32 17.375 24.891 1 73.19 323 LYS A C 1
ATOM 2629 O O . LYS A 1 323 ? -3.268 17.906 25.25 1 73.19 323 LYS A O 1
ATOM 2634 N N . VAL A 1 324 ? -4.715 17.391 23.672 1 71.44 324 VAL A N 1
ATOM 2635 C CA . VAL A 1 324 ? -3.953 18.062 22.625 1 71.44 324 VAL A CA 1
ATOM 2636 C C . VAL A 1 324 ? -3.934 19.562 22.875 1 71.44 324 VAL A C 1
ATOM 2638 O O . VAL A 1 324 ? -2.898 20.203 22.703 1 71.44 324 VAL A O 1
ATOM 2641 N N . ASP A 1 325 ? -5.039 20.109 23.359 1 72.81 325 ASP A N 1
ATOM 2642 C CA . ASP A 1 325 ? -5.156 21.531 23.625 1 72.81 325 ASP A CA 1
ATOM 2643 C C . ASP A 1 325 ? -4.262 21.953 24.797 1 72.81 325 ASP A C 1
ATOM 2645 O O . ASP A 1 325 ? -3.684 23.031 24.781 1 72.81 325 ASP A O 1
ATOM 2649 N N . ASP A 1 326 ? -4.078 21.062 25.672 1 68.81 326 ASP A N 1
ATOM 2650 C CA . ASP A 1 326 ? -3.318 21.359 26.891 1 68.81 326 ASP A CA 1
ATOM 2651 C C . ASP A 1 326 ? -1.816 21.266 26.641 1 68.81 326 ASP A C 1
ATOM 2653 O O . ASP A 1 326 ? -1.017 21.797 27.406 1 68.81 326 ASP A O 1
ATOM 2657 N N . GLN A 1 327 ? -1.468 20.516 25.734 1 59.56 327 GLN A N 1
ATOM 2658 C CA . GLN A 1 327 ? -0.05 20.406 25.406 1 59.56 327 GLN A CA 1
ATOM 2659 C C . GLN A 1 327 ? 0.55 21.75 25.047 1 59.56 327 GLN A C 1
ATOM 2661 O O . GLN A 1 327 ? 1.755 21.969 25.203 1 59.56 327 GLN A O 1
ATOM 2666 N N . GLY A 1 328 ? -0.073 22.703 24.625 1 55.38 328 GLY A N 1
ATOM 2667 C CA . GLY A 1 328 ? 0.424 24.031 24.297 1 55.38 328 GLY A CA 1
ATOM 2668 C C . GLY A 1 328 ? 0.566 24.922 25.516 1 55.38 328 GLY A C 1
ATOM 2669 O O . GLY A 1 328 ? 1.195 25.984 25.453 1 55.38 328 GLY A O 1
ATOM 2670 N N . LYS A 1 329 ? 0.043 24.484 26.719 1 54.97 329 LYS A N 1
ATOM 2671 C CA . LYS A 1 329 ? 0.051 25.344 27.891 1 54.97 329 LYS A CA 1
ATOM 2672 C C . LYS A 1 329 ? 1.265 25.078 28.781 1 54.97 329 LYS A C 1
ATOM 2674 O O . LYS A 1 329 ? 1.589 23.922 29.047 1 54.97 329 LYS A O 1
ATOM 2679 N N . VAL A 1 330 ? 2.412 25.828 28.609 1 51.53 330 VAL A N 1
ATOM 2680 C CA . VAL A 1 330 ? 3.566 25.75 29.5 1 51.53 330 VAL A CA 1
ATOM 2681 C C . VAL A 1 330 ? 3.096 25.656 30.953 1 51.53 330 VAL A C 1
ATOM 2683 O O . VAL A 1 330 ? 2.25 26.438 31.391 1 51.53 330 VAL A O 1
ATOM 2686 N N . LYS A 1 331 ? 3.424 24.562 31.656 1 50.28 331 LYS A N 1
ATOM 2687 C CA . LYS A 1 331 ? 3.195 24.5 33.094 1 50.28 331 LYS A CA 1
ATOM 2688 C C . LYS A 1 331 ? 3.924 25.641 33.812 1 50.28 331 LYS A C 1
ATOM 2690 O O . LYS A 1 331 ? 5.133 25.812 33.625 1 50.28 331 LYS A O 1
ATOM 2695 N N . ARG A 1 332 ? 3.252 26.734 34.125 1 33.56 332 ARG A N 1
ATOM 2696 C CA . ARG A 1 332 ? 3.857 27.75 35 1 33.56 332 ARG A CA 1
ATOM 2697 C C . ARG A 1 332 ? 4.535 27.094 36.219 1 33.56 332 ARG A C 1
ATOM 2699 O O . ARG A 1 332 ? 3.918 26.312 36.938 1 33.56 332 ARG A O 1
ATOM 2706 N N . ALA A 1 333 ? 5.793 26.969 36.125 1 43.78 333 ALA A N 1
ATOM 2707 C CA . ALA A 1 333 ? 6.508 26.688 37.375 1 43.78 333 ALA A CA 1
ATOM 2708 C C . ALA A 1 333 ? 5.973 27.547 38.5 1 43.78 333 ALA A C 1
ATOM 2710 O O . ALA A 1 333 ? 5.75 28.75 38.344 1 43.78 333 ALA A O 1
ATOM 2711 N N . ASP A 1 334 ? 5.066 26.781 39.312 1 34.47 334 ASP A N 1
ATOM 2712 C CA . ASP A 1 334 ? 4.805 27.484 40.562 1 34.47 334 ASP A CA 1
ATOM 2713 C C . ASP A 1 334 ? 6.031 28.281 41 1 34.47 334 ASP A C 1
ATOM 2715 O O . ASP A 1 334 ? 7.125 27.734 41.125 1 34.47 334 ASP A O 1
ATOM 2719 N N . LYS A 1 335 ? 5.977 29.516 40.719 1 30.06 335 LYS A N 1
ATOM 2720 C CA . LYS A 1 335 ? 6.938 30.312 41.469 1 30.06 335 LYS A CA 1
ATOM 2721 C C . LYS A 1 335 ? 6.809 30.031 42.969 1 30.06 335 LYS A C 1
ATOM 2723 O O . LYS A 1 335 ? 5.699 29.953 43.5 1 30.06 335 LYS A O 1
ATOM 2728 N N . MET B 1 1 ? 10.828 -70.375 46.625 1 20.8 1 MET B N 1
ATOM 2729 C CA . MET B 1 1 ? 11.938 -69.438 46.531 1 20.8 1 MET B CA 1
ATOM 2730 C C . MET B 1 1 ? 12.406 -69.312 45.062 1 20.8 1 MET B C 1
ATOM 2732 O O . MET B 1 1 ? 13.469 -68.75 44.812 1 20.8 1 MET B O 1
ATOM 2736 N N . PRO B 1 2 ? 11.625 -69.438 44.031 1 23.38 2 PRO B N 1
ATOM 2737 C CA . PRO B 1 2 ? 12.008 -69.875 42.688 1 23.38 2 PRO B CA 1
ATOM 2738 C C . PRO B 1 2 ? 12.75 -68.812 41.906 1 23.38 2 PRO B C 1
ATOM 2740 O O . PRO B 1 2 ? 12.523 -67.625 42.125 1 23.38 2 PRO B O 1
ATOM 2743 N N . ALA B 1 3 ? 14.016 -69.062 41.406 1 24.41 3 ALA B N 1
ATOM 2744 C CA . ALA B 1 3 ? 15.211 -68.375 40.875 1 24.41 3 ALA B CA 1
ATOM 2745 C C . ALA B 1 3 ? 14.914 -67.688 39.562 1 24.41 3 ALA B C 1
ATOM 2747 O O . ALA B 1 3 ? 14.461 -68.312 38.594 1 24.41 3 ALA B O 1
ATOM 2748 N N . ALA B 1 4 ? 14.484 -66.375 39.531 1 25.31 4 ALA B N 1
ATOM 2749 C CA . ALA B 1 4 ? 13.984 -65.438 38.562 1 25.31 4 ALA B CA 1
ATOM 2750 C C . ALA B 1 4 ? 15.008 -65.188 37.438 1 25.31 4 ALA B C 1
ATOM 2752 O O . ALA B 1 4 ? 16.125 -64.75 37.719 1 25.31 4 ALA B O 1
ATOM 2753 N N . VAL B 1 5 ? 15.07 -65.938 36.406 1 23.5 5 VAL B N 1
ATOM 2754 C CA . VAL B 1 5 ? 16.016 -66.25 35.312 1 23.5 5 VAL B CA 1
ATOM 2755 C C . VAL B 1 5 ? 16.266 -65 34.5 1 23.5 5 VAL B C 1
ATOM 2757 O O . VAL B 1 5 ? 15.328 -64.375 34 1 23.5 5 VAL B O 1
ATOM 2760 N N . MET B 1 6 ? 17.391 -64.125 34.719 1 22.97 6 MET B N 1
ATOM 2761 C CA . MET B 1 6 ? 18.047 -62.875 34.344 1 22.97 6 MET B CA 1
ATOM 2762 C C . MET B 1 6 ? 18.391 -62.875 32.844 1 22.97 6 MET B C 1
ATOM 2764 O O . MET B 1 6 ? 19.234 -63.656 32.406 1 22.97 6 MET B O 1
ATOM 2768 N N . SER B 1 7 ? 17.406 -62.906 31.859 1 21.53 7 SER B N 1
ATOM 2769 C CA . SER B 1 7 ? 17.766 -63.344 30.516 1 21.53 7 SER B CA 1
ATOM 2770 C C . SER B 1 7 ? 18.812 -62.406 29.906 1 21.53 7 SER B C 1
ATOM 2772 O O . SER B 1 7 ? 18.797 -61.188 30.141 1 21.53 7 SER B O 1
ATOM 2774 N N . PRO B 1 8 ? 20.031 -62.781 29.219 1 21.56 8 PRO B N 1
ATOM 2775 C CA . PRO B 1 8 ? 21.391 -62.406 28.828 1 21.56 8 PRO B CA 1
ATOM 2776 C C . PRO B 1 8 ? 21.406 -61.438 27.641 1 21.56 8 PRO B C 1
ATOM 2778 O O . PRO B 1 8 ? 22.469 -61.188 27.062 1 21.56 8 PRO B O 1
ATOM 2781 N N . TRP B 1 9 ? 20.297 -60.875 26.984 1 19.97 9 TRP B N 1
ATOM 2782 C CA . TRP B 1 9 ? 20.375 -60.594 25.562 1 19.97 9 TRP B CA 1
ATOM 2783 C C . TRP B 1 9 ? 21.281 -59.406 25.266 1 19.97 9 TRP B C 1
ATOM 2785 O O . TRP B 1 9 ? 20.859 -58.281 25.297 1 19.97 9 TRP B O 1
ATOM 2795 N N . ARG B 1 10 ? 22.438 -59.062 25.969 1 20.11 10 ARG B N 1
ATOM 2796 C CA . ARG B 1 10 ? 23.297 -57.906 26.016 1 20.11 10 ARG B CA 1
ATOM 2797 C C . ARG B 1 10 ? 24.016 -57.688 24.688 1 20.11 10 ARG B C 1
ATOM 2799 O O . ARG B 1 10 ? 24.719 -56.688 24.516 1 20.11 10 ARG B O 1
ATOM 2806 N N . ARG B 1 11 ? 24.297 -58.781 23.906 1 18.86 11 ARG B N 1
ATOM 2807 C CA . ARG B 1 11 ? 25.656 -58.812 23.359 1 18.86 11 ARG B CA 1
ATOM 2808 C C . ARG B 1 11 ? 25.859 -57.656 22.359 1 18.86 11 ARG B C 1
ATOM 2810 O O . ARG B 1 11 ? 26.844 -56.938 22.453 1 18.86 11 ARG B O 1
ATOM 2817 N N . ARG B 1 12 ? 25.594 -57.844 20.984 1 21.56 12 ARG B N 1
ATOM 2818 C CA . ARG B 1 12 ? 26.578 -57.938 19.922 1 21.56 12 ARG B CA 1
ATOM 2819 C C . ARG B 1 12 ? 26.75 -56.594 19.203 1 21.56 12 ARG B C 1
ATOM 2821 O O . ARG B 1 12 ? 26.922 -56.562 17.984 1 21.56 12 ARG B O 1
ATOM 2828 N N . LEU B 1 13 ? 26.172 -55.438 19.672 1 20.67 13 LEU B N 1
ATOM 2829 C CA . LEU B 1 13 ? 25.906 -54.406 18.672 1 20.67 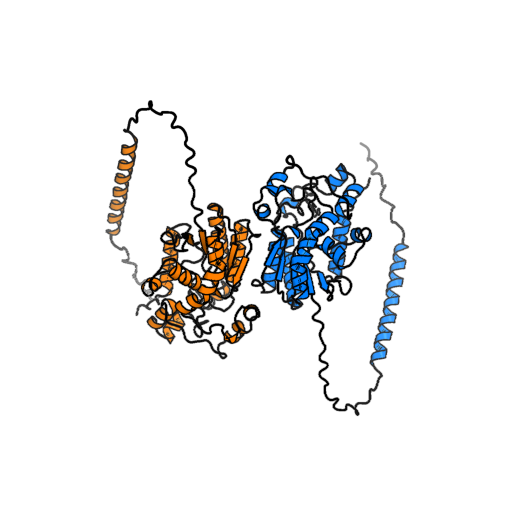13 LEU B CA 1
ATOM 2830 C C . LEU B 1 13 ? 27.203 -53.781 18.172 1 20.67 13 LEU B C 1
ATOM 2832 O O . LEU B 1 13 ? 27.188 -52.656 17.672 1 20.67 13 LEU B O 1
ATOM 2836 N N . PHE B 1 14 ? 28.406 -54.344 18.438 1 26.45 14 PHE B N 1
ATOM 2837 C CA . PHE B 1 14 ? 29.656 -53.625 18.297 1 26.45 14 PHE B CA 1
ATOM 2838 C C . PHE B 1 14 ? 29.984 -53.406 16.812 1 26.45 14 PHE B C 1
ATOM 2840 O O . PHE B 1 14 ? 30.406 -54.344 16.141 1 26.45 14 PHE B O 1
ATOM 2847 N N . GLY B 1 15 ? 29.078 -52.75 16.031 1 23.48 15 GLY B N 1
ATOM 2848 C CA . GLY B 1 15 ? 29.391 -52.719 14.609 1 23.48 15 GLY B CA 1
ATOM 2849 C C . GLY B 1 15 ? 30.828 -52.375 14.312 1 23.48 15 GLY B C 1
ATOM 2850 O O . GLY B 1 15 ? 31.547 -51.844 15.172 1 23.48 15 GLY B O 1
ATOM 2851 N N . SER B 1 16 ? 31.547 -52.906 13.172 1 24.66 16 SER B N 1
ATOM 2852 C CA . SER B 1 16 ? 32.875 -53.219 12.688 1 24.66 16 SER B CA 1
ATOM 2853 C C . SER B 1 16 ? 33.688 -51.969 12.391 1 24.66 16 SER B C 1
ATOM 2855 O O . SER B 1 16 ? 33.125 -50.875 12.258 1 24.66 16 SER B O 1
ATOM 2857 N N . SER B 1 17 ? 35.062 -52.031 12.289 1 28.38 17 SER B N 1
ATOM 2858 C CA . SER B 1 17 ? 36.375 -51.344 12.219 1 28.38 17 SER B CA 1
ATOM 2859 C C . SER B 1 17 ? 36.438 -50.406 11.023 1 28.38 17 SER B C 1
ATOM 2861 O O . SER B 1 17 ? 37.219 -49.438 11.023 1 28.38 17 SER B O 1
ATOM 2863 N N . GLU B 1 18 ? 35.781 -50.844 9.898 1 29.38 18 GLU B N 1
ATOM 2864 C CA . GLU B 1 18 ? 36.188 -50.344 8.586 1 29.38 18 GLU B CA 1
ATOM 2865 C C . GLU B 1 18 ? 35.812 -48.875 8.422 1 29.38 18 GLU B C 1
ATOM 2867 O O . GLU B 1 18 ? 36.156 -48.219 7.426 1 29.38 18 GLU B O 1
ATOM 2872 N N . GLU B 1 19 ? 34.844 -48.406 9.312 1 28.34 19 GLU B N 1
ATOM 2873 C CA . GLU B 1 19 ? 34.344 -47.062 9.078 1 28.34 19 GLU B CA 1
ATOM 2874 C C . GLU B 1 19 ? 35.438 -46.031 9.367 1 28.34 19 GLU B C 1
ATOM 2876 O O . GLU B 1 19 ? 35.25 -44.812 9.18 1 28.34 19 GLU B O 1
ATOM 2881 N N . ARG B 1 20 ? 36.469 -46.5 10.133 1 28.12 20 ARG B N 1
ATOM 2882 C CA . ARG B 1 20 ? 37.5 -45.594 10.586 1 28.12 20 ARG B CA 1
ATOM 2883 C C . ARG B 1 20 ? 38.344 -45.094 9.414 1 28.12 20 ARG B C 1
ATOM 2885 O O . ARG B 1 20 ? 38.812 -43.938 9.422 1 28.12 20 ARG B O 1
ATOM 2892 N N . LEU B 1 21 ? 38.594 -46.062 8.453 1 27.88 21 LEU B N 1
ATOM 2893 C CA . LEU B 1 21 ? 39.719 -45.812 7.562 1 27.88 21 LEU B CA 1
ATOM 2894 C C . LEU B 1 21 ? 39.375 -44.656 6.617 1 27.88 21 LEU B C 1
ATOM 2896 O O . LEU B 1 21 ? 40.281 -43.844 6.289 1 27.88 21 LEU B O 1
ATOM 2900 N N . LEU B 1 22 ? 38.094 -44.625 6.148 1 28.06 22 LEU B N 1
ATOM 2901 C CA . LEU B 1 22 ? 37.875 -43.75 5.004 1 28.06 22 LEU B CA 1
ATOM 2902 C C . LEU B 1 22 ? 37.906 -42.281 5.426 1 28.06 22 LEU B C 1
ATOM 2904 O O . LEU B 1 22 ? 37.969 -41.406 4.574 1 28.06 22 LEU B O 1
ATOM 2908 N N . LEU B 1 23 ? 37.844 -42.062 6.797 1 28.47 23 LEU B N 1
ATOM 2909 C CA . LEU B 1 23 ? 37.906 -40.688 7.293 1 28.47 23 LEU B CA 1
ATOM 2910 C C . LEU B 1 23 ? 39.25 -40.031 7.008 1 28.47 23 LEU B C 1
ATOM 2912 O O . LEU B 1 23 ? 39.312 -38.875 6.617 1 28.47 23 LEU B O 1
ATOM 2916 N N . VAL B 1 24 ? 40.344 -40.875 7.266 1 31.48 24 VAL B N 1
ATOM 2917 C CA . VAL B 1 24 ? 41.688 -40.312 7.309 1 31.48 24 VAL B CA 1
ATOM 2918 C C . VAL B 1 24 ? 42.094 -39.844 5.922 1 31.48 24 VAL B C 1
ATOM 2920 O O . VAL B 1 24 ? 42.719 -38.781 5.785 1 31.48 24 VAL B O 1
ATOM 2923 N N . ALA B 1 25 ? 41.656 -40.656 4.906 1 30.84 25 ALA B N 1
ATOM 2924 C CA . ALA B 1 25 ? 42.156 -40.344 3.57 1 30.84 25 ALA B CA 1
ATOM 2925 C C . ALA B 1 25 ? 41.656 -38.969 3.107 1 30.84 25 ALA B C 1
ATOM 2927 O O . ALA B 1 25 ? 42.375 -38.281 2.377 1 30.84 25 ALA B O 1
ATOM 2928 N N . PHE B 1 26 ? 40.406 -38.656 3.588 1 30.81 26 PHE B N 1
ATOM 2929 C CA . PHE B 1 26 ? 39.781 -37.438 3.096 1 30.81 26 PHE B CA 1
ATOM 2930 C C . PHE B 1 26 ? 40.531 -36.219 3.623 1 30.81 26 PHE B C 1
ATOM 2932 O O . PHE B 1 26 ? 40.688 -35.219 2.904 1 30.81 26 PHE B O 1
ATOM 2939 N N . LEU B 1 27 ? 41.094 -36.312 4.82 1 33.59 27 LEU B N 1
ATOM 2940 C CA . LEU B 1 27 ? 41.812 -35.188 5.418 1 33.59 27 LEU B CA 1
ATOM 2941 C C . LEU B 1 27 ? 43.062 -34.844 4.629 1 33.59 27 LEU B C 1
ATOM 2943 O O . LEU B 1 27 ? 43.469 -33.688 4.574 1 33.59 27 LEU B O 1
ATOM 2947 N N . GLN B 1 28 ? 43.719 -35.938 4.113 1 31.88 28 GLN B N 1
ATOM 2948 C CA . GLN B 1 28 ? 45.031 -35.688 3.527 1 31.88 28 GLN B CA 1
ATOM 2949 C C . GLN B 1 28 ? 44.938 -34.875 2.254 1 31.88 28 GLN B C 1
ATOM 2951 O O . GLN B 1 28 ? 45.844 -34.125 1.912 1 31.88 28 GLN B O 1
ATOM 2956 N N . GLY B 1 29 ? 43.844 -35.156 1.523 1 30.7 29 GLY B N 1
ATOM 2957 C CA . GLY B 1 29 ? 43.75 -34.469 0.236 1 30.7 29 GLY B CA 1
ATOM 2958 C C . GLY B 1 29 ? 43.594 -32.969 0.355 1 30.7 29 GLY B C 1
ATOM 2959 O O . GLY B 1 29 ? 43.719 -32.25 -0.635 1 30.7 29 GLY B O 1
ATOM 2960 N N . LEU B 1 30 ? 43.094 -32.531 1.539 1 33 30 LEU B N 1
ATOM 2961 C CA . LEU B 1 30 ? 42.844 -31.109 1.737 1 33 30 LEU B CA 1
ATOM 2962 C C . LEU B 1 30 ? 44.156 -30.328 1.745 1 33 30 LEU B C 1
ATOM 2964 O O . LEU B 1 30 ? 44.188 -29.125 1.45 1 33 30 LEU B O 1
ATOM 2968 N N . GLY B 1 31 ? 45.188 -31.016 2.174 1 30.62 31 GLY B N 1
ATOM 2969 C CA . GLY B 1 31 ? 46.469 -30.312 2.393 1 30.62 31 GLY B CA 1
ATOM 2970 C C . GLY B 1 31 ? 47.094 -29.812 1.109 1 30.62 31 GLY B C 1
ATOM 2971 O O . GLY B 1 31 ? 47.719 -28.75 1.104 1 30.62 31 GLY B O 1
ATOM 2972 N N . ALA B 1 32 ? 47 -30.703 0.079 1 34.03 32 ALA B N 1
ATOM 2973 C CA . ALA B 1 32 ? 47.781 -30.375 -1.121 1 34.03 32 ALA B CA 1
ATOM 2974 C C . ALA B 1 32 ? 47.219 -29.125 -1.796 1 34.03 32 ALA B C 1
ATOM 2976 O O . ALA B 1 32 ? 47.969 -28.328 -2.361 1 34.03 32 ALA B O 1
ATOM 2977 N N . ILE B 1 33 ? 45.906 -28.984 -1.771 1 31.92 33 ILE B N 1
ATOM 2978 C CA . ILE B 1 33 ? 45.312 -27.906 -2.566 1 31.92 33 ILE B CA 1
ATOM 2979 C C . ILE B 1 33 ? 45.625 -26.562 -1.928 1 31.92 33 ILE B C 1
ATOM 2981 O O . ILE B 1 33 ? 45.812 -25.562 -2.629 1 31.92 33 ILE B O 1
ATOM 2985 N N . LEU B 1 34 ? 45.969 -26.562 -0.629 1 34.75 34 LEU B N 1
ATOM 2986 C CA . LEU B 1 34 ? 46.375 -25.312 0.029 1 34.75 34 LEU B CA 1
ATOM 2987 C C . LEU B 1 34 ? 47.688 -24.812 -0.5 1 34.75 34 LEU B C 1
ATOM 2989 O O . LEU B 1 34 ? 47.875 -23.609 -0.67 1 34.75 34 LEU B O 1
ATOM 2993 N N . ARG B 1 35 ? 48.688 -25.766 -0.655 1 33.91 35 ARG B N 1
ATOM 2994 C CA . ARG B 1 35 ? 50.031 -25.359 -0.981 1 33.91 35 ARG B CA 1
ATOM 2995 C C . ARG B 1 35 ? 50.094 -24.703 -2.355 1 33.91 35 ARG B C 1
ATOM 2997 O O . ARG B 1 35 ? 50.844 -23.734 -2.551 1 33.91 35 ARG B O 1
ATOM 3004 N N . ALA B 1 36 ? 49.312 -25.312 -3.328 1 31.45 36 ALA B N 1
ATOM 3005 C CA . ALA B 1 36 ? 49.5 -24.797 -4.684 1 31.45 36 ALA B CA 1
ATOM 3006 C C . ALA B 1 36 ? 49.094 -23.328 -4.754 1 31.45 36 ALA B C 1
ATOM 3008 O O . ALA B 1 36 ? 49.688 -22.531 -5.48 1 31.45 36 ALA B O 1
ATOM 3009 N N . MET B 1 37 ? 48.125 -22.938 -3.871 1 29.92 37 MET B N 1
ATOM 3010 C CA . MET B 1 37 ? 47.688 -21.547 -3.947 1 29.92 37 MET B CA 1
ATOM 3011 C C . MET B 1 37 ? 48.719 -20.609 -3.365 1 29.92 37 MET B C 1
ATOM 3013 O O . MET B 1 37 ? 48.75 -19.422 -3.689 1 29.92 37 MET B O 1
ATOM 3017 N N . ALA B 1 38 ? 49.562 -21.094 -2.436 1 30.69 38 ALA B N 1
ATOM 3018 C CA . ALA B 1 38 ? 50.531 -20.203 -1.814 1 30.69 38 ALA B CA 1
ATOM 3019 C C . ALA B 1 38 ? 51.594 -19.781 -2.818 1 30.69 38 ALA B C 1
ATOM 3021 O O . ALA B 1 38 ? 52.031 -18.625 -2.812 1 30.69 38 ALA B O 1
ATOM 3022 N N . ASP B 1 39 ? 52.156 -20.828 -3.553 1 28.52 39 ASP B N 1
ATOM 3023 C CA . ASP B 1 39 ? 53.375 -20.547 -4.32 1 28.52 39 ASP B CA 1
ATOM 3024 C C . ASP B 1 39 ? 53.125 -19.5 -5.402 1 28.52 39 ASP B C 1
ATOM 3026 O O . ASP B 1 39 ? 54.031 -18.766 -5.789 1 28.52 39 ASP B O 1
ATOM 3030 N N . LEU B 1 40 ? 51.906 -19.578 -6.043 1 28.72 40 LEU B N 1
ATOM 3031 C CA . LEU B 1 40 ? 51.781 -18.703 -7.199 1 28.72 40 LEU B CA 1
ATOM 3032 C C . LEU B 1 40 ? 51.812 -17.234 -6.777 1 28.72 40 LEU B C 1
ATOM 3034 O O . LEU B 1 40 ? 51.812 -16.344 -7.629 1 28.72 40 LEU B O 1
ATOM 3038 N N . ALA B 1 41 ? 51.812 -17.016 -5.375 1 26.75 41 ALA B N 1
ATOM 3039 C CA . ALA B 1 41 ? 51.844 -15.633 -4.887 1 26.75 41 ALA B CA 1
ATOM 3040 C C . ALA B 1 41 ? 53.156 -14.953 -5.23 1 26.75 41 ALA B C 1
ATOM 3042 O O . ALA B 1 41 ? 53.188 -13.75 -5.496 1 26.75 41 ALA B O 1
ATOM 3043 N N . LEU B 1 42 ? 54.25 -15.633 -5.039 1 26.16 42 LEU B N 1
ATOM 3044 C CA . LEU B 1 42 ? 55.5 -14.906 -4.758 1 26.16 42 LEU B CA 1
ATOM 3045 C C . LEU B 1 42 ? 56.031 -14.258 -6.027 1 26.16 42 LEU B C 1
ATOM 3047 O O . LEU B 1 42 ? 56.625 -13.172 -5.969 1 26.16 42 LEU B O 1
ATOM 3051 N N . GLU B 1 43 ? 56.25 -15.016 -7.117 1 25.92 43 GLU B N 1
ATOM 3052 C CA . GLU B 1 43 ? 57.406 -14.664 -7.934 1 25.92 43 GLU B CA 1
ATOM 3053 C C . GLU B 1 43 ? 57.188 -13.344 -8.672 1 25.92 43 GLU B C 1
ATOM 3055 O O . GLU B 1 43 ? 58.125 -12.742 -9.188 1 25.92 43 GLU B O 1
ATOM 3060 N N . GLY B 1 44 ? 55.938 -13.023 -9.281 1 24.2 44 GLY B N 1
ATOM 3061 C CA . GLY B 1 44 ? 56.094 -12.211 -10.477 1 24.2 44 GLY B CA 1
ATOM 3062 C C . GLY B 1 44 ? 56.5 -10.781 -10.18 1 24.2 44 GLY B C 1
ATOM 3063 O O . GLY B 1 44 ? 55.906 -10.109 -9.336 1 24.2 44 GLY B O 1
ATOM 3064 N N . SER B 1 45 ? 57.812 -10.445 -10.195 1 26.47 45 SER B N 1
ATOM 3065 C CA . SER B 1 45 ? 58.594 -9.227 -10.062 1 26.47 45 SER B CA 1
ATOM 3066 C C . SER B 1 45 ? 58 -8.078 -10.859 1 26.47 45 SER B C 1
ATOM 3068 O O . SER B 1 45 ? 58.188 -7.977 -12.07 1 26.47 45 SER B O 1
ATOM 3070 N N . VAL B 1 46 ? 56.688 -7.93 -10.953 1 23.31 46 VAL B N 1
ATOM 3071 C CA . VAL B 1 46 ? 56.219 -6.98 -11.953 1 23.31 46 VAL B CA 1
ATOM 3072 C C . VAL B 1 46 ? 56.875 -5.621 -11.734 1 23.31 46 VAL B C 1
ATOM 3074 O O . VAL B 1 46 ? 56.969 -5.148 -10.602 1 23.31 46 VAL B O 1
ATOM 3077 N N . ASP B 1 47 ? 57.75 -5.242 -12.609 1 24.09 47 ASP B N 1
ATOM 3078 C CA . ASP B 1 47 ? 58.562 -4.043 -12.836 1 24.09 47 ASP B CA 1
ATOM 3079 C C . ASP B 1 47 ? 57.75 -2.779 -12.531 1 24.09 47 ASP B C 1
ATOM 3081 O O . ASP B 1 47 ? 56.594 -2.645 -12.969 1 24.09 47 ASP B O 1
ATOM 3085 N N . ARG B 1 48 ? 58.094 -1.96 -11.523 1 25.5 48 ARG B N 1
ATOM 3086 C CA . ARG B 1 48 ? 57.562 -0.778 -10.836 1 25.5 48 ARG B CA 1
ATOM 3087 C C . ARG B 1 48 ? 57.312 0.358 -11.82 1 25.5 48 ARG B C 1
ATOM 3089 O O . ARG B 1 48 ? 56.594 1.303 -11.5 1 25.5 48 ARG B O 1
ATOM 3096 N N . LYS B 1 49 ? 58.312 0.607 -12.711 1 25.78 49 LYS B N 1
ATOM 3097 C CA . LYS B 1 49 ? 58.562 1.929 -13.273 1 25.78 49 LYS B CA 1
ATOM 3098 C C . LYS B 1 49 ? 57.375 2.412 -14.086 1 25.78 49 LYS B C 1
ATOM 3100 O O . LYS B 1 49 ? 57.031 3.596 -14.047 1 25.78 49 LYS B O 1
ATOM 3105 N N . ASN B 1 50 ? 57.156 1.739 -15.18 1 22.5 50 ASN B N 1
ATOM 3106 C CA . ASN B 1 50 ? 56.438 2.41 -16.25 1 22.5 50 ASN B CA 1
ATOM 3107 C C . ASN B 1 50 ? 54.969 2.637 -15.875 1 22.5 50 ASN B C 1
ATOM 3109 O O . ASN B 1 50 ? 54.094 1.851 -16.25 1 22.5 50 ASN B O 1
ATOM 3113 N N . LEU B 1 51 ? 54.625 2.896 -14.648 1 24.61 51 LEU B N 1
ATOM 3114 C CA . LEU B 1 51 ? 53.281 3.133 -14.188 1 24.61 51 LEU B CA 1
ATOM 3115 C C . LEU B 1 51 ? 52.688 4.379 -14.844 1 24.61 51 LEU B C 1
ATOM 3117 O O . LEU B 1 51 ? 52.906 5.496 -14.367 1 24.61 51 LEU B O 1
ATOM 3121 N N . ASN B 1 52 ? 53 4.672 -16.125 1 23.64 52 ASN B N 1
ATOM 3122 C CA . ASN B 1 52 ? 52.625 5.867 -16.859 1 23.64 52 ASN B CA 1
ATOM 3123 C C . ASN B 1 52 ? 51.188 6.305 -16.5 1 23.64 52 ASN B C 1
ATOM 3125 O O . ASN B 1 52 ? 50.375 5.48 -16.109 1 23.64 52 ASN B O 1
ATOM 3129 N N . VAL B 1 53 ? 50.938 7.711 -16.344 1 25.23 53 VAL B N 1
ATOM 3130 C CA . VAL B 1 53 ? 49.812 8.57 -16 1 25.23 53 VAL B CA 1
ATOM 3131 C C . VAL B 1 53 ? 48.594 8.195 -16.859 1 25.23 53 VAL B C 1
ATOM 3133 O O . VAL B 1 53 ? 48.594 8.453 -18.062 1 25.23 53 VAL B O 1
ATOM 3136 N N . MET B 1 54 ? 48.188 7.09 -16.906 1 25.23 54 MET B N 1
ATOM 3137 C CA . MET B 1 54 ? 47.094 6.719 -17.797 1 25.23 54 MET B CA 1
ATOM 3138 C C . MET B 1 54 ? 45.969 7.766 -17.75 1 25.23 54 MET B C 1
ATOM 3140 O O . MET B 1 54 ? 45.469 8.117 -16.688 1 25.23 54 MET B O 1
ATOM 3144 N N . LYS B 1 55 ? 45.969 8.789 -18.641 1 28.03 55 LYS B N 1
ATOM 3145 C CA . LYS B 1 55 ? 45 9.805 -19 1 28.03 55 LYS B CA 1
ATOM 3146 C C . LYS B 1 55 ? 43.562 9.289 -18.797 1 28.03 55 LYS B C 1
ATOM 3148 O O . LYS B 1 55 ? 43.188 8.281 -19.391 1 28.03 55 LYS B O 1
ATOM 3153 N N . GLY B 1 56 ? 42.969 9.383 -17.703 1 26.12 56 GLY B N 1
ATOM 3154 C CA . GLY B 1 56 ? 41.75 8.891 -17.109 1 26.12 56 GLY B CA 1
ATOM 3155 C C . GLY B 1 56 ? 40.531 9.133 -17.984 1 26.12 56 GLY B C 1
ATOM 3156 O O . GLY B 1 56 ? 39.938 10.219 -17.953 1 26.12 56 GLY B O 1
ATOM 3157 N N . GLU B 1 57 ? 40.594 8.836 -19.297 1 27.28 57 GLU B N 1
ATOM 3158 C CA . GLU B 1 57 ? 39.406 8.961 -20.141 1 27.28 57 GLU B CA 1
ATOM 3159 C C . GLU B 1 57 ? 38.156 8.453 -19.422 1 27.28 57 GLU B C 1
ATOM 3161 O O . GLU B 1 57 ? 38.156 7.344 -18.891 1 27.28 57 GLU B O 1
ATOM 3166 N N . ARG B 1 58 ? 37.406 9.375 -19 1 26.59 58 ARG B N 1
ATOM 3167 C CA . ARG B 1 58 ? 36.062 9.211 -18.422 1 26.59 58 ARG B CA 1
ATOM 3168 C C . ARG B 1 58 ? 35.25 8.203 -19.234 1 26.59 58 ARG B C 1
ATOM 3170 O O . ARG B 1 58 ? 34.812 8.5 -20.344 1 26.59 58 ARG B O 1
ATOM 3177 N N . ILE B 1 59 ? 35.656 7.008 -19.391 1 26.73 59 ILE B N 1
ATOM 3178 C CA . ILE B 1 59 ? 34.75 6.031 -19.953 1 26.73 59 ILE B CA 1
ATOM 3179 C C . ILE B 1 59 ? 33.344 6.281 -19.438 1 26.73 59 ILE B C 1
ATOM 3181 O O . ILE B 1 59 ? 33.062 6.098 -18.25 1 26.73 59 ILE B O 1
ATOM 3185 N N . VAL B 1 60 ? 32.688 7.32 -19.828 1 26.98 60 VAL B N 1
ATOM 3186 C CA . VAL B 1 60 ? 31.25 7.496 -19.734 1 26.98 60 VAL B CA 1
ATOM 3187 C C . VAL B 1 60 ? 30.547 6.172 -20.031 1 26.98 60 VAL B C 1
ATOM 3189 O O . VAL B 1 60 ? 30.547 5.695 -21.156 1 26.98 60 VAL B O 1
ATOM 3192 N N . HIS B 1 61 ? 30.859 5.102 -19.359 1 26.67 61 HIS B N 1
ATOM 3193 C CA . HIS B 1 61 ? 30.047 3.902 -19.484 1 26.67 61 HIS B CA 1
ATOM 3194 C C . HIS B 1 61 ? 28.578 4.258 -19.719 1 26.67 61 HIS B C 1
ATOM 3196 O O . HIS B 1 61 ? 27.969 4.996 -18.938 1 26.67 61 HIS B O 1
ATOM 3202 N N . HIS B 1 62 ? 28.188 4.613 -20.875 1 29.45 62 HIS B N 1
ATOM 3203 C CA . HIS B 1 62 ? 26.812 4.535 -21.359 1 29.45 62 HIS B CA 1
ATOM 3204 C C . HIS B 1 62 ? 26.062 3.395 -20.672 1 29.45 62 HIS B C 1
ATOM 3206 O O . HIS B 1 62 ? 26.234 2.229 -21.031 1 29.45 62 HIS B O 1
ATOM 3212 N N . GLN B 1 63 ? 26.141 3.145 -19.438 1 31.28 63 GLN B N 1
ATOM 3213 C CA . GLN B 1 63 ? 25.297 2.238 -18.672 1 31.28 63 GLN B CA 1
ATOM 3214 C C . GLN B 1 63 ? 23.906 2.129 -19.281 1 31.28 63 GLN B C 1
ATOM 3216 O O . GLN B 1 63 ? 23.109 3.068 -19.203 1 31.28 63 GLN B O 1
ATOM 3221 N N . LYS B 1 64 ? 23.703 1.646 -20.438 1 34.97 64 LYS B N 1
ATOM 3222 C CA . LYS B 1 64 ? 22.453 1.16 -21.031 1 34.97 64 LYS B CA 1
ATOM 3223 C C . LYS B 1 64 ? 21.438 0.776 -19.953 1 34.97 64 LYS B C 1
ATOM 3225 O O . LYS B 1 64 ? 21.734 -0.045 -19.078 1 34.97 64 LYS B O 1
ATOM 3230 N N . MET B 1 65 ? 20.609 1.646 -19.453 1 39.78 65 MET B N 1
ATOM 3231 C CA . MET B 1 65 ? 19.562 1.641 -18.422 1 39.78 65 MET B CA 1
ATOM 3232 C C . MET B 1 65 ? 18.844 0.296 -18.391 1 39.78 65 MET B C 1
ATOM 3234 O O . MET B 1 65 ? 17.969 0.04 -19.203 1 39.78 65 MET B O 1
ATOM 3238 N N . MET B 1 66 ? 19.641 -0.891 -18.312 1 43.62 66 MET B N 1
ATOM 3239 C CA . MET B 1 66 ? 19 -2.188 -18.109 1 43.62 66 MET B CA 1
ATOM 3240 C C . MET B 1 66 ? 17.734 -2.043 -17.266 1 43.62 66 MET B C 1
ATOM 3242 O O . MET B 1 66 ? 17.719 -1.314 -16.281 1 43.62 66 MET B O 1
ATOM 3246 N N . LYS B 1 67 ? 16.547 -2.098 -17.984 1 52.19 67 LYS B N 1
ATOM 3247 C CA . LYS B 1 67 ? 15.195 -2.152 -17.438 1 52.19 67 LYS B CA 1
ATOM 3248 C C . LYS B 1 67 ? 15.023 -3.344 -16.5 1 52.19 67 LYS B C 1
ATOM 3250 O O . LYS B 1 67 ? 15.258 -4.488 -16.891 1 52.19 67 LYS B O 1
ATOM 3255 N N . ARG B 1 68 ? 15.203 -3.186 -15.195 1 52 68 ARG B N 1
ATOM 3256 C CA . ARG B 1 68 ? 15.219 -4.242 -14.188 1 52 68 ARG B CA 1
ATOM 3257 C C . ARG B 1 68 ? 13.836 -4.465 -13.602 1 52 68 ARG B C 1
ATOM 3259 O O . ARG B 1 68 ? 13.117 -3.506 -13.305 1 52 68 ARG B O 1
ATOM 3266 N N . CYS B 1 69 ? 13.281 -5.609 -13.961 1 51.78 69 CYS B N 1
ATOM 3267 C CA . CYS B 1 69 ? 12.062 -6.027 -13.289 1 51.78 69 CYS B CA 1
ATOM 3268 C C . CYS B 1 69 ? 12.352 -7.082 -12.227 1 51.78 69 CYS B C 1
ATOM 3270 O O . CYS B 1 69 ? 13.07 -8.047 -12.484 1 51.78 69 CYS B O 1
ATOM 3272 N N . ILE B 1 70 ? 12.203 -6.75 -10.953 1 61.38 70 ILE B N 1
ATOM 3273 C CA . ILE B 1 70 ? 12.312 -7.75 -9.898 1 61.38 70 ILE B CA 1
ATOM 3274 C C . ILE B 1 70 ? 10.945 -8.375 -9.641 1 61.38 70 ILE B C 1
ATOM 3276 O O . ILE B 1 70 ? 9.945 -7.668 -9.484 1 61.38 70 ILE B O 1
ATOM 3280 N N . CYS B 1 71 ? 10.836 -9.562 -10.031 1 54.94 71 CYS B N 1
ATOM 3281 C CA . CYS B 1 71 ? 9.625 -10.312 -9.719 1 54.94 71 CYS B CA 1
ATOM 3282 C C . CYS B 1 71 ? 9.805 -11.148 -8.461 1 54.94 71 CYS B C 1
ATOM 3284 O O . CYS B 1 71 ? 10.883 -11.695 -8.227 1 54.94 71 CYS B O 1
ATOM 3286 N N . LEU B 1 72 ? 8.992 -10.938 -7.406 1 55.44 72 LEU B N 1
ATOM 3287 C CA . LEU B 1 72 ? 9.039 -11.711 -6.176 1 55.44 72 LEU B CA 1
ATOM 3288 C C . LEU B 1 72 ? 7.863 -12.68 -6.102 1 55.44 72 LEU B C 1
ATOM 3290 O O . LEU B 1 72 ? 6.758 -12.359 -6.543 1 55.44 72 LEU B O 1
ATOM 3294 N N . GLN B 1 73 ? 8.148 -14.008 -6.129 1 53.16 73 GLN B N 1
ATOM 3295 C CA . GLN B 1 73 ? 7.113 -15.008 -5.922 1 53.16 73 GLN B CA 1
ATOM 3296 C C . GLN B 1 73 ? 6.652 -15.031 -4.469 1 53.16 73 GLN B C 1
ATOM 3298 O O . GLN B 1 73 ? 7.348 -14.539 -3.582 1 53.16 73 GLN B O 1
ATOM 3303 N N . TYR B 1 74 ? 5.773 -16.141 -4.18 1 52.97 74 TYR B N 1
ATOM 3304 C CA . TYR B 1 74 ? 4.836 -16.547 -3.137 1 52.97 74 TYR B CA 1
ATOM 3305 C C . TYR B 1 74 ? 5.543 -16.688 -1.795 1 52.97 74 TYR B C 1
ATOM 3307 O O . TYR B 1 74 ? 6.645 -17.234 -1.721 1 52.97 74 TYR B O 1
ATOM 3315 N N . LEU B 1 75 ? 5.348 -15.719 -0.946 1 49.25 75 LEU B N 1
ATOM 3316 C CA . LEU B 1 75 ? 5.777 -16.047 0.411 1 49.25 75 LEU B CA 1
ATOM 3317 C C . LEU B 1 75 ? 4.844 -17.062 1.051 1 49.25 75 LEU B C 1
ATOM 3319 O O . LEU B 1 75 ? 3.641 -17.062 0.771 1 49.25 75 LEU B O 1
ATOM 3323 N N . TYR B 1 76 ? 5.449 -18.094 1.433 1 47.22 76 TYR B N 1
ATOM 3324 C CA . TYR B 1 76 ? 4.824 -19.281 2 1 47.22 76 TYR B CA 1
ATOM 3325 C C . TYR B 1 76 ? 3.756 -18.906 3.02 1 47.22 76 TYR B C 1
ATOM 3327 O O . TYR B 1 76 ? 3.922 -17.938 3.773 1 47.22 76 TYR B O 1
ATOM 3335 N N . ILE B 1 77 ? 2.494 -19.297 2.711 1 45.84 77 ILE B N 1
ATOM 3336 C CA . ILE B 1 77 ? 1.423 -19.312 3.701 1 45.84 77 ILE B CA 1
ATOM 3337 C C . ILE B 1 77 ? 1.523 -20.578 4.547 1 45.84 77 ILE B C 1
ATOM 3339 O O . ILE B 1 77 ? 1.555 -21.688 4.008 1 45.84 77 ILE B O 1
ATOM 3343 N N . THR B 1 78 ? 2.465 -20.625 5.617 1 43.16 78 THR B N 1
ATOM 3344 C CA . THR B 1 78 ? 2.449 -21.844 6.414 1 43.16 78 THR B CA 1
ATOM 3345 C C . THR B 1 78 ? 1.244 -21.859 7.352 1 43.16 78 THR B C 1
ATOM 3347 O O . THR B 1 78 ? 0.871 -20.828 7.91 1 43.16 78 THR B O 1
ATOM 3350 N N . PRO B 1 79 ? 0.556 -22.922 7.363 1 41.75 79 PRO B N 1
ATOM 3351 C CA . PRO B 1 79 ? -0.539 -23.062 8.328 1 41.75 79 PRO B CA 1
ATOM 3352 C C . PRO B 1 79 ? -0.125 -22.688 9.75 1 41.75 79 PRO B C 1
ATOM 3354 O O . PRO B 1 79 ? 1.048 -22.828 10.109 1 41.75 79 PRO B O 1
ATOM 3357 N N . SER B 1 80 ? -0.826 -21.875 10.453 1 38.31 80 SER B N 1
ATOM 3358 C CA . SER B 1 80 ? -0.619 -21.547 11.859 1 38.31 80 SER B CA 1
ATOM 3359 C C . SER B 1 80 ? -0.283 -22.797 12.672 1 38.31 80 SER B C 1
ATOM 3361 O O . SER B 1 80 ? -0.65 -23.906 12.281 1 38.31 80 SER B O 1
ATOM 3363 N N . SER B 1 81 ? 0.591 -22.688 13.617 1 38.5 81 SER B N 1
ATOM 3364 C CA . SER B 1 81 ? 0.99 -23.734 14.555 1 38.5 81 SER B CA 1
ATOM 3365 C C . SER B 1 81 ? -0.21 -24.562 15.008 1 38.5 81 SER B C 1
ATOM 3367 O O . SER B 1 81 ? -0.086 -25.766 15.242 1 38.5 81 SER B O 1
ATOM 3369 N N . PHE B 1 82 ? -1.235 -23.859 15.43 1 35.38 82 PHE B N 1
ATOM 3370 C CA . PHE B 1 82 ? -2.385 -24.578 15.977 1 35.38 82 PHE B CA 1
ATOM 3371 C C . PHE B 1 82 ? -2.932 -25.562 14.961 1 35.38 82 PHE B C 1
ATOM 3373 O O . PHE B 1 82 ? -3.363 -26.656 15.328 1 35.38 82 PHE B O 1
ATOM 3380 N N . GLU B 1 83 ? -2.941 -25.109 13.797 1 38.72 83 GLU B N 1
ATOM 3381 C CA . GLU B 1 83 ? -3.422 -26.062 12.805 1 38.72 83 GLU B CA 1
ATOM 3382 C C . GLU B 1 83 ? -2.398 -27.172 12.555 1 38.72 83 GLU B C 1
ATOM 3384 O O . GLU B 1 83 ? -2.746 -28.25 12.07 1 38.72 83 GLU B O 1
ATOM 3389 N N . LEU B 1 84 ? -1.196 -26.953 12.922 1 37.5 84 LEU B N 1
ATOM 3390 C CA . LEU B 1 84 ? -0.173 -27.984 12.852 1 37.5 84 LEU B CA 1
ATOM 3391 C C . LEU B 1 84 ? -0.445 -29.078 13.875 1 37.5 84 LEU B C 1
ATOM 3393 O O . LEU B 1 84 ? -0.109 -30.25 13.648 1 37.5 84 LEU B O 1
ATOM 3397 N N . LYS B 1 85 ? -0.763 -28.781 15.102 1 36.28 85 LYS B N 1
ATOM 3398 C CA . LYS B 1 85 ? -0.762 -29.781 16.156 1 36.28 85 LYS B CA 1
ATOM 3399 C C . LYS B 1 85 ? -1.754 -30.906 15.859 1 36.28 85 LYS B C 1
ATOM 3401 O O . LYS B 1 85 ? -1.495 -32.062 16.156 1 36.28 85 LYS B O 1
ATOM 3406 N N . ASN B 1 86 ? -3.074 -30.656 15.773 1 37.06 86 ASN B N 1
ATOM 3407 C CA . ASN B 1 86 ? -3.994 -31.797 15.727 1 37.06 86 ASN B CA 1
ATOM 3408 C C . ASN B 1 86 ? -3.947 -32.5 14.375 1 37.06 86 ASN B C 1
ATOM 3410 O O . ASN B 1 86 ? -4.496 -33.594 14.227 1 37.06 86 ASN B O 1
ATOM 3414 N N . ASN B 1 87 ? -4.035 -31.922 13.258 1 32.38 87 ASN B N 1
ATOM 3415 C CA . ASN B 1 87 ? -3.865 -32.656 12 1 32.38 87 ASN B CA 1
ATOM 3416 C C . ASN B 1 87 ? -2.414 -32.625 11.531 1 32.38 87 ASN B C 1
ATOM 3418 O O . ASN B 1 87 ? -1.93 -31.578 11.062 1 32.38 87 ASN B O 1
ATOM 3422 N N . PHE B 1 88 ? -1.515 -33.438 12.211 1 32.44 88 PHE B N 1
ATOM 3423 C CA . PHE B 1 88 ? -0.137 -33.719 11.836 1 32.44 88 PHE B CA 1
ATOM 3424 C C . PHE B 1 88 ? 0.088 -33.438 10.352 1 32.44 88 PHE B C 1
ATOM 3426 O O . PHE B 1 88 ? 1.16 -33 9.953 1 32.44 88 PHE B O 1
ATOM 3433 N N . PHE B 1 89 ? -0.726 -34.188 9.602 1 30.44 89 PHE B N 1
ATOM 3434 C CA . PHE B 1 89 ? -0.65 -34.125 8.141 1 30.44 89 PHE B CA 1
ATOM 3435 C C . PHE B 1 89 ? -0.803 -32.688 7.652 1 30.44 89 PHE B C 1
ATOM 3437 O O . PHE B 1 89 ? -0.728 -32.438 6.449 1 30.44 89 PHE B O 1
ATOM 3444 N N . ALA B 1 90 ? -1.35 -31.906 8.5 1 32.97 90 ALA B N 1
ATOM 3445 C CA . ALA B 1 90 ? -1.489 -30.484 8.172 1 32.97 90 ALA B CA 1
ATOM 3446 C C . ALA B 1 90 ? -0.124 -29.812 8.047 1 32.97 90 ALA B C 1
ATOM 3448 O O . ALA B 1 90 ? 0.001 -28.609 8.258 1 32.97 90 ALA B O 1
ATOM 3449 N N . ILE B 1 91 ? 1.068 -30.562 8.367 1 31.77 91 ILE B N 1
ATOM 3450 C CA . ILE B 1 91 ? 2.477 -30.281 8.117 1 31.77 91 ILE B CA 1
ATOM 3451 C C . ILE B 1 91 ? 2.604 -29.266 6.98 1 31.77 91 ILE B C 1
ATOM 3453 O O . ILE B 1 91 ? 1.659 -29.062 6.215 1 31.77 91 ILE B O 1
ATOM 3457 N N . ARG B 1 92 ? 4.066 -29.234 6.492 1 35.28 92 ARG B N 1
ATOM 3458 C CA . ARG B 1 92 ? 4.715 -28.578 5.363 1 35.28 92 ARG B CA 1
ATOM 3459 C C . ARG B 1 92 ? 3.91 -28.75 4.082 1 35.28 92 ARG B C 1
ATOM 3461 O O . ARG B 1 92 ? 4.438 -28.578 2.982 1 35.28 92 ARG B O 1
ATOM 3468 N N . SER B 1 93 ? 2.977 -29.75 4.203 1 33.88 93 SER B N 1
ATOM 3469 C CA . SER B 1 93 ? 2.283 -30 2.941 1 33.88 93 SER B CA 1
ATOM 3470 C C . SER B 1 93 ? 1.999 -28.688 2.209 1 33.88 93 SER B C 1
ATOM 3472 O O . SER B 1 93 ? 1.574 -27.703 2.822 1 33.88 93 SER B O 1
ATOM 3474 N N . PHE B 1 94 ? 2.816 -28.438 1.324 1 38 94 PHE B N 1
ATOM 3475 C CA . PHE B 1 94 ? 2.535 -27.547 0.208 1 38 94 PHE B CA 1
ATOM 3476 C C . PHE B 1 94 ? 1.034 -27.438 -0.039 1 38 94 PHE B C 1
ATOM 3478 O O . PHE B 1 94 ? 0.452 -28.281 -0.72 1 38 94 PHE B O 1
ATOM 3485 N N . LEU B 1 95 ? 0.274 -27.672 0.999 1 37.12 95 LEU B N 1
ATOM 3486 C CA . LEU B 1 95 ? -1.146 -27.5 0.714 1 37.12 95 LEU B CA 1
ATOM 3487 C C . LEU B 1 95 ? -1.354 -26.609 -0.515 1 37.12 95 LEU B C 1
ATOM 3489 O O . LEU B 1 95 ? -1.032 -25.422 -0.492 1 37.12 95 LEU B O 1
ATOM 3493 N N . LEU B 1 96 ? -1.059 -27.078 -1.602 1 42.69 96 LEU B N 1
ATOM 3494 C CA . LEU B 1 96 ? -1.82 -26.469 -2.684 1 42.69 96 LEU B CA 1
ATOM 3495 C C . LEU B 1 96 ? -2.998 -25.672 -2.135 1 42.69 96 LEU B C 1
ATOM 3497 O O . LEU B 1 96 ? -3.684 -24.969 -2.887 1 42.69 96 LEU B O 1
ATOM 3501 N N . ASP B 1 97 ? -3.469 -26.188 -0.917 1 43.88 97 ASP B N 1
ATOM 3502 C CA . ASP B 1 97 ? -4.723 -25.734 -0.32 1 43.88 97 ASP B CA 1
ATOM 3503 C C . ASP B 1 97 ? -4.758 -24.219 -0.201 1 43.88 97 ASP B C 1
ATOM 3505 O O . ASP B 1 97 ? -5.812 -23.594 -0.363 1 43.88 97 ASP B O 1
ATOM 3509 N N . LYS B 1 98 ? -3.535 -23.609 0.177 1 48.66 98 LYS B N 1
ATOM 3510 C CA . LYS B 1 98 ? -3.719 -22.25 0.642 1 48.66 98 LYS B CA 1
ATOM 3511 C C . LYS B 1 98 ? -3.34 -21.234 -0.444 1 48.66 98 LYS B C 1
ATOM 3513 O O . LYS B 1 98 ? -3.438 -20.031 -0.238 1 48.66 98 LYS B O 1
ATOM 3518 N N . THR B 1 99 ? -2.848 -21.859 -1.509 1 56.25 99 THR B N 1
ATOM 3519 C CA . THR B 1 99 ? -2.262 -20.969 -2.494 1 56.25 99 THR B CA 1
ATOM 3520 C C . THR B 1 99 ? -3.279 -20.609 -3.574 1 56.25 99 THR B C 1
ATOM 3522 O O . THR B 1 99 ? -2.918 -20.078 -4.625 1 56.25 99 THR B O 1
ATOM 3525 N N . HIS B 1 100 ? -4.449 -20.703 -3.102 1 73.44 100 HIS B N 1
ATOM 3526 C CA . HIS B 1 100 ? -5.449 -20.531 -4.148 1 73.44 100 HIS B CA 1
ATOM 3527 C C . HIS B 1 100 ? -6.129 -19.172 -4.043 1 73.44 100 HIS B C 1
ATOM 3529 O O . HIS B 1 100 ? -5.586 -18.25 -3.43 1 73.44 100 HIS B O 1
ATOM 3535 N N . TRP B 1 101 ? -7.113 -19.094 -4.766 1 89.31 101 TRP B N 1
ATOM 3536 C CA . TRP B 1 101 ? -7.941 -17.891 -4.859 1 89.31 101 TRP B CA 1
ATOM 3537 C C . TRP B 1 101 ? -8.664 -17.625 -3.543 1 89.31 101 TRP B C 1
ATOM 3539 O O . TRP B 1 101 ? -9.289 -16.578 -3.375 1 89.31 101 TRP B O 1
ATOM 3549 N N . VAL B 1 102 ? -8.469 -18.594 -2.574 1 88 102 VAL B N 1
ATOM 3550 C CA . VAL B 1 102 ? -8.875 -18.281 -1.208 1 88 102 VAL B CA 1
ATOM 3551 C C . VAL B 1 102 ? -7.875 -17.312 -0.582 1 88 102 VAL B C 1
ATOM 3553 O O . VAL B 1 102 ? -6.668 -17.578 -0.562 1 88 102 VAL B O 1
ATOM 3556 N N . ASP B 1 103 ? -8.359 -16.172 -0.102 1 90.56 103 ASP B N 1
ATOM 3557 C CA . ASP B 1 103 ? -7.492 -15.062 0.285 1 90.56 103 ASP B CA 1
ATOM 3558 C C . ASP B 1 103 ? -6.934 -15.266 1.691 1 90.56 103 ASP B C 1
ATOM 3560 O O . ASP B 1 103 ? -7.398 -14.641 2.646 1 90.56 103 ASP B O 1
ATOM 3564 N N . GLN B 1 104 ? -5.922 -16 1.777 1 84.44 104 GLN B N 1
ATOM 3565 C CA . GLN B 1 104 ? -5.285 -16.312 3.051 1 84.44 104 GLN B CA 1
ATOM 3566 C C . GLN B 1 104 ? -4.18 -15.312 3.377 1 84.44 104 GLN B C 1
ATOM 3568 O O . GLN B 1 104 ? -3.537 -14.773 2.473 1 84.44 104 GLN B O 1
ATOM 3573 N N . LYS B 1 105 ? -3.951 -15.109 4.637 1 87 105 LYS B N 1
ATOM 3574 C CA . LYS B 1 105 ? -2.902 -14.203 5.086 1 87 105 LYS B CA 1
ATOM 3575 C C . LYS B 1 105 ? -1.551 -14.906 5.148 1 87 105 LYS B C 1
ATOM 3577 O O . LYS B 1 105 ? -1.488 -16.141 5.191 1 87 105 LYS B O 1
ATOM 3582 N N . LEU B 1 106 ? -0.511 -14.125 5.176 1 87.38 106 LEU B N 1
ATOM 3583 C CA . LEU B 1 106 ? 0.825 -14.664 5.414 1 87.38 106 LEU B CA 1
ATOM 3584 C C . LEU B 1 106 ? 0.934 -15.25 6.816 1 87.38 106 LEU B C 1
ATOM 3586 O O . LEU B 1 106 ? 0.412 -14.672 7.777 1 87.38 106 LEU B O 1
ATOM 3590 N N . ASN B 1 107 ? 1.582 -16.375 6.898 1 84.94 107 ASN B N 1
ATOM 3591 C CA . ASN B 1 107 ? 1.921 -16.891 8.219 1 84.94 107 ASN B CA 1
ATOM 3592 C C . ASN B 1 107 ? 3.23 -16.297 8.734 1 84.94 107 ASN B C 1
ATOM 3594 O O . ASN B 1 107 ? 3.83 -15.445 8.078 1 84.94 107 ASN B O 1
ATOM 3598 N N . SER B 1 108 ? 3.676 -16.75 9.891 1 86.31 108 SER B N 1
ATOM 3599 C CA . SER B 1 108 ? 4.867 -16.188 10.523 1 86.31 108 SER B CA 1
ATOM 3600 C C . SER B 1 108 ? 6.102 -16.375 9.648 1 86.31 108 SER B C 1
ATOM 3602 O O . SER B 1 108 ? 6.934 -15.477 9.523 1 86.31 108 SER B O 1
ATOM 3604 N N . ASP B 1 109 ? 6.219 -17.547 9.047 1 82.44 109 ASP B N 1
ATOM 3605 C CA . ASP B 1 109 ? 7.348 -17.828 8.164 1 82.44 109 ASP B CA 1
ATOM 3606 C C . ASP B 1 109 ? 7.32 -16.906 6.941 1 82.44 109 ASP B C 1
ATOM 3608 O O . ASP B 1 109 ? 8.359 -16.391 6.523 1 82.44 109 ASP B O 1
ATOM 3612 N N . GLY B 1 110 ? 6.098 -16.766 6.391 1 86.31 110 GLY B N 1
ATOM 3613 C CA . GLY B 1 110 ? 5.941 -15.883 5.242 1 86.31 110 GLY B CA 1
ATOM 3614 C C . GLY B 1 110 ? 6.301 -14.438 5.543 1 86.31 110 GLY B C 1
ATOM 3615 O O . GLY B 1 110 ? 6.91 -13.758 4.715 1 86.31 110 GLY B O 1
ATOM 3616 N N . LEU B 1 111 ? 5.934 -14.023 6.723 1 90.81 111 LEU B N 1
ATOM 3617 C CA . LEU B 1 111 ? 6.277 -12.672 7.148 1 90.81 111 LEU B CA 1
ATOM 3618 C C . LEU B 1 111 ? 7.789 -12.492 7.23 1 90.81 111 LEU B C 1
ATOM 3620 O O . LEU B 1 111 ? 8.328 -11.5 6.742 1 90.81 111 LEU B O 1
ATOM 3624 N N . GLU B 1 112 ? 8.422 -13.453 7.785 1 90.44 112 GLU B N 1
ATOM 3625 C CA . GLU B 1 112 ? 9.875 -13.391 7.941 1 90.44 112 GLU B CA 1
ATOM 3626 C C . GLU B 1 112 ? 10.578 -13.461 6.586 1 90.44 112 GLU B C 1
ATOM 3628 O O . GLU B 1 112 ? 11.547 -12.734 6.352 1 90.44 112 GLU B O 1
ATOM 3633 N N . GLU B 1 113 ? 10.102 -14.289 5.711 1 87.25 113 GLU B N 1
ATOM 3634 C CA . GLU B 1 113 ? 10.664 -14.391 4.371 1 87.25 113 GLU B CA 1
ATOM 3635 C C . GLU B 1 113 ? 10.555 -13.062 3.625 1 87.25 113 GLU B C 1
ATOM 3637 O O . GLU B 1 113 ? 11.508 -12.641 2.961 1 87.25 113 GLU B O 1
ATOM 3642 N N . ALA B 1 114 ? 9.398 -12.406 3.752 1 92.31 114 ALA B N 1
ATOM 3643 C CA . ALA B 1 114 ? 9.195 -11.125 3.09 1 92.31 114 ALA B CA 1
ATOM 3644 C C . ALA B 1 114 ? 10.156 -10.07 3.631 1 92.31 114 ALA B C 1
ATOM 3646 O O . ALA B 1 114 ? 10.75 -9.312 2.861 1 92.31 114 ALA B O 1
ATOM 3647 N N . ARG B 1 115 ? 10.305 -10.062 4.918 1 93.69 115 ARG B N 1
ATOM 3648 C CA . ARG B 1 115 ? 11.227 -9.109 5.535 1 93.69 115 ARG B CA 1
ATOM 3649 C C . ARG B 1 115 ? 12.664 -9.375 5.098 1 93.69 115 ARG B C 1
ATOM 3651 O O . ARG B 1 115 ? 13.398 -8.438 4.789 1 93.69 115 ARG B O 1
ATOM 3658 N N . ASN B 1 116 ? 13.016 -10.656 5.09 1 90.62 116 ASN B N 1
ATOM 3659 C CA . ASN B 1 116 ? 14.359 -11.016 4.648 1 90.62 116 ASN B CA 1
ATOM 3660 C C . ASN B 1 116 ? 14.594 -10.625 3.193 1 90.62 116 ASN B C 1
ATOM 3662 O O . ASN B 1 116 ? 15.688 -10.18 2.834 1 90.62 116 ASN B O 1
ATOM 3666 N N . CYS B 1 117 ? 13.617 -10.828 2.424 1 90.62 117 CYS B N 1
ATOM 3667 C CA . CYS B 1 117 ? 13.695 -10.391 1.033 1 90.62 117 CYS B CA 1
ATOM 3668 C C . CYS B 1 117 ? 13.961 -8.898 0.947 1 90.62 117 CYS B C 1
ATOM 3670 O O . CYS B 1 117 ? 14.844 -8.453 0.203 1 90.62 117 CYS B O 1
ATOM 3672 N N . GLY B 1 118 ? 13.219 -8.102 1.724 1 93.5 118 GLY B N 1
ATOM 3673 C CA . GLY B 1 118 ? 13.43 -6.664 1.77 1 93.5 118 GLY B CA 1
ATOM 3674 C C . GLY B 1 118 ? 14.844 -6.285 2.191 1 93.5 118 GLY B C 1
ATOM 3675 O O . GLY B 1 118 ? 15.453 -5.402 1.593 1 93.5 118 GLY B O 1
ATOM 3676 N N . LYS B 1 119 ? 15.32 -6.973 3.174 1 93.88 119 LYS B N 1
ATOM 3677 C CA . LYS B 1 119 ? 16.672 -6.707 3.66 1 93.88 119 LYS B CA 1
ATOM 3678 C C . LYS B 1 119 ? 17.703 -7.004 2.582 1 93.88 119 LYS B C 1
ATOM 3680 O O . LYS B 1 119 ? 18.672 -6.254 2.424 1 93.88 119 LYS B O 1
ATOM 3685 N N . GLN B 1 120 ? 17.484 -8.078 1.87 1 89.88 120 GLN B N 1
ATOM 3686 C CA . GLN B 1 120 ? 18.406 -8.438 0.792 1 89.88 120 GLN B CA 1
ATOM 3687 C C . GLN B 1 120 ? 18.391 -7.387 -0.313 1 89.88 120 GLN B C 1
ATOM 3689 O O . GLN B 1 120 ? 19.453 -6.977 -0.794 1 89.88 120 GLN B O 1
ATOM 3694 N N . LEU B 1 121 ? 17.281 -6.973 -0.666 1 92.56 121 LEU B N 1
ATOM 3695 C CA . LEU B 1 121 ? 17.156 -5.969 -1.718 1 92.56 121 LEU B CA 1
ATOM 3696 C C . LEU B 1 121 ? 17.766 -4.641 -1.271 1 92.56 121 LEU B C 1
ATOM 3698 O O . LEU B 1 121 ? 18.359 -3.922 -2.076 1 92.56 121 LEU B O 1
ATOM 3702 N N . LYS B 1 122 ? 17.547 -4.312 0.001 1 94.38 122 LYS B N 1
ATOM 3703 C CA . LYS B 1 122 ? 18.141 -3.105 0.557 1 94.38 122 LYS B CA 1
ATOM 3704 C C . LYS B 1 122 ? 19.672 -3.17 0.489 1 94.38 122 LYS B C 1
ATOM 3706 O O . LYS B 1 122 ? 20.328 -2.199 0.1 1 94.38 122 LYS B O 1
ATOM 3711 N N . ALA B 1 123 ? 20.219 -4.336 0.852 1 92.75 123 ALA B N 1
ATOM 3712 C CA . ALA B 1 123 ? 21.672 -4.535 0.825 1 92.75 123 ALA B CA 1
ATOM 3713 C C . ALA B 1 123 ? 22.219 -4.379 -0.59 1 92.75 123 ALA B C 1
ATOM 3715 O O . ALA B 1 123 ? 23.375 -3.969 -0.775 1 92.75 123 ALA B O 1
ATOM 3716 N N . LEU B 1 124 ? 21.375 -4.637 -1.542 1 89.31 124 LEU B N 1
ATOM 3717 C CA . LEU B 1 124 ? 21.781 -4.539 -2.939 1 89.31 124 LEU B CA 1
ATOM 3718 C C . LEU B 1 124 ? 21.422 -3.168 -3.512 1 89.31 124 LEU B C 1
ATOM 3720 O O . LEU B 1 124 ? 21.562 -2.939 -4.715 1 89.31 124 LEU B O 1
ATOM 3724 N N . ASN B 1 125 ? 20.844 -2.248 -2.721 1 92.12 125 ASN B N 1
ATOM 3725 C CA . ASN B 1 125 ? 20.547 -0.854 -3.033 1 92.12 125 ASN B CA 1
ATOM 3726 C C . ASN B 1 125 ? 19.5 -0.737 -4.133 1 92.12 125 ASN B C 1
ATOM 3728 O O . ASN B 1 125 ? 19.625 0.104 -5.027 1 92.12 125 ASN B O 1
ATOM 3732 N N . PHE B 1 126 ? 18.609 -1.638 -4.047 1 91.75 126 PHE B N 1
ATOM 3733 C CA . PHE B 1 126 ? 17.516 -1.55 -5.008 1 91.75 126 PHE B CA 1
ATOM 3734 C C . PHE B 1 126 ? 16.609 -0.378 -4.68 1 91.75 126 PHE B C 1
ATOM 3736 O O . PHE B 1 126 ? 16.266 -0.158 -3.518 1 91.75 126 PHE B O 1
ATOM 3743 N N . GLU B 1 127 ? 16.266 0.37 -5.684 1 93 127 GLU B N 1
ATOM 3744 C CA . GLU B 1 127 ? 15.258 1.434 -5.641 1 93 127 GLU B CA 1
ATOM 3745 C C . GLU B 1 127 ? 14.164 1.2 -6.672 1 93 127 GLU B C 1
ATOM 3747 O O . GLU B 1 127 ? 14.43 1.17 -7.875 1 93 127 GLU B O 1
ATOM 3752 N N . PHE B 1 128 ? 12.984 1.108 -6.164 1 94.75 128 PHE B N 1
ATOM 3753 C CA . PHE B 1 128 ? 11.883 0.782 -7.062 1 94.75 128 PHE B CA 1
ATOM 3754 C C . PHE B 1 128 ? 11.086 2.031 -7.418 1 94.75 128 PHE B C 1
ATOM 3756 O O . PHE B 1 128 ? 10.953 2.943 -6.602 1 94.75 128 PHE B O 1
ATOM 3763 N N . ASP B 1 129 ? 10.562 2.023 -8.625 1 94.56 129 ASP B N 1
ATOM 3764 C CA . ASP B 1 129 ? 9.742 3.133 -9.109 1 94.56 129 ASP B CA 1
ATOM 3765 C C . ASP B 1 129 ? 8.258 2.787 -9.062 1 94.56 129 ASP B C 1
ATOM 3767 O O . ASP B 1 129 ? 7.41 3.678 -8.953 1 94.56 129 ASP B O 1
ATOM 3771 N N . LEU B 1 130 ? 7.988 1.565 -9.172 1 96.06 130 LEU B N 1
ATOM 3772 C CA . LEU B 1 130 ? 6.613 1.087 -9.25 1 96.06 130 LEU B CA 1
ATOM 3773 C C . LEU B 1 130 ? 6.516 -0.363 -8.789 1 96.06 130 LEU B C 1
ATOM 3775 O O . LEU B 1 130 ? 7.41 -1.168 -9.055 1 96.06 130 LEU B O 1
ATOM 3779 N N . VAL B 1 131 ? 5.422 -0.677 -8.062 1 97 131 VAL B N 1
ATOM 3780 C CA . VAL B 1 131 ? 5.195 -2.025 -7.555 1 97 131 VAL B CA 1
ATOM 3781 C C . VAL B 1 131 ? 3.861 -2.555 -8.078 1 97 131 VAL B C 1
ATOM 3783 O O . VAL B 1 131 ? 2.861 -1.833 -8.086 1 97 131 VAL B O 1
ATOM 3786 N N . PHE B 1 132 ? 3.879 -3.781 -8.539 1 96.88 132 PHE B N 1
ATOM 3787 C CA . PHE B 1 132 ? 2.662 -4.465 -8.961 1 96.88 132 PHE B CA 1
ATOM 3788 C C . PHE B 1 132 ? 2.4 -5.688 -8.086 1 96.88 132 PHE B C 1
ATOM 3790 O O . PHE B 1 132 ? 3.324 -6.445 -7.777 1 96.88 132 PHE B O 1
ATOM 3797 N N . THR B 1 133 ? 1.19 -5.848 -7.652 1 96.75 133 THR B N 1
ATOM 3798 C CA . THR B 1 133 ? 0.798 -7.004 -6.855 1 96.75 133 THR B CA 1
ATOM 3799 C C . THR B 1 133 ? -0.481 -7.629 -7.402 1 96.75 133 THR B C 1
ATOM 3801 O O . THR B 1 133 ? -1.157 -7.035 -8.25 1 96.75 133 THR B O 1
ATOM 3804 N N . SER B 1 134 ? -0.749 -8.883 -6.996 1 95.75 134 SER B N 1
ATOM 3805 C CA . SER B 1 134 ? -2.104 -9.406 -7.156 1 95.75 134 SER B CA 1
ATOM 3806 C C . SER B 1 134 ? -3.066 -8.742 -6.176 1 95.75 134 SER B C 1
ATOM 3808 O O . SER B 1 134 ? -2.662 -7.898 -5.375 1 95.75 134 SER B O 1
ATOM 3810 N N . ILE B 1 135 ? -4.312 -9.086 -6.285 1 96.56 135 ILE B N 1
ATOM 3811 C CA . ILE B 1 135 ? -5.293 -8.5 -5.383 1 96.56 135 ILE B CA 1
ATOM 3812 C C . ILE B 1 135 ? -5.441 -9.375 -4.141 1 96.56 135 ILE B C 1
ATOM 3814 O O . ILE B 1 135 ? -6.25 -9.086 -3.258 1 96.56 135 ILE B O 1
ATOM 3818 N N . LEU B 1 136 ? -4.684 -10.438 -4.035 1 94.44 136 LEU B N 1
ATOM 3819 C CA . LEU B 1 136 ? -4.695 -11.281 -2.844 1 94.44 136 LEU B CA 1
ATOM 3820 C C . LEU B 1 136 ? -3.803 -10.695 -1.754 1 94.44 136 LEU B C 1
ATOM 3822 O O . LEU B 1 136 ? -2.703 -10.211 -2.037 1 94.44 136 LEU B O 1
ATOM 3826 N N . LYS B 1 137 ? -4.234 -10.734 -0.51 1 94.62 137 LYS B N 1
ATOM 3827 C CA . LYS B 1 137 ? -3.609 -9.984 0.576 1 94.62 137 LYS B CA 1
ATOM 3828 C C . LYS B 1 137 ? -2.189 -10.477 0.839 1 94.62 137 LYS B C 1
ATOM 3830 O O . LYS B 1 137 ? -1.321 -9.695 1.244 1 94.62 137 LYS B O 1
ATOM 3835 N N . ARG B 1 138 ? -1.915 -11.734 0.628 1 91.94 138 ARG B N 1
ATOM 3836 C CA . ARG B 1 138 ? -0.571 -12.234 0.899 1 91.94 138 ARG B CA 1
ATOM 3837 C C . ARG B 1 138 ? 0.455 -11.57 -0.013 1 91.94 138 ARG B C 1
ATOM 3839 O O . ARG B 1 138 ? 1.584 -11.305 0.405 1 91.94 138 ARG B O 1
ATOM 3846 N N . SER B 1 139 ? 0.065 -11.367 -1.271 1 93.88 139 SER B N 1
ATOM 3847 C CA . SER B 1 139 ? 0.937 -10.672 -2.211 1 93.88 139 SER B CA 1
ATOM 3848 C C . SER B 1 139 ? 1.113 -9.203 -1.82 1 93.88 139 SER B C 1
ATOM 3850 O O . SER B 1 139 ? 2.225 -8.672 -1.867 1 93.88 139 SER B O 1
ATOM 3852 N N . ILE B 1 140 ? 0.084 -8.586 -1.415 1 96.56 140 ILE B N 1
ATOM 3853 C CA . ILE B 1 140 ? 0.093 -7.18 -1.039 1 96.56 140 ILE B CA 1
ATOM 3854 C C . ILE B 1 140 ? 0.916 -6.988 0.233 1 96.56 140 ILE B C 1
ATOM 3856 O O . ILE B 1 140 ? 1.779 -6.109 0.296 1 96.56 140 ILE B O 1
ATOM 3860 N N . HIS B 1 141 ? 0.707 -7.828 1.212 1 96 141 HIS B N 1
ATOM 3861 C CA . HIS B 1 141 ? 1.473 -7.766 2.451 1 96 141 HIS B CA 1
ATOM 3862 C C . HIS B 1 141 ? 2.959 -7.992 2.193 1 96 141 HIS B C 1
ATOM 3864 O O . HIS B 1 141 ? 3.807 -7.34 2.811 1 96 141 HIS B O 1
ATOM 3870 N N . THR B 1 142 ? 3.207 -8.906 1.323 1 94.25 142 THR B N 1
ATOM 3871 C CA . THR B 1 142 ? 4.598 -9.141 0.96 1 94.25 142 THR B CA 1
ATOM 3872 C C . THR B 1 142 ? 5.242 -7.867 0.424 1 94.25 142 THR B C 1
ATOM 3874 O O . THR B 1 142 ? 6.332 -7.484 0.859 1 94.25 142 THR B O 1
ATOM 3877 N N . ALA B 1 143 ? 4.57 -7.219 -0.457 1 96.56 143 ALA B N 1
ATOM 3878 C CA . ALA B 1 143 ? 5.082 -5.973 -1.028 1 96.56 143 ALA B CA 1
ATOM 3879 C C . ALA B 1 143 ? 5.246 -4.902 0.046 1 96.56 143 ALA B C 1
ATOM 3881 O O . ALA B 1 143 ? 6.25 -4.184 0.066 1 96.56 143 ALA B O 1
ATOM 3882 N N . TRP B 1 144 ? 4.223 -4.816 0.926 1 97.19 144 TRP B N 1
ATOM 3883 C CA . TRP B 1 144 ? 4.285 -3.84 2.01 1 97.19 144 TRP B CA 1
ATOM 3884 C C . TRP B 1 144 ? 5.527 -4.059 2.865 1 97.19 144 TRP B C 1
ATOM 3886 O O . TRP B 1 144 ? 6.27 -3.113 3.15 1 97.19 144 TRP B O 1
ATOM 3896 N N . LEU B 1 145 ? 5.793 -5.242 3.234 1 96.19 145 LEU B N 1
ATOM 3897 C CA . LEU B 1 145 ? 6.91 -5.574 4.109 1 96.19 145 LEU B CA 1
ATOM 3898 C C . LEU B 1 145 ? 8.242 -5.301 3.418 1 96.19 145 LEU B C 1
ATOM 3900 O O . LEU B 1 145 ? 9.18 -4.789 4.039 1 96.19 145 LEU B O 1
ATOM 3904 N N . ILE B 1 146 ? 8.297 -5.625 2.176 1 95.69 146 ILE B N 1
ATOM 3905 C CA . ILE B 1 146 ? 9.516 -5.363 1.415 1 95.69 146 ILE B CA 1
ATOM 3906 C C . ILE B 1 146 ? 9.758 -3.857 1.345 1 95.69 146 ILE B C 1
ATOM 3908 O O . ILE B 1 146 ? 10.875 -3.393 1.612 1 95.69 146 ILE B O 1
ATOM 3912 N N . LEU B 1 147 ? 8.75 -3.113 1.006 1 97.38 147 LEU B N 1
ATOM 3913 C CA . LEU B 1 147 ? 8.875 -1.665 0.888 1 97.38 147 LEU B CA 1
ATOM 3914 C C . LEU B 1 147 ? 9.258 -1.042 2.229 1 97.38 147 LEU B C 1
ATOM 3916 O O . LEU B 1 147 ? 10.039 -0.09 2.275 1 97.38 147 LEU B O 1
ATOM 3920 N N . GLU B 1 148 ? 8.672 -1.57 3.275 1 97 148 GLU B N 1
ATOM 3921 C CA . GLU B 1 148 ? 9.008 -1.085 4.609 1 97 148 GLU B CA 1
ATOM 3922 C C . GLU B 1 148 ? 10.484 -1.286 4.918 1 97 148 GLU B C 1
ATOM 3924 O O . GLU B 1 148 ? 11.164 -0.365 5.387 1 97 148 GLU B O 1
ATOM 3929 N N . GLU B 1 149 ? 10.984 -2.465 4.637 1 95.75 149 GLU B N 1
ATOM 3930 C CA . GLU B 1 149 ? 12.391 -2.754 4.871 1 95.75 149 GLU B CA 1
ATOM 3931 C C . GLU B 1 149 ? 13.289 -1.862 4.016 1 95.75 149 GLU B C 1
ATOM 3933 O O . GLU B 1 149 ? 14.375 -1.465 4.445 1 95.75 149 GLU B O 1
ATOM 3938 N N . LEU B 1 150 ? 12.844 -1.535 2.85 1 96.06 150 LEU B N 1
ATOM 3939 C CA . LEU B 1 150 ? 13.602 -0.709 1.917 1 96.06 150 LEU B CA 1
ATOM 3940 C C . LEU B 1 150 ? 13.508 0.765 2.297 1 96.06 150 LEU B C 1
ATOM 3942 O O . LEU B 1 150 ? 14.312 1.581 1.836 1 96.06 150 LEU B O 1
ATOM 3946 N N . GLY B 1 151 ? 12.523 1.129 3.115 1 96.25 151 GLY B N 1
ATOM 3947 C CA . GLY B 1 151 ? 12.219 2.533 3.348 1 96.25 151 GLY B CA 1
ATOM 3948 C C . GLY B 1 151 ? 11.625 3.223 2.135 1 96.25 151 GLY B C 1
ATOM 3949 O O . GLY B 1 151 ? 11.906 4.395 1.878 1 96.25 151 GLY B O 1
ATOM 3950 N N . GLN B 1 152 ? 10.922 2.518 1.339 1 96.94 152 GLN B N 1
ATOM 3951 C CA . GLN B 1 152 ? 10.336 3.018 0.097 1 96.94 152 GLN B CA 1
ATOM 3952 C C . GLN B 1 152 ? 8.82 2.842 0.09 1 96.94 152 GLN B C 1
ATOM 3954 O O . GLN B 1 152 ? 8.242 2.479 -0.934 1 96.94 152 GLN B O 1
ATOM 3959 N N . GLU B 1 153 ? 8.164 3.068 1.234 1 97.38 153 GLU B N 1
ATOM 3960 C CA . GLU B 1 153 ? 6.723 2.885 1.371 1 97.38 153 GLU B CA 1
ATOM 3961 C C . GLU B 1 153 ? 5.957 3.807 0.427 1 97.38 153 GLU B C 1
ATOM 3963 O O . GLU B 1 153 ? 4.836 3.492 0.015 1 97.38 153 GLU B O 1
ATOM 3968 N N . TRP B 1 154 ? 6.527 4.883 0.042 1 97.06 154 TRP B N 1
ATOM 3969 C CA . TRP B 1 154 ? 5.875 5.91 -0.767 1 97.06 154 TRP B CA 1
ATOM 3970 C C . TRP B 1 154 ? 5.789 5.477 -2.227 1 97.06 154 TRP B C 1
ATOM 3972 O O . TRP B 1 154 ? 5.078 6.098 -3.021 1 97.06 154 TRP B O 1
ATOM 3982 N N . VAL B 1 155 ? 6.484 4.457 -2.625 1 97.25 155 VAL B N 1
ATOM 3983 C CA . VAL B 1 155 ? 6.484 3.988 -4.008 1 97.25 155 VAL B CA 1
ATOM 3984 C C . VAL B 1 155 ? 5.078 3.551 -4.406 1 97.25 155 VAL B C 1
ATOM 3986 O O . VAL B 1 155 ? 4.426 2.799 -3.678 1 97.25 155 VAL B O 1
ATOM 3989 N N . PRO B 1 156 ? 4.613 4.07 -5.586 1 97.12 156 PRO B N 1
ATOM 3990 C CA . PRO B 1 156 ? 3.264 3.701 -6.023 1 97.12 156 PRO B CA 1
ATOM 3991 C C . PRO B 1 156 ? 3.104 2.197 -6.234 1 97.12 156 PRO B C 1
ATOM 3993 O O . PRO B 1 156 ? 4.027 1.536 -6.715 1 97.12 156 PRO B O 1
ATOM 3996 N N . MET B 1 157 ? 1.958 1.742 -5.809 1 97.25 157 MET B N 1
ATOM 3997 C CA . MET B 1 157 ? 1.628 0.325 -5.934 1 97.25 157 MET B CA 1
ATOM 3998 C C . MET B 1 157 ? 0.281 0.14 -6.625 1 97.25 157 MET B C 1
ATOM 4000 O O . MET B 1 157 ? -0.663 0.888 -6.363 1 97.25 157 MET B O 1
ATOM 4004 N N . GLU B 1 158 ? 0.239 -0.849 -7.504 1 96.69 158 GLU B N 1
ATOM 4005 C CA . GLU B 1 158 ? -0.98 -1.19 -8.227 1 96.69 158 GLU B CA 1
ATOM 4006 C C . GLU B 1 158 ? -1.261 -2.688 -8.164 1 96.69 158 GLU B C 1
ATOM 4008 O O . GLU B 1 158 ? -0.361 -3.504 -8.375 1 96.69 158 GLU B O 1
ATOM 4013 N N . SER B 1 159 ? -2.518 -2.996 -7.828 1 96.81 159 SER B N 1
ATOM 4014 C CA . SER B 1 159 ? -2.912 -4.398 -7.742 1 96.81 159 SER B CA 1
ATOM 4015 C C . SER B 1 159 ? -3.85 -4.781 -8.883 1 96.81 159 SER B C 1
ATOM 4017 O O . SER B 1 159 ? -4.668 -3.967 -9.32 1 96.81 159 SER B O 1
ATOM 4019 N N . SER B 1 160 ? -3.719 -6.012 -9.328 1 96.88 160 SER B N 1
ATOM 4020 C CA . SER B 1 160 ? -4.602 -6.531 -10.367 1 96.88 160 SER B CA 1
ATOM 4021 C C . SER B 1 160 ? -4.863 -8.023 -10.18 1 96.88 160 SER B C 1
ATOM 4023 O O . SER B 1 160 ? -3.947 -8.781 -9.852 1 96.88 160 SER B O 1
ATOM 4025 N N . TRP B 1 161 ? -6.105 -8.422 -10.5 1 96.75 161 TRP B N 1
ATOM 4026 C CA . TRP B 1 161 ? -6.457 -9.836 -10.43 1 96.75 161 TRP B CA 1
ATOM 4027 C C . TRP B 1 161 ? -5.691 -10.641 -11.469 1 96.75 161 TRP B C 1
ATOM 4029 O O . TRP B 1 161 ? -5.559 -11.859 -11.352 1 96.75 161 TRP B O 1
ATOM 4039 N N . ARG B 1 162 ? -5.141 -9.969 -12.438 1 97.06 162 ARG B N 1
ATOM 4040 C CA . ARG B 1 162 ? -4.414 -10.617 -13.531 1 97.06 162 ARG B CA 1
ATOM 4041 C C . ARG B 1 162 ? -3.096 -11.195 -13.039 1 97.06 162 ARG B C 1
ATOM 4043 O O . ARG B 1 162 ? -2.488 -12.031 -13.711 1 97.06 162 ARG B O 1
ATOM 4050 N N . LEU B 1 163 ? -2.643 -10.82 -11.859 1 96.06 163 LEU B N 1
ATOM 4051 C CA . LEU B 1 163 ? -1.43 -11.359 -11.25 1 96.06 163 LEU B CA 1
ATOM 4052 C C . LEU B 1 163 ? -1.77 -12.367 -10.156 1 96.06 163 LEU B C 1
ATOM 4054 O O . LEU B 1 163 ? -0.88 -12.852 -9.453 1 96.06 163 LEU B O 1
ATOM 4058 N N . ASN B 1 164 ? -3.045 -12.734 -9.984 1 95.44 164 ASN B N 1
ATOM 4059 C CA . ASN B 1 164 ? -3.455 -13.711 -8.984 1 95.44 164 ASN B CA 1
ATOM 4060 C C . ASN B 1 164 ? -2.801 -15.07 -9.227 1 95.44 164 ASN B C 1
ATOM 4062 O O . ASN B 1 164 ? -2.316 -15.336 -10.328 1 95.44 164 ASN B O 1
ATOM 4066 N N . GLU B 1 165 ? -2.816 -15.859 -8.195 1 93.25 165 GLU B N 1
ATOM 4067 C CA . GLU B 1 165 ? -2.379 -17.25 -8.289 1 93.25 165 GLU B CA 1
ATOM 4068 C C . GLU B 1 165 ? -3.283 -18.047 -9.227 1 93.25 165 GLU B C 1
ATOM 4070 O O . GLU B 1 165 ? -4.422 -17.656 -9.484 1 93.25 165 GLU B O 1
ATOM 4075 N N . ARG B 1 166 ? -2.684 -19.094 -9.695 1 94.06 166 ARG B N 1
ATOM 4076 C CA . ARG B 1 166 ? -3.469 -20.031 -10.5 1 94.06 166 ARG B CA 1
ATOM 4077 C C . ARG B 1 166 ? -4.703 -20.5 -9.734 1 94.06 166 ARG B C 1
ATOM 4079 O O . ARG B 1 166 ? -4.621 -20.812 -8.547 1 94.06 166 ARG B O 1
ATOM 4086 N N . HIS B 1 167 ? -5.891 -20.5 -10.445 1 94.94 167 HIS B N 1
ATOM 4087 C CA . HIS B 1 167 ? -7.121 -21.031 -9.859 1 94.94 167 HIS B CA 1
ATOM 4088 C C . HIS B 1 167 ? -7.176 -22.547 -9.984 1 94.94 167 HIS B C 1
ATOM 4090 O O . HIS B 1 167 ? -7.371 -23.078 -11.078 1 94.94 167 HIS B O 1
ATOM 4096 N N . TYR B 1 168 ? -7.164 -23.344 -8.875 1 91.25 168 TYR B N 1
ATOM 4097 C CA . TYR B 1 168 ? -7.062 -24.797 -8.898 1 91.25 168 TYR B CA 1
ATOM 4098 C C . TYR B 1 168 ? -8.445 -25.438 -8.922 1 91.25 168 TYR B C 1
ATOM 4100 O O . TYR B 1 168 ? -8.57 -26.656 -8.82 1 91.25 168 TYR B O 1
ATOM 4108 N N . GLY B 1 169 ? -9.492 -24.609 -8.961 1 93.25 169 GLY B N 1
ATOM 4109 C CA . GLY B 1 169 ? -10.852 -25.078 -9.148 1 93.25 169 GLY B CA 1
ATOM 4110 C C . GLY B 1 169 ? -11.336 -25.984 -8.023 1 93.25 169 GLY B C 1
ATOM 4111 O O . GLY B 1 169 ? -11.227 -25.625 -6.852 1 93.25 169 GLY B O 1
ATOM 4112 N N . ALA B 1 170 ? -11.82 -27.141 -8.445 1 91.06 170 ALA B N 1
ATOM 4113 C CA . ALA B 1 170 ? -12.422 -28.078 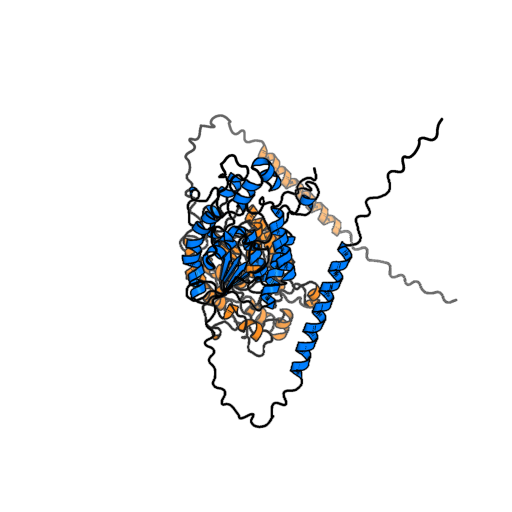-7.5 1 91.06 170 ALA B CA 1
ATOM 4114 C C . ALA B 1 170 ? -11.359 -28.672 -6.586 1 91.06 170 ALA B C 1
ATOM 4116 O O . ALA B 1 170 ? -11.688 -29.297 -5.566 1 91.06 170 ALA B O 1
ATOM 4117 N N . LEU B 1 171 ? -10.102 -28.484 -6.93 1 86.81 171 LEU B N 1
ATOM 4118 C CA . LEU B 1 171 ? -9.031 -29.094 -6.152 1 86.81 171 LEU B CA 1
ATOM 4119 C C . LEU B 1 171 ? -8.688 -28.25 -4.934 1 86.81 171 LEU B C 1
ATOM 4121 O O . LEU B 1 171 ? -7.934 -28.672 -4.062 1 86.81 171 LEU B O 1
ATOM 4125 N N . ILE B 1 172 ? -9.305 -27.078 -4.887 1 86.06 172 ILE B N 1
ATOM 4126 C CA . ILE B 1 172 ? -9.047 -26.188 -3.76 1 86.06 172 ILE B CA 1
ATOM 4127 C C . ILE B 1 172 ? -9.367 -26.906 -2.451 1 86.06 172 ILE B C 1
ATOM 4129 O O . ILE B 1 172 ? -10.391 -27.594 -2.34 1 86.06 172 ILE B O 1
ATOM 4133 N N . SER B 1 173 ? -8.5 -26.766 -1.446 1 76.94 173 SER B N 1
ATOM 4134 C CA . SER B 1 173 ? -8.625 -27.266 -0.079 1 76.94 173 SER B CA 1
ATOM 4135 C C . SER B 1 173 ? -8.172 -28.719 0.026 1 76.94 173 SER B C 1
ATOM 4137 O O . SER B 1 173 ? -8.023 -29.25 1.129 1 76.94 173 SER B O 1
ATOM 4139 N N . LEU B 1 174 ? -8.023 -29.391 -1.105 1 75.62 174 LEU B N 1
ATOM 4140 C CA . LEU B 1 174 ? -7.504 -30.766 -1.044 1 75.62 174 LEU B CA 1
ATOM 4141 C C . LEU B 1 174 ? -5.98 -30.75 -0.934 1 75.62 174 LEU B C 1
ATOM 4143 O O . LEU B 1 174 ? -5.309 -29.938 -1.568 1 75.62 174 LEU B O 1
ATOM 4147 N N . ASN B 1 175 ? -5.633 -31.531 0 1 73.19 175 ASN B N 1
ATOM 4148 C CA . ASN B 1 175 ? -4.18 -31.641 0.06 1 73.19 175 ASN B CA 1
ATOM 4149 C C . ASN B 1 175 ? -3.65 -32.594 -1.005 1 73.19 175 ASN B C 1
ATOM 4151 O O . ASN B 1 175 ? -4.41 -33.375 -1.578 1 73.19 175 ASN B O 1
ATOM 4155 N N . ARG B 1 176 ? -2.357 -32.438 -1.288 1 67.75 176 ARG B N 1
ATOM 4156 C CA . ARG B 1 176 ? -1.724 -33.188 -2.369 1 67.75 176 ARG B CA 1
ATOM 4157 C C . ARG B 1 176 ? -1.911 -34.688 -2.178 1 67.75 176 ARG B C 1
ATOM 4159 O O . ARG B 1 176 ? -2.174 -35.406 -3.139 1 67.75 176 ARG B O 1
ATOM 4166 N N . GLU B 1 177 ? -1.792 -35.031 -0.956 1 69.56 177 GLU B N 1
ATOM 4167 C CA . GLU B 1 177 ? -1.927 -36.469 -0.654 1 69.56 177 GLU B CA 1
ATOM 4168 C C . GLU B 1 177 ? -3.342 -36.969 -0.944 1 69.56 177 GLU B C 1
ATOM 4170 O O . GLU B 1 177 ? -3.521 -38.031 -1.549 1 69.56 177 GLU B O 1
ATOM 4175 N N . GLN B 1 178 ? -4.238 -36.188 -0.543 1 73.19 178 GLN B N 1
ATOM 4176 C CA . GLN B 1 178 ? -5.633 -36.5 -0.796 1 73.19 178 GLN B CA 1
ATOM 4177 C C . GLN B 1 178 ? -5.941 -36.5 -2.291 1 73.19 178 GLN B C 1
ATOM 4179 O O . GLN B 1 178 ? -6.66 -37.344 -2.795 1 73.19 178 GLN B O 1
ATOM 4184 N N . MET B 1 179 ? -5.324 -35.625 -2.971 1 78.38 179 MET B N 1
ATOM 4185 C CA . MET B 1 179 ? -5.52 -35.531 -4.414 1 78.38 179 MET B CA 1
ATOM 4186 C C . MET B 1 179 ? -4.938 -36.75 -5.129 1 78.38 179 MET B C 1
ATOM 4188 O O . MET B 1 179 ? -5.551 -37.281 -6.055 1 78.38 179 MET B O 1
ATOM 4192 N N . ALA B 1 180 ? -3.756 -37.062 -4.598 1 77.62 180 ALA B N 1
ATOM 4193 C CA . ALA B 1 180 ? -3.096 -38.219 -5.207 1 77.62 180 ALA B CA 1
ATOM 4194 C C . ALA B 1 180 ? -3.896 -39.5 -4.977 1 77.62 180 ALA B C 1
ATOM 4196 O O . ALA B 1 180 ? -3.977 -40.344 -5.859 1 77.62 180 ALA B O 1
ATOM 4197 N N . LEU B 1 181 ? -4.445 -39.562 -3.824 1 79.12 181 LEU B N 1
ATOM 4198 C CA . LEU B 1 181 ? -5.254 -40.719 -3.492 1 79.12 181 LEU B CA 1
ATOM 4199 C C . LEU B 1 181 ? -6.523 -40.75 -4.332 1 79.12 181 LEU B C 1
ATOM 4201 O O . LEU B 1 181 ? -6.918 -41.812 -4.82 1 79.12 181 LEU B O 1
ATOM 4205 N N . ASN B 1 182 ? -7.043 -39.594 -4.586 1 80.75 182 ASN B N 1
ATOM 4206 C CA . ASN B 1 182 ? -8.336 -39.5 -5.266 1 80.75 182 ASN B CA 1
ATOM 4207 C C . ASN B 1 182 ? -8.172 -39.594 -6.781 1 80.75 182 ASN B C 1
ATOM 4209 O O . ASN B 1 182 ? -9.031 -40.125 -7.473 1 80.75 182 ASN B O 1
ATOM 4213 N N . HIS B 1 183 ? -7.098 -39.094 -7.309 1 85.94 183 HIS B N 1
ATOM 4214 C CA . HIS B 1 183 ? -7.035 -38.875 -8.75 1 85.94 183 HIS B CA 1
ATOM 4215 C C . HIS B 1 183 ? -5.766 -39.469 -9.344 1 85.94 183 HIS B C 1
ATOM 4217 O O . HIS B 1 183 ? -5.602 -39.5 -10.562 1 85.94 183 HIS B O 1
ATOM 4223 N N . GLY B 1 184 ? -4.906 -39.969 -8.484 1 86.06 184 GLY B N 1
ATOM 4224 C CA . GLY B 1 184 ? -3.646 -40.5 -8.953 1 86.06 184 GLY B CA 1
ATOM 4225 C C . GLY B 1 184 ? -2.52 -39.5 -8.953 1 86.06 184 GLY B C 1
ATOM 4226 O O . GLY B 1 184 ? -2.734 -38.312 -9.273 1 86.06 184 GLY B O 1
ATOM 4227 N N . GLU B 1 185 ? -1.396 -39.938 -8.641 1 83.31 185 GLU B N 1
ATOM 4228 C CA . GLU B 1 185 ? -0.218 -39.094 -8.523 1 83.31 185 GLU B CA 1
ATOM 4229 C C . GLU B 1 185 ? 0.12 -38.438 -9.859 1 83.31 185 GLU B C 1
ATOM 4231 O O . GLU B 1 185 ? 0.471 -37.25 -9.914 1 83.31 185 GLU B O 1
ATOM 4236 N N . GLU B 1 186 ? 0.049 -39.219 -10.891 1 86.81 186 GLU B N 1
ATOM 4237 C CA . GLU B 1 186 ? 0.398 -38.688 -12.211 1 86.81 186 GLU B CA 1
ATOM 4238 C C . GLU B 1 186 ? -0.546 -37.562 -12.633 1 86.81 186 GLU B C 1
ATOM 4240 O O . GLU B 1 186 ? -0.106 -36.562 -13.156 1 86.81 186 GLU B O 1
ATOM 4245 N N . GLN B 1 187 ? -1.798 -37.75 -12.367 1 89.25 187 GLN B N 1
ATOM 4246 C CA . GLN B 1 187 ? -2.785 -36.75 -12.719 1 89.25 187 GLN B CA 1
ATOM 4247 C C . GLN B 1 187 ? -2.562 -35.469 -11.914 1 89.25 187 GLN B C 1
ATOM 4249 O O . GLN B 1 187 ? -2.664 -34.344 -12.453 1 89.25 187 GLN B O 1
ATOM 4254 N N . VAL B 1 188 ? -2.232 -35.656 -10.695 1 84.5 188 VAL B N 1
ATOM 4255 C CA . VAL B 1 188 ? -1.971 -34.5 -9.82 1 84.5 188 VAL B CA 1
ATOM 4256 C C . VAL B 1 188 ? -0.729 -33.75 -10.305 1 84.5 188 VAL B C 1
ATOM 4258 O O . VAL B 1 188 ? -0.718 -32.531 -10.352 1 84.5 188 VAL B O 1
ATOM 4261 N N . ARG B 1 189 ? 0.201 -34.5 -10.672 1 83.56 189 ARG B N 1
ATOM 4262 C CA . ARG B 1 189 ? 1.42 -33.906 -11.195 1 83.56 189 ARG B CA 1
ATOM 4263 C C . ARG B 1 189 ? 1.133 -33.094 -12.461 1 83.56 189 ARG B C 1
ATOM 4265 O O . ARG B 1 189 ? 1.639 -31.984 -12.633 1 83.56 189 ARG B O 1
ATOM 4272 N N . LEU B 1 190 ? 0.33 -33.625 -13.273 1 87.38 190 LEU B N 1
ATOM 4273 C CA . LEU B 1 190 ? -0.026 -32.938 -14.516 1 87.38 190 LEU B CA 1
ATOM 4274 C C . LEU B 1 190 ? -0.786 -31.641 -14.227 1 87.38 190 LEU B C 1
ATOM 4276 O O . LEU B 1 190 ? -0.497 -30.594 -14.82 1 87.38 190 LEU B O 1
ATOM 4280 N N . TRP B 1 191 ? -1.682 -31.703 -13.328 1 87.25 191 TRP B N 1
ATOM 4281 C CA . TRP B 1 191 ? -2.455 -30.516 -12.961 1 87.25 191 TRP B CA 1
ATOM 4282 C C . TRP B 1 191 ? -1.553 -29.438 -12.375 1 87.25 191 TRP B C 1
ATOM 4284 O O . TRP B 1 191 ? -1.773 -28.234 -12.602 1 87.25 191 TRP B O 1
ATOM 4294 N N . ARG B 1 192 ? -0.512 -29.797 -11.75 1 84.25 192 ARG B N 1
ATOM 4295 C CA . ARG B 1 192 ? 0.315 -28.859 -11.008 1 84.25 192 ARG B CA 1
ATOM 4296 C C . ARG B 1 192 ? 1.438 -28.297 -11.875 1 84.25 192 ARG B C 1
ATOM 4298 O O . ARG B 1 192 ? 1.821 -27.141 -11.742 1 84.25 192 ARG B O 1
ATOM 4305 N N . ARG B 1 193 ? 1.889 -29.156 -12.766 1 87.44 193 ARG B N 1
ATOM 4306 C CA . ARG B 1 193 ? 3.166 -28.781 -13.359 1 87.44 193 ARG B CA 1
ATOM 4307 C C . ARG B 1 193 ? 3.023 -28.562 -14.867 1 87.44 193 ARG B C 1
ATOM 4309 O O . ARG B 1 193 ? 3.838 -27.859 -15.477 1 87.44 193 ARG B O 1
ATOM 4316 N N . SER B 1 194 ? 1.986 -29.188 -15.391 1 90.62 194 SER B N 1
ATOM 4317 C CA . SER B 1 194 ? 1.847 -29.094 -16.844 1 90.62 194 SER B CA 1
ATOM 4318 C C . SER B 1 194 ? 1.415 -27.688 -17.266 1 90.62 194 SER B C 1
ATOM 4320 O O . SER B 1 194 ? 0.872 -26.938 -16.453 1 90.62 194 SER B O 1
ATOM 4322 N N . TYR B 1 195 ? 1.664 -27.438 -18.531 1 95.5 195 TYR B N 1
ATOM 4323 C CA . TYR B 1 195 ? 1.362 -26.109 -19.078 1 95.5 195 TYR B CA 1
ATOM 4324 C C . TYR B 1 195 ? -0.116 -26 -19.438 1 95.5 195 TYR B C 1
ATOM 4326 O O . TYR B 1 195 ? -0.74 -24.969 -19.172 1 95.5 195 TYR B O 1
ATOM 4334 N N . ASN B 1 196 ? -0.701 -27 -19.938 1 95.44 196 ASN B N 1
ATOM 4335 C CA . ASN B 1 196 ? -1.986 -26.828 -20.594 1 95.44 196 ASN B CA 1
ATOM 4336 C C . ASN B 1 196 ? -3.07 -27.703 -19.984 1 95.44 196 ASN B C 1
ATOM 4338 O O . ASN B 1 196 ? -4.152 -27.844 -20.547 1 95.44 196 ASN B O 1
ATOM 4342 N N . VAL B 1 197 ? -2.803 -28.391 -18.875 1 94.88 197 VAL B N 1
ATOM 4343 C CA . VAL B 1 197 ? -3.812 -29.219 -18.234 1 94.88 197 VAL B CA 1
ATOM 4344 C C . VAL B 1 197 ? -4.523 -28.422 -17.141 1 94.88 197 VAL B C 1
ATOM 4346 O O . VAL B 1 197 ? -3.881 -27.859 -16.25 1 94.88 197 VAL B O 1
ATOM 4349 N N . THR B 1 198 ? -5.824 -28.406 -17.234 1 95.62 198 THR B N 1
ATOM 4350 C CA . THR B 1 198 ? -6.645 -27.625 -16.312 1 95.62 198 THR B CA 1
ATOM 4351 C C . THR B 1 198 ? -7.336 -28.531 -15.312 1 95.62 198 THR B C 1
ATOM 4353 O O . THR B 1 198 ? -7.934 -29.547 -15.688 1 95.62 198 THR B O 1
ATOM 4356 N N . PRO B 1 199 ? -7.262 -28.234 -14.039 1 94.19 199 PRO B N 1
ATOM 4357 C CA . PRO B 1 199 ? -8.031 -28.984 -13.047 1 94.19 199 PRO B CA 1
ATOM 4358 C C . PRO B 1 199 ? -9.539 -28.844 -13.242 1 94.19 199 PRO B C 1
ATOM 4360 O O . PRO B 1 199 ? -9.992 -27.984 -14 1 94.19 199 PRO B O 1
ATOM 4363 N N . PRO B 1 200 ? -10.336 -29.766 -12.617 1 94.19 200 PRO B N 1
ATOM 4364 C CA . PRO B 1 200 ? -11.789 -29.609 -12.703 1 94.19 200 PRO B CA 1
ATOM 4365 C C . PRO B 1 200 ? -12.273 -28.266 -12.141 1 94.19 200 PRO B C 1
ATOM 4367 O O . PRO B 1 200 ? -11.734 -27.781 -11.148 1 94.19 200 PRO B O 1
ATOM 4370 N N . PRO B 1 201 ? -13.266 -27.672 -12.797 1 96.56 201 PRO B N 1
ATOM 4371 C CA . PRO B 1 201 ? -13.742 -26.344 -12.367 1 96.56 201 PRO B CA 1
ATOM 4372 C C . PRO B 1 201 ? -14.484 -26.406 -11.031 1 96.56 201 PRO B C 1
ATOM 4374 O O . PRO B 1 201 ? -15.125 -27.406 -10.711 1 96.56 201 PRO B O 1
ATOM 4377 N N . ILE B 1 202 ? -14.359 -25.328 -10.273 1 94.88 202 ILE B N 1
ATOM 4378 C CA . ILE B 1 202 ? -15.117 -25.156 -9.031 1 94.88 202 ILE B CA 1
ATOM 4379 C C . ILE B 1 202 ? -16.578 -24.859 -9.352 1 94.88 202 ILE B C 1
ATOM 4381 O O . ILE B 1 202 ? -16.875 -24.172 -10.336 1 94.88 202 ILE B O 1
ATOM 4385 N N . ASP B 1 203 ? -17.5 -25.375 -8.539 1 95.19 203 ASP B N 1
ATOM 4386 C CA . ASP B 1 203 ? -18.922 -25.078 -8.719 1 95.19 203 ASP B CA 1
ATOM 4387 C C . ASP B 1 203 ? -19.547 -24.578 -7.418 1 95.19 203 ASP B C 1
ATOM 4389 O O . ASP B 1 203 ? -18.859 -24.453 -6.402 1 95.19 203 ASP B O 1
ATOM 4393 N N . GLU B 1 204 ? -20.766 -24.25 -7.473 1 95.12 204 GLU B N 1
ATOM 4394 C CA . GLU B 1 204 ? -21.453 -23.578 -6.375 1 95.12 204 GLU B CA 1
ATOM 4395 C C . GLU B 1 204 ? -21.531 -24.453 -5.133 1 95.12 204 GLU B C 1
ATOM 4397 O O . GLU B 1 204 ? -21.703 -23.953 -4.02 1 95.12 204 GLU B O 1
ATOM 4402 N N . SER B 1 205 ? -21.438 -25.734 -5.305 1 95.69 205 SER B N 1
ATOM 4403 C CA . SER B 1 205 ? -21.547 -26.641 -4.168 1 95.69 205 SER B CA 1
ATOM 4404 C C . SER B 1 205 ? -20.25 -26.688 -3.377 1 95.69 205 SER B C 1
ATOM 4406 O O . SER B 1 205 ? -20.219 -27.188 -2.248 1 95.69 205 SER B O 1
ATOM 4408 N N . HIS B 1 206 ? -19.188 -26.203 -3.979 1 92.56 206 HIS B N 1
ATOM 4409 C CA . HIS B 1 206 ? -17.906 -26.203 -3.299 1 92.56 206 HIS B CA 1
ATOM 4410 C C . HIS B 1 206 ? -17.906 -25.25 -2.115 1 92.56 206 HIS B C 1
ATOM 4412 O O . HIS B 1 206 ? -18.438 -24.141 -2.209 1 92.56 206 HIS B O 1
ATOM 4418 N N . PRO B 1 207 ? -17.25 -25.609 -1.03 1 90.81 207 PRO B N 1
ATOM 4419 C CA . PRO B 1 207 ? -17.312 -24.812 0.197 1 90.81 207 PRO B CA 1
ATOM 4420 C C . PRO B 1 207 ? -16.719 -23.422 0.025 1 90.81 207 PRO B C 1
ATOM 4422 O O . PRO B 1 207 ? -17.109 -22.484 0.718 1 90.81 207 PRO B O 1
ATOM 4425 N N . TYR B 1 208 ? -15.805 -23.266 -0.927 1 91.44 208 TYR B N 1
ATOM 4426 C CA . TYR B 1 208 ? -15.109 -21.984 -1.047 1 91.44 208 TYR B CA 1
ATOM 4427 C C . TYR B 1 208 ? -15.656 -21.172 -2.217 1 91.44 208 TYR B C 1
ATOM 4429 O O . TYR B 1 208 ? -15.188 -20.062 -2.482 1 91.44 208 TYR B O 1
ATOM 4437 N N . TYR B 1 209 ? -16.641 -21.688 -2.885 1 93.75 209 TYR B N 1
ATOM 4438 C CA . TYR B 1 209 ? -17.156 -21.016 -4.07 1 93.75 209 TYR B CA 1
ATOM 4439 C C . TYR B 1 209 ? -17.656 -19.625 -3.73 1 93.75 209 TYR B C 1
ATOM 4441 O O . TYR B 1 209 ? -17.203 -18.625 -4.309 1 93.75 209 TYR B O 1
ATOM 4449 N N . HIS B 1 210 ? -18.5 -19.5 -2.725 1 94.31 210 HIS B N 1
ATOM 4450 C CA . HIS B 1 210 ? -19.125 -18.219 -2.404 1 94.31 210 HIS B CA 1
ATOM 4451 C C . HIS B 1 210 ? -18.141 -17.266 -1.729 1 94.31 210 HIS B C 1
ATOM 4453 O O . HIS B 1 210 ? -18.219 -16.047 -1.907 1 94.31 210 HIS B O 1
ATOM 4459 N N . GLU B 1 211 ? -17.219 -17.812 -0.994 1 92.25 211 GLU B N 1
ATOM 4460 C CA . GLU B 1 211 ? -16.172 -17 -0.383 1 92.25 211 GLU B CA 1
ATOM 4461 C C . GLU B 1 211 ? -15.336 -16.281 -1.444 1 92.25 211 GLU B C 1
ATOM 4463 O O . GLU B 1 211 ? -14.977 -15.117 -1.277 1 92.25 211 GLU B O 1
ATOM 4468 N N . ILE B 1 212 ? -15.055 -16.938 -2.521 1 92.81 212 ILE B N 1
ATOM 4469 C CA . ILE B 1 212 ? -14.227 -16.375 -3.584 1 92.81 212 ILE B CA 1
ATOM 4470 C C . ILE B 1 212 ? -15.047 -15.398 -4.422 1 92.81 212 ILE B C 1
ATOM 4472 O O . ILE B 1 212 ? -14.695 -14.227 -4.547 1 92.81 212 ILE B O 1
ATOM 4476 N N . TYR B 1 213 ? -16.188 -15.773 -4.832 1 94.25 213 TYR B N 1
ATOM 4477 C CA . TYR B 1 213 ? -16.875 -15.039 -5.891 1 94.25 213 TYR B CA 1
ATOM 4478 C C . TYR B 1 213 ? -17.781 -13.953 -5.309 1 94.25 213 TYR B C 1
ATOM 4480 O O . TYR B 1 213 ? -18.25 -13.07 -6.031 1 94.25 213 TYR B O 1
ATOM 4488 N N . ASN B 1 214 ? -18.031 -13.93 -4.008 1 93.5 214 ASN B N 1
ATOM 4489 C CA . ASN B 1 214 ? -18.781 -12.852 -3.377 1 93.5 214 ASN B CA 1
ATOM 4490 C C . ASN B 1 214 ? -17.875 -11.766 -2.83 1 93.5 214 ASN B C 1
ATOM 4492 O O . ASN B 1 214 ? -18.344 -10.734 -2.338 1 93.5 214 ASN B O 1
ATOM 4496 N N . ASP B 1 215 ? -16.625 -12.039 -2.918 1 94.88 215 ASP B N 1
ATOM 4497 C CA . ASP B 1 215 ? -15.68 -11.039 -2.453 1 94.88 215 ASP B CA 1
ATOM 4498 C C . ASP B 1 215 ? -15.773 -9.766 -3.289 1 94.88 215 ASP B C 1
ATOM 4500 O O . ASP B 1 215 ? -15.688 -9.812 -4.52 1 94.88 215 ASP B O 1
ATOM 4504 N N . ARG B 1 216 ? -15.852 -8.586 -2.629 1 94.5 216 ARG B N 1
ATOM 4505 C CA . ARG B 1 216 ? -16.078 -7.289 -3.26 1 94.5 216 ARG B CA 1
ATOM 4506 C C . ARG B 1 216 ? -14.945 -6.961 -4.23 1 94.5 216 ARG B C 1
ATOM 4508 O O . ARG B 1 216 ? -15.172 -6.309 -5.254 1 94.5 216 ARG B O 1
ATOM 4515 N N . LYS B 1 217 ? -13.766 -7.453 -3.99 1 95.38 217 LYS B N 1
ATOM 4516 C CA . LYS B 1 217 ? -12.617 -7.09 -4.812 1 95.38 217 LYS B CA 1
ATOM 4517 C C . LYS B 1 217 ? -12.789 -7.578 -6.25 1 95.38 217 LYS B C 1
ATOM 4519 O O . LYS B 1 217 ? -12.258 -6.973 -7.184 1 95.38 217 LYS B O 1
ATOM 4524 N N . TYR B 1 218 ? -13.523 -8.648 -6.434 1 95.06 218 TYR B N 1
ATOM 4525 C CA . TYR B 1 218 ? -13.695 -9.188 -7.777 1 95.06 218 TYR B CA 1
ATOM 4526 C C . TYR B 1 218 ? -14.828 -8.484 -8.516 1 95.06 218 TYR B C 1
ATOM 4528 O O . TYR B 1 218 ? -14.984 -8.648 -9.727 1 95.06 218 TYR B O 1
ATOM 4536 N N . LYS B 1 219 ? -15.633 -7.66 -7.816 1 90.75 219 LYS B N 1
ATOM 4537 C CA . LYS B 1 219 ? -16.719 -6.902 -8.43 1 90.75 219 LYS B CA 1
ATOM 4538 C C . LYS B 1 219 ? -16.203 -5.621 -9.07 1 90.75 219 LYS B C 1
ATOM 4540 O O . LYS B 1 219 ? -16.875 -5.02 -9.906 1 90.75 219 LYS B O 1
ATOM 4545 N N . VAL B 1 220 ? -15 -5.242 -8.641 1 87.81 220 VAL B N 1
ATOM 4546 C CA . VAL B 1 220 ? -14.477 -3.977 -9.148 1 87.81 220 VAL B CA 1
ATOM 4547 C C . VAL B 1 220 ? -13.336 -4.242 -10.133 1 87.81 220 VAL B C 1
ATOM 4549 O O . VAL B 1 220 ? -12.617 -3.318 -10.523 1 87.81 220 VAL B O 1
ATOM 4552 N N . CYS B 1 221 ? -13.148 -5.453 -10.531 1 87.5 221 CYS B N 1
ATOM 4553 C CA . CYS B 1 221 ? -12.141 -5.809 -11.516 1 87.5 221 CYS B CA 1
ATOM 4554 C C . CYS B 1 221 ? -12.57 -5.395 -12.922 1 87.5 221 CYS B C 1
ATOM 4556 O O . CYS B 1 221 ? -13.695 -4.934 -13.117 1 87.5 221 CYS B O 1
ATOM 4558 N N . ASP B 1 222 ? -11.68 -5.516 -13.852 1 87.25 222 ASP B N 1
ATOM 4559 C CA . ASP B 1 222 ? -11.898 -5.047 -15.211 1 87.25 222 ASP B CA 1
ATOM 4560 C C . ASP B 1 222 ? -12.688 -6.07 -16.031 1 87.25 222 ASP B C 1
ATOM 4562 O O . ASP B 1 222 ? -12.812 -5.938 -17.25 1 87.25 222 ASP B O 1
ATOM 4566 N N . VAL B 1 223 ? -13.164 -7.184 -15.391 1 90.94 223 VAL B N 1
ATOM 4567 C CA . VAL B 1 223 ? -14 -8.18 -16.047 1 90.94 223 VAL B CA 1
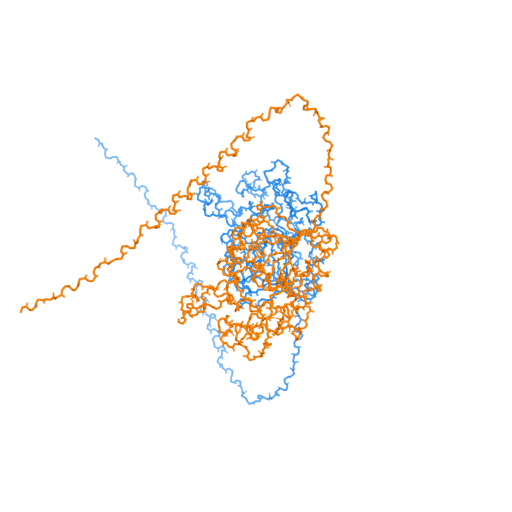ATOM 4568 C C . VAL B 1 223 ? -15.227 -8.469 -15.188 1 90.94 223 VAL B C 1
ATOM 4570 O O . VAL B 1 223 ? -15.172 -8.344 -13.961 1 90.94 223 VAL B O 1
ATOM 4573 N N . PRO B 1 224 ? -16.281 -8.836 -15.898 1 92.44 224 PRO B N 1
ATOM 4574 C CA . PRO B 1 224 ? -17.453 -9.25 -15.109 1 92.44 224 PRO B CA 1
ATOM 4575 C C . PRO B 1 224 ? -17.188 -10.523 -14.305 1 92.44 224 PRO B C 1
ATOM 4577 O O . PRO B 1 224 ? -16.312 -11.32 -14.664 1 92.44 224 PRO B O 1
ATOM 4580 N N . LEU B 1 225 ? -17.938 -10.703 -13.289 1 91.62 225 LEU B N 1
ATOM 4581 C CA . LEU B 1 225 ? -17.766 -11.812 -12.352 1 91.62 225 LEU B CA 1
ATOM 4582 C C . LEU B 1 225 ? -17.859 -13.148 -13.078 1 91.62 225 LEU B C 1
ATOM 4584 O O . LEU B 1 225 ? -17.141 -14.094 -12.742 1 91.62 225 LEU B O 1
ATOM 4588 N N . ASP B 1 226 ? -18.672 -13.211 -14.039 1 91.44 226 ASP B N 1
ATOM 4589 C CA . ASP B 1 226 ? -18.922 -14.484 -14.711 1 91.44 226 ASP B CA 1
ATOM 4590 C C . ASP B 1 226 ? -17.781 -14.828 -15.664 1 91.44 226 ASP B C 1
ATOM 4592 O O . ASP B 1 226 ? -17.734 -15.93 -16.219 1 91.44 226 ASP B O 1
ATOM 4596 N N . GLN B 1 227 ? -16.812 -13.883 -15.828 1 93.5 227 GLN B N 1
ATOM 4597 C CA . GLN B 1 227 ? -15.656 -14.125 -16.688 1 93.5 227 GLN B CA 1
ATOM 4598 C C . GLN B 1 227 ? -14.43 -14.484 -15.859 1 93.5 227 GLN B C 1
ATOM 4600 O O . GLN B 1 227 ? -13.375 -14.805 -16.422 1 93.5 227 GLN B O 1
ATOM 4605 N N . LEU B 1 228 ? -14.594 -14.469 -14.562 1 95.5 228 LEU B N 1
ATOM 4606 C CA . LEU B 1 228 ? -13.5 -14.938 -13.711 1 95.5 228 LEU B CA 1
ATOM 4607 C C . LEU B 1 228 ? -13.32 -16.453 -13.844 1 95.5 228 LEU B C 1
ATOM 4609 O O . LEU B 1 228 ? -14.297 -17.172 -14.039 1 95.5 228 LEU B O 1
ATOM 4613 N N . PRO B 1 229 ? -12.117 -16.891 -13.758 1 96.38 229 PRO B N 1
ATOM 4614 C CA . PRO B 1 229 ? -11.883 -18.328 -13.969 1 96.38 229 PRO B CA 1
ATOM 4615 C C . PRO B 1 229 ? -12.492 -19.188 -12.867 1 96.38 229 PRO B C 1
ATOM 4617 O O . PRO B 1 229 ? -12.617 -18.75 -11.727 1 96.38 229 PRO B O 1
ATOM 4620 N N . ARG B 1 230 ? -12.867 -20.375 -13.305 1 96.44 230 ARG B N 1
ATOM 4621 C CA . ARG B 1 230 ? -13.336 -21.391 -12.367 1 96.44 230 ARG B CA 1
ATOM 4622 C C . ARG B 1 230 ? -12.273 -22.469 -12.156 1 96.44 230 ARG B C 1
ATOM 4624 O O . ARG B 1 230 ? -12.398 -23.312 -11.266 1 96.44 230 ARG B O 1
ATOM 4631 N N . SER B 1 231 ? -11.352 -22.469 -12.898 1 96 231 SER B N 1
ATOM 4632 C CA . SER B 1 231 ? -10.125 -23.25 -12.891 1 96 231 SER B CA 1
ATOM 4633 C C . SER B 1 231 ? -9.156 -22.766 -13.969 1 96 231 SER B C 1
ATOM 4635 O O . SER B 1 231 ? -9.57 -22.188 -14.969 1 96 231 SER B O 1
ATOM 4637 N N . GLU B 1 232 ? -7.844 -23.047 -13.711 1 96.62 232 GLU B N 1
ATOM 4638 C CA . GLU B 1 232 ? -6.871 -22.562 -14.688 1 96.62 232 GLU B CA 1
ATOM 4639 C C . GLU B 1 232 ? -5.719 -23.562 -14.852 1 96.62 232 GLU B C 1
ATOM 4641 O O . GLU B 1 232 ? -5.27 -24.156 -13.883 1 96.62 232 GLU B O 1
ATOM 4646 N N . SER B 1 233 ? -5.328 -23.734 -16.109 1 96.62 233 SER B N 1
ATOM 4647 C CA . SER B 1 233 ? -3.988 -24.234 -16.391 1 96.62 233 SER B CA 1
ATOM 4648 C C . SER B 1 233 ? -2.955 -23.109 -16.328 1 96.62 233 SER B C 1
ATOM 4650 O O . SER B 1 233 ? -3.309 -21.938 -16.172 1 96.62 233 SER B O 1
ATOM 4652 N N . LEU B 1 234 ? -1.705 -23.516 -16.406 1 96.25 234 LEU B N 1
ATOM 4653 C CA . LEU B 1 234 ? -0.678 -22.484 -16.469 1 96.25 234 LEU B CA 1
ATOM 4654 C C . LEU B 1 234 ? -0.858 -21.609 -17.719 1 96.25 234 LEU B C 1
ATOM 4656 O O . LEU B 1 234 ? -0.595 -20.406 -17.688 1 96.25 234 LEU B O 1
ATOM 4660 N N . LYS B 1 235 ? -1.268 -22.219 -18.781 1 98.25 235 LYS B N 1
ATOM 4661 C CA . LYS B 1 235 ? -1.556 -21.516 -20.031 1 98.25 235 LYS B CA 1
ATOM 4662 C C . LYS B 1 235 ? -2.646 -20.469 -19.812 1 98.25 235 LYS B C 1
ATOM 4664 O O . LYS B 1 235 ? -2.525 -19.328 -20.281 1 98.25 235 LYS B O 1
ATOM 4669 N N . ASP B 1 236 ? -3.709 -20.797 -19.109 1 97.94 236 ASP B N 1
ATOM 4670 C CA . ASP B 1 236 ? -4.797 -19.875 -18.812 1 97.94 236 ASP B CA 1
ATOM 4671 C C . ASP B 1 236 ? -4.297 -18.688 -18 1 97.94 236 ASP B C 1
ATOM 4673 O O . ASP B 1 236 ? -4.715 -17.547 -18.234 1 97.94 236 ASP B O 1
ATOM 4677 N N . VAL B 1 237 ? -3.424 -18.984 -17.047 1 96.94 237 VAL B N 1
ATOM 4678 C CA . VAL B 1 237 ? -2.828 -17.938 -16.219 1 96.94 237 VAL B CA 1
ATOM 4679 C C . VAL B 1 237 ? -2.062 -16.953 -17.109 1 96.94 237 VAL B C 1
ATOM 4681 O O . VAL B 1 237 ? -2.207 -15.734 -16.969 1 96.94 237 VAL B O 1
ATOM 4684 N N . LEU B 1 238 ? -1.269 -17.484 -17.984 1 97.56 238 LEU B N 1
ATOM 4685 C CA . LEU B 1 238 ? -0.485 -16.625 -18.875 1 97.56 238 LEU B CA 1
ATOM 4686 C C . LEU B 1 238 ? -1.396 -15.789 -19.766 1 97.56 238 LEU B C 1
ATOM 4688 O O . LEU B 1 238 ? -1.152 -14.594 -19.953 1 97.56 238 LEU B O 1
ATOM 4692 N N . GLU B 1 239 ? -2.432 -16.391 -20.281 1 97.94 239 GLU B N 1
ATOM 4693 C CA . GLU B 1 239 ? -3.336 -15.703 -21.203 1 97.94 239 GLU B CA 1
ATOM 4694 C C . GLU B 1 239 ? -4.016 -14.516 -20.531 1 97.94 239 GLU B C 1
ATOM 4696 O O . GLU B 1 239 ? -4.168 -13.453 -21.141 1 97.94 239 GLU B O 1
ATOM 4701 N N . ARG B 1 240 ? -4.438 -14.688 -19.297 1 97.25 240 ARG B N 1
ATOM 4702 C CA . ARG B 1 240 ? -5.105 -13.562 -18.656 1 97.25 240 ARG B CA 1
ATOM 4703 C C . ARG B 1 240 ? -4.09 -12.539 -18.156 1 97.25 240 ARG B C 1
ATOM 4705 O O . ARG B 1 240 ? -4.43 -11.375 -17.938 1 97.25 240 ARG B O 1
ATOM 4712 N N . LEU B 1 241 ? -2.895 -12.891 -17.906 1 97.06 241 LEU B N 1
ATOM 4713 C CA . LEU B 1 241 ? -1.827 -12.039 -17.391 1 97.06 241 LEU B CA 1
ATOM 4714 C C . LEU B 1 241 ? -1.251 -11.156 -18.5 1 97.06 241 LEU B C 1
ATOM 4716 O O . LEU B 1 241 ? -0.868 -10.016 -18.234 1 97.06 241 LEU B O 1
ATOM 4720 N N . LEU B 1 242 ? -1.196 -11.641 -19.719 1 97.25 242 LEU B N 1
ATOM 4721 C CA . LEU B 1 242 ? -0.435 -11.031 -20.797 1 97.25 242 LEU B CA 1
ATOM 4722 C C . LEU B 1 242 ? -0.98 -9.648 -21.141 1 97.25 242 LEU B C 1
ATOM 4724 O O . LEU B 1 242 ? -0.211 -8.711 -21.344 1 97.25 242 LEU B O 1
ATOM 4728 N N . PRO B 1 243 ? -2.275 -9.477 -21.203 1 97.19 243 PRO B N 1
ATOM 4729 C CA . PRO B 1 243 ? -2.762 -8.125 -21.484 1 97.19 243 PRO B CA 1
ATOM 4730 C C . PRO B 1 243 ? -2.293 -7.102 -20.453 1 97.19 243 PRO B C 1
ATOM 4732 O O . PRO B 1 243 ? -1.936 -5.977 -20.812 1 97.19 243 PRO B O 1
ATOM 4735 N N . TYR B 1 244 ? -2.326 -7.508 -19.266 1 97 244 TYR B N 1
ATOM 4736 C CA . TYR B 1 244 ? -1.869 -6.617 -18.203 1 97 244 TYR B CA 1
ATOM 4737 C C . TYR B 1 244 ? -0.372 -6.352 -18.312 1 97 244 TYR B C 1
ATOM 4739 O O . TYR B 1 244 ? 0.079 -5.219 -18.156 1 97 244 TYR B O 1
ATOM 4747 N N . TRP B 1 245 ? 0.427 -7.363 -18.562 1 95.75 245 TRP B N 1
ATOM 4748 C CA . TRP B 1 245 ? 1.853 -7.199 -18.828 1 95.75 245 TRP B CA 1
ATOM 4749 C C . TRP B 1 245 ? 2.088 -6.238 -19.984 1 95.75 245 TRP B C 1
ATOM 4751 O O . TRP B 1 245 ? 2.838 -5.27 -19.859 1 95.75 245 TRP B O 1
ATOM 4761 N N . ASN B 1 246 ? 1.429 -6.484 -21.078 1 96 246 ASN B N 1
ATOM 4762 C CA . ASN B 1 246 ? 1.692 -5.762 -22.328 1 96 246 ASN B CA 1
ATOM 4763 C C . ASN B 1 246 ? 1.193 -4.32 -22.25 1 96 246 ASN B C 1
ATOM 4765 O O . ASN B 1 246 ? 1.831 -3.412 -22.781 1 96 246 ASN B O 1
ATOM 4769 N N . GLU B 1 247 ? 0.121 -4.098 -21.547 1 96.69 247 GLU B N 1
ATOM 4770 C CA . GLU B 1 247 ? -0.527 -2.793 -21.609 1 96.69 247 GLU B CA 1
ATOM 4771 C C . GLU B 1 247 ? -0.123 -1.924 -20.422 1 96.69 247 GLU B C 1
ATOM 4773 O O . GLU B 1 247 ? -0.187 -0.695 -20.5 1 96.69 247 GLU B O 1
ATOM 4778 N N . ARG B 1 248 ? 0.264 -2.568 -19.391 1 96.38 248 ARG B N 1
ATOM 4779 C CA . ARG B 1 248 ? 0.48 -1.764 -18.203 1 96.38 248 ARG B CA 1
ATOM 4780 C C . ARG B 1 248 ? 1.912 -1.904 -17.703 1 96.38 248 ARG B C 1
ATOM 4782 O O . ARG B 1 248 ? 2.6 -0.904 -17.484 1 96.38 248 ARG B O 1
ATOM 4789 N N . ILE B 1 249 ? 2.449 -3.096 -17.547 1 95.31 249 ILE B N 1
ATOM 4790 C CA . ILE B 1 249 ? 3.734 -3.309 -16.891 1 95.31 249 ILE B CA 1
ATOM 4791 C C . ILE B 1 249 ? 4.867 -3.057 -17.875 1 95.31 249 ILE B C 1
ATOM 4793 O O . ILE B 1 249 ? 5.77 -2.262 -17.609 1 95.31 249 ILE B O 1
ATOM 4797 N N . ALA B 1 250 ? 4.824 -3.615 -19.047 1 93.81 250 ALA B N 1
ATOM 4798 C CA . ALA B 1 250 ? 5.891 -3.557 -20.031 1 93.81 250 ALA B CA 1
ATOM 4799 C C . ALA B 1 250 ? 6.188 -2.115 -20.438 1 93.81 250 ALA B C 1
ATOM 4801 O O . ALA B 1 250 ? 7.348 -1.718 -20.547 1 93.81 250 ALA B O 1
ATOM 4802 N N . PRO B 1 251 ? 5.16 -1.325 -20.688 1 95.12 251 PRO B N 1
ATOM 4803 C CA . PRO B 1 251 ? 5.453 0.066 -21.031 1 95.12 251 PRO B CA 1
ATOM 4804 C C . PRO B 1 251 ? 6.262 0.787 -19.969 1 95.12 251 PRO B C 1
ATOM 4806 O O . PRO B 1 251 ? 7.109 1.625 -20.281 1 95.12 251 PRO B O 1
ATOM 4809 N N . GLU B 1 252 ? 5.98 0.486 -18.672 1 93.81 252 GLU B N 1
ATOM 4810 C CA . GLU B 1 252 ? 6.742 1.099 -17.594 1 93.81 252 GLU B CA 1
ATOM 4811 C C . GLU B 1 252 ? 8.188 0.621 -17.594 1 93.81 252 GLU B C 1
ATOM 4813 O O . GLU B 1 252 ? 9.109 1.404 -17.344 1 93.81 252 GLU B O 1
ATOM 4818 N N . VAL B 1 253 ? 8.398 -0.622 -17.906 1 91.12 253 VAL B N 1
ATOM 4819 C CA . VAL B 1 253 ? 9.742 -1.178 -18.016 1 91.12 253 VAL B CA 1
ATOM 4820 C C . VAL B 1 253 ? 10.484 -0.508 -19.172 1 91.12 253 VAL B C 1
ATOM 4822 O O . VAL B 1 253 ? 11.641 -0.115 -19.016 1 91.12 253 VAL B O 1
ATOM 4825 N N . LEU B 1 254 ? 9.828 -0.338 -20.234 1 90.5 254 LEU B N 1
ATOM 4826 C CA . LEU B 1 254 ? 10.43 0.253 -21.422 1 90.5 254 LEU B CA 1
ATOM 4827 C C . LEU B 1 254 ? 10.797 1.712 -21.188 1 90.5 254 LEU B C 1
ATOM 4829 O O . LEU B 1 254 ? 11.727 2.232 -21.797 1 90.5 254 LEU B O 1
ATOM 4833 N N . ARG B 1 255 ? 10.109 2.342 -20.25 1 91.75 255 ARG B N 1
ATOM 4834 C CA . ARG B 1 255 ? 10.406 3.725 -19.891 1 91.75 255 ARG B CA 1
ATOM 4835 C C . ARG B 1 255 ? 11.602 3.799 -18.938 1 91.75 255 ARG B C 1
ATOM 4837 O O . ARG B 1 255 ? 11.984 4.883 -18.5 1 91.75 255 ARG B O 1
ATOM 4844 N N . GLY B 1 256 ? 12.141 2.662 -18.562 1 87.25 256 GLY B N 1
ATOM 4845 C CA . GLY B 1 256 ? 13.359 2.617 -17.766 1 87.25 256 GLY B CA 1
ATOM 4846 C C . GLY B 1 256 ? 13.102 2.516 -16.281 1 87.25 256 GLY B C 1
ATOM 4847 O O . GLY B 1 256 ? 14.016 2.676 -15.469 1 87.25 256 GLY B O 1
ATOM 4848 N N . LYS B 1 257 ? 11.875 2.244 -15.875 1 90.69 257 LYS B N 1
ATOM 4849 C CA . LYS B 1 257 ? 11.531 2.141 -14.461 1 90.69 257 LYS B CA 1
ATOM 4850 C C . LYS B 1 257 ? 11.961 0.796 -13.883 1 90.69 257 LYS B C 1
ATOM 4852 O O . LYS B 1 257 ? 11.898 -0.228 -14.57 1 90.69 257 LYS B O 1
ATOM 4857 N N . THR B 1 258 ? 12.445 0.831 -12.664 1 92.31 258 THR B N 1
ATOM 4858 C CA . THR B 1 258 ? 12.68 -0.391 -11.906 1 92.31 258 THR B CA 1
ATOM 4859 C C . THR B 1 258 ? 11.391 -0.859 -11.234 1 92.31 258 THR B C 1
ATOM 4861 O O . THR B 1 258 ? 10.812 -0.142 -10.414 1 92.31 258 THR B O 1
ATOM 4864 N N . ILE B 1 259 ? 10.992 -2.086 -11.609 1 94.38 259 ILE B N 1
ATOM 4865 C CA . ILE B 1 259 ? 9.664 -2.547 -11.219 1 94.38 259 ILE B CA 1
ATOM 4866 C C . ILE B 1 259 ? 9.789 -3.738 -10.266 1 94.38 259 ILE B C 1
ATOM 4868 O O . ILE B 1 259 ? 10.625 -4.625 -10.484 1 94.38 259 ILE B O 1
ATOM 4872 N N . LEU B 1 260 ? 8.977 -3.717 -9.195 1 95.38 260 LEU B N 1
ATOM 4873 C CA . LEU B 1 260 ? 8.797 -4.879 -8.336 1 95.38 260 LEU B CA 1
ATOM 4874 C C . LEU B 1 260 ? 7.449 -5.543 -8.594 1 95.38 260 LEU B C 1
ATOM 4876 O O . LEU B 1 260 ? 6.41 -4.883 -8.555 1 95.38 260 LEU B O 1
ATOM 4880 N N . ILE B 1 261 ? 7.48 -6.785 -8.93 1 95.31 261 ILE B N 1
ATOM 4881 C CA . ILE B 1 261 ? 6.258 -7.574 -9.039 1 95.31 261 ILE B CA 1
ATOM 4882 C C . ILE B 1 261 ? 6.18 -8.578 -7.895 1 95.31 261 ILE B C 1
ATOM 4884 O O . ILE B 1 261 ? 7.008 -9.484 -7.793 1 95.31 261 ILE B O 1
ATOM 4888 N N . SER B 1 262 ? 5.285 -8.328 -6.953 1 94.5 262 SER B N 1
ATOM 4889 C CA . SER B 1 262 ? 4.941 -9.297 -5.918 1 94.5 262 SER B CA 1
ATOM 4890 C C . SER B 1 262 ? 3.701 -10.094 -6.301 1 94.5 262 SER B C 1
ATOM 4892 O O . SER B 1 262 ? 2.588 -9.562 -6.293 1 94.5 262 SER B O 1
ATOM 4894 N N . ALA B 1 263 ? 3.875 -11.289 -6.586 1 92.94 263 ALA B N 1
ATOM 4895 C CA . ALA B 1 263 ? 2.773 -12.125 -7.059 1 92.94 263 ALA B CA 1
ATOM 4896 C C . ALA B 1 263 ? 2.879 -13.539 -6.492 1 92.94 263 ALA B C 1
ATOM 4898 O O . ALA B 1 263 ? 3 -13.727 -5.281 1 92.94 263 ALA B O 1
ATOM 4899 N N . HIS B 1 264 ? 2.666 -14.516 -7.375 1 90.88 264 HIS B N 1
ATOM 4900 C CA . HIS B 1 264 ? 2.58 -15.891 -6.906 1 90.88 264 HIS B CA 1
ATOM 4901 C C . HIS B 1 264 ? 3.414 -16.828 -7.781 1 90.88 264 HIS B C 1
ATOM 4903 O O . HIS 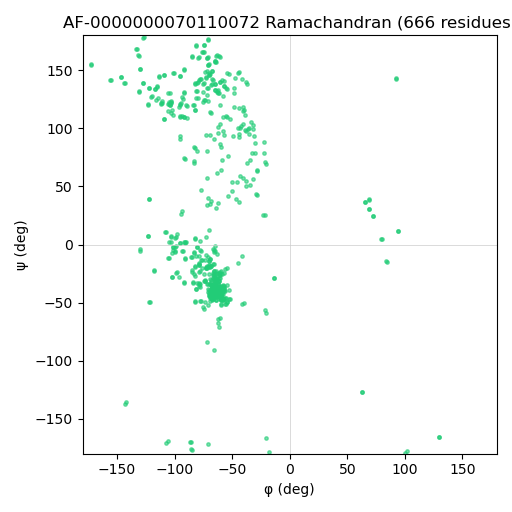B 1 264 ? 3.965 -16.391 -8.797 1 90.88 264 HIS B O 1
ATOM 4909 N N . GLY B 1 265 ? 3.568 -18.047 -7.266 1 87.62 265 GLY B N 1
ATOM 4910 C CA . GLY B 1 265 ? 4.422 -19 -7.953 1 87.62 265 GLY B CA 1
ATOM 4911 C C . GLY B 1 265 ? 4.039 -19.203 -9.406 1 87.62 265 GLY B C 1
ATOM 4912 O O . GLY B 1 265 ? 4.875 -19.062 -10.305 1 87.62 265 GLY B O 1
ATOM 4913 N N . ASN B 1 266 ? 2.758 -19.438 -9.617 1 90.81 266 ASN B N 1
ATOM 4914 C CA . ASN B 1 266 ? 2.352 -19.781 -10.969 1 90.81 266 ASN B CA 1
ATOM 4915 C C . ASN B 1 266 ? 2.244 -18.562 -11.867 1 90.81 266 ASN B C 1
ATOM 4917 O O . ASN B 1 266 ? 2.527 -18.625 -13.062 1 90.81 266 ASN B O 1
ATOM 4921 N N . SER B 1 267 ? 1.811 -17.422 -11.359 1 93.06 267 SER B N 1
ATOM 4922 C CA . SER B 1 267 ? 1.785 -16.219 -12.18 1 93.06 267 SER B CA 1
ATOM 4923 C C . SER B 1 267 ? 3.195 -15.773 -12.57 1 93.06 267 SER B C 1
ATOM 4925 O O . SER B 1 267 ? 3.436 -15.367 -13.703 1 93.06 267 SER B O 1
ATOM 4927 N N . CYS B 1 268 ? 4.137 -15.945 -11.688 1 91.56 268 CYS B N 1
ATOM 4928 C CA . CYS B 1 268 ? 5.527 -15.625 -11.984 1 91.56 268 CYS B CA 1
ATOM 4929 C C . CYS B 1 268 ? 6.113 -16.609 -12.984 1 91.56 268 CYS B C 1
ATOM 4931 O O . CYS B 1 268 ? 6.82 -16.219 -13.914 1 91.56 268 CYS B O 1
ATOM 4933 N N . ARG B 1 269 ? 5.812 -17.906 -12.75 1 91.19 269 ARG B N 1
ATOM 4934 C CA . ARG B 1 269 ? 6.289 -18.922 -13.672 1 91.19 269 ARG B CA 1
ATOM 4935 C C . ARG B 1 269 ? 5.762 -18.688 -15.078 1 91.19 269 ARG B C 1
ATOM 4937 O O . ARG B 1 269 ? 6.5 -18.828 -16.062 1 91.19 269 ARG B O 1
ATOM 4944 N N . ALA B 1 270 ? 4.5 -18.359 -15.141 1 93.88 270 ALA B N 1
ATOM 4945 C CA . ALA B 1 270 ? 3.891 -18.078 -16.438 1 93.88 270 ALA B CA 1
ATOM 4946 C C . ALA B 1 270 ? 4.578 -16.891 -17.125 1 93.88 270 ALA B C 1
ATOM 4948 O O . ALA B 1 270 ? 4.895 -16.953 -18.312 1 93.88 270 ALA B O 1
ATOM 4949 N N . LEU B 1 271 ? 4.801 -15.875 -16.391 1 93.12 271 LEU B N 1
ATOM 4950 C CA . LEU B 1 271 ? 5.457 -14.695 -16.938 1 93.12 271 LEU B CA 1
ATOM 4951 C C . LEU B 1 271 ? 6.887 -15.008 -17.359 1 93.12 271 LEU B C 1
ATOM 4953 O O . LEU B 1 271 ? 7.336 -14.57 -18.422 1 93.12 271 LEU B O 1
ATOM 4957 N N . LEU B 1 272 ? 7.562 -15.773 -16.516 1 91.06 272 LEU B N 1
ATOM 4958 C CA . LEU B 1 272 ? 8.93 -16.188 -16.828 1 91.06 272 LEU B CA 1
ATOM 4959 C C . LEU B 1 272 ? 8.969 -17 -18.125 1 91.06 272 LEU B C 1
ATOM 4961 O O . LEU B 1 272 ? 9.867 -16.797 -18.953 1 91.06 272 LEU B O 1
ATOM 4965 N N . LYS B 1 273 ? 8.039 -17.906 -18.234 1 93.5 273 LYS B N 1
ATOM 4966 C CA . LYS B 1 273 ? 7.945 -18.688 -19.453 1 93.5 273 LYS B CA 1
ATOM 4967 C C . LYS B 1 273 ? 7.887 -17.781 -20.688 1 93.5 273 LYS B C 1
ATOM 4969 O O . LYS B 1 273 ? 8.602 -18.016 -21.656 1 93.5 273 LYS B O 1
ATOM 4974 N N . TYR B 1 274 ? 7.082 -16.797 -20.641 1 93.88 274 TYR B N 1
ATOM 4975 C CA . TYR B 1 274 ? 6.859 -15.883 -21.75 1 93.88 274 TYR B CA 1
ATOM 4976 C C . TYR B 1 274 ? 8.102 -15.047 -22.016 1 93.88 274 TYR B C 1
ATOM 4978 O O . TYR B 1 274 ? 8.547 -14.945 -23.156 1 93.88 274 TYR B O 1
ATOM 4986 N N . LEU B 1 275 ? 8.711 -14.484 -21.016 1 91.56 275 LEU B N 1
ATOM 4987 C CA . LEU B 1 275 ? 9.805 -13.531 -21.172 1 91.56 275 LEU B CA 1
ATOM 4988 C C . LEU B 1 275 ? 11.086 -14.234 -21.594 1 91.56 275 LEU B C 1
ATOM 4990 O O . LEU B 1 275 ? 11.898 -13.672 -22.328 1 91.56 275 LEU B O 1
ATOM 4994 N N . GLU B 1 276 ? 11.258 -15.516 -21.156 1 90.69 276 GLU B N 1
ATOM 4995 C CA . GLU B 1 276 ? 12.484 -16.25 -21.453 1 90.69 276 GLU B CA 1
ATOM 4996 C C . GLU B 1 276 ? 12.281 -17.203 -22.625 1 90.69 276 GLU B C 1
ATOM 4998 O O . GLU B 1 276 ? 13.227 -17.859 -23.062 1 90.69 276 GLU B O 1
ATOM 5003 N N . GLY B 1 277 ? 11.078 -17.328 -23.094 1 92.25 277 GLY B N 1
ATOM 5004 C CA . GLY B 1 277 ? 10.805 -18.234 -24.188 1 92.25 277 GLY B CA 1
ATOM 5005 C C . GLY B 1 277 ? 10.953 -19.703 -23.812 1 92.25 277 GLY B C 1
ATOM 5006 O O . GLY B 1 277 ? 11.484 -20.5 -24.594 1 92.25 277 GLY B O 1
ATOM 5007 N N . ILE B 1 278 ? 10.531 -20.062 -22.625 1 92.69 278 ILE B N 1
ATOM 5008 C CA . ILE B 1 278 ? 10.609 -21.453 -22.172 1 92.69 278 ILE B CA 1
ATOM 5009 C C . ILE B 1 278 ? 9.516 -22.281 -22.844 1 92.69 278 ILE B C 1
ATOM 5011 O O . ILE B 1 278 ? 8.367 -21.844 -22.938 1 92.69 278 ILE B O 1
ATOM 5015 N N . SER B 1 279 ? 9.891 -23.484 -23.266 1 95.69 279 SER B N 1
ATOM 5016 C CA . SER B 1 279 ? 8.945 -24.328 -23.984 1 95.69 279 SER B CA 1
ATOM 5017 C C . SER B 1 279 ? 7.914 -24.953 -23.047 1 95.69 279 SER B C 1
ATOM 5019 O O . SER B 1 279 ? 8.102 -24.938 -21.828 1 95.69 279 SER B O 1
ATOM 5021 N N . ASP B 1 280 ? 6.805 -25.516 -23.609 1 94.88 280 ASP B N 1
ATOM 5022 C CA . ASP B 1 280 ? 5.762 -26.172 -22.828 1 94.88 280 ASP B CA 1
ATOM 5023 C C . ASP B 1 280 ? 6.32 -27.375 -22.062 1 94.88 280 ASP B C 1
ATOM 5025 O O . ASP B 1 280 ? 5.891 -27.656 -20.953 1 94.88 280 ASP B O 1
ATOM 5029 N N . GLU B 1 281 ? 7.328 -28.016 -22.656 1 93.5 281 GLU B N 1
ATOM 5030 C CA . GLU B 1 281 ? 7.918 -29.203 -22.062 1 93.5 281 GLU B CA 1
ATOM 5031 C C . GLU B 1 281 ? 8.891 -28.859 -20.938 1 93.5 281 GLU B C 1
ATOM 5033 O O . GLU B 1 281 ? 8.977 -29.562 -19.938 1 93.5 281 GLU B O 1
ATOM 5038 N N . GLU B 1 282 ? 9.555 -27.734 -21.109 1 93.38 282 GLU B N 1
ATOM 5039 C CA . GLU B 1 282 ? 10.609 -27.375 -20.156 1 93.38 282 GLU B CA 1
ATOM 5040 C C . GLU B 1 282 ? 10.047 -26.672 -18.938 1 93.38 282 GLU B C 1
ATOM 5042 O O . GLU B 1 282 ? 10.664 -26.688 -17.859 1 93.38 282 GLU B O 1
ATOM 5047 N N . ILE B 1 283 ? 8.875 -26.094 -19.078 1 92.88 283 ILE B N 1
ATOM 5048 C CA . ILE B 1 283 ? 8.32 -25.281 -18 1 92.88 283 ILE B CA 1
ATOM 5049 C C . ILE B 1 283 ? 7.996 -26.156 -16.797 1 92.88 283 ILE B C 1
ATOM 5051 O O . ILE B 1 283 ? 7.984 -25.688 -15.664 1 92.88 283 ILE B O 1
ATOM 5055 N N . ILE B 1 284 ? 7.727 -27.453 -17.031 1 87.94 284 ILE B N 1
ATOM 5056 C CA . ILE B 1 284 ? 7.379 -28.391 -15.977 1 87.94 284 ILE B CA 1
ATOM 5057 C C . ILE B 1 284 ? 8.531 -28.484 -14.977 1 87.94 284 ILE B C 1
ATOM 5059 O O . ILE B 1 284 ? 8.312 -28.766 -13.789 1 87.94 284 ILE B O 1
ATOM 5063 N N . ASN B 1 285 ? 9.742 -28.156 -15.398 1 86.88 285 ASN B N 1
ATOM 5064 C CA . ASN B 1 285 ? 10.938 -28.359 -14.586 1 86.88 285 ASN B CA 1
ATOM 5065 C C . ASN B 1 285 ? 11.352 -27.062 -13.891 1 86.88 285 ASN B C 1
ATOM 5067 O O . ASN B 1 285 ? 12.344 -27.031 -13.156 1 86.88 285 ASN B O 1
ATOM 5071 N N . ILE B 1 286 ? 10.703 -26.016 -14.086 1 86.94 286 ILE B N 1
ATOM 5072 C CA . ILE B 1 286 ? 11.047 -24.734 -13.477 1 86.94 286 ILE B CA 1
ATOM 5073 C C . ILE B 1 286 ? 10.328 -24.594 -12.141 1 86.94 286 ILE B C 1
ATOM 5075 O O . ILE B 1 286 ? 9.102 -24.688 -12.07 1 86.94 286 ILE B O 1
ATOM 5079 N N . THR B 1 287 ? 11.109 -24.453 -11.086 1 84.12 287 THR B N 1
ATOM 5080 C CA . THR B 1 287 ? 10.586 -24.234 -9.742 1 84.12 287 THR B CA 1
ATOM 5081 C C . THR B 1 287 ? 11.102 -22.922 -9.172 1 84.12 287 THR B C 1
ATOM 5083 O O . THR B 1 287 ? 12.305 -22.656 -9.211 1 84.12 287 THR B O 1
ATOM 5086 N N . LEU B 1 288 ? 10.188 -22.156 -8.742 1 83.44 288 LEU B N 1
ATOM 5087 C CA . LEU B 1 288 ? 10.547 -20.891 -8.109 1 83.44 288 LEU B CA 1
ATOM 5088 C C . LEU B 1 288 ? 10.398 -20.984 -6.594 1 83.44 288 LEU B C 1
ATOM 5090 O O . LEU B 1 288 ? 9.312 -21.266 -6.086 1 83.44 288 LEU B O 1
ATOM 5094 N N . PRO B 1 289 ? 11.477 -20.781 -5.91 1 82.56 289 PRO B N 1
ATOM 5095 C CA . PRO B 1 289 ? 11.383 -20.812 -4.449 1 82.56 289 PRO B CA 1
ATOM 5096 C C . PRO B 1 289 ? 10.617 -19.609 -3.881 1 82.56 289 PRO B C 1
ATOM 5098 O O . PRO B 1 289 ? 10.602 -18.547 -4.492 1 82.56 289 PRO B O 1
ATOM 5101 N N . THR B 1 290 ? 10.07 -19.797 -2.725 1 80.19 290 THR B N 1
ATOM 5102 C CA . THR B 1 290 ? 9.32 -18.734 -2.07 1 80.19 290 THR B CA 1
ATOM 5103 C C . THR B 1 290 ? 10.266 -17.75 -1.375 1 80.19 290 THR B C 1
ATOM 5105 O O . THR B 1 290 ? 11.273 -18.156 -0.793 1 80.19 290 THR B O 1
ATOM 5108 N N . GLY B 1 291 ? 9.938 -16.531 -1.501 1 81.62 291 GLY B N 1
ATOM 5109 C CA . GLY B 1 291 ? 10.617 -15.516 -0.716 1 81.62 291 GLY B CA 1
ATOM 5110 C C . GLY B 1 291 ? 11.961 -15.117 -1.295 1 81.62 291 GLY B C 1
ATOM 5111 O O . GLY B 1 291 ? 12.742 -14.422 -0.643 1 81.62 291 GLY B O 1
ATOM 5112 N N . VAL B 1 292 ? 12.297 -15.633 -2.445 1 85.06 292 VAL B N 1
ATOM 5113 C CA . VAL B 1 292 ? 13.562 -15.305 -3.09 1 85.06 292 VAL B CA 1
ATOM 5114 C C . VAL B 1 292 ? 13.32 -14.359 -4.262 1 85.06 292 VAL B C 1
ATOM 5116 O O . VAL B 1 292 ? 12.586 -14.68 -5.191 1 85.06 292 VAL B O 1
ATOM 5119 N N . PRO B 1 293 ? 13.953 -13.203 -4.164 1 88.88 293 PRO B N 1
ATOM 5120 C CA . PRO B 1 293 ? 13.781 -12.281 -5.289 1 88.88 293 PRO B CA 1
ATOM 5121 C C . PRO B 1 293 ? 14.438 -12.789 -6.574 1 88.88 293 PRO B C 1
ATOM 5123 O O . PRO B 1 293 ? 15.523 -13.375 -6.527 1 88.88 293 PRO B O 1
ATOM 5126 N N . ILE B 1 294 ? 13.711 -12.602 -7.621 1 89.5 294 ILE B N 1
ATOM 5127 C CA . ILE B 1 294 ? 14.203 -12.969 -8.945 1 89.5 294 ILE B CA 1
ATOM 5128 C C . ILE B 1 294 ? 14.461 -11.703 -9.766 1 89.5 294 ILE B C 1
ATOM 5130 O O . ILE B 1 294 ? 13.562 -10.883 -9.953 1 89.5 294 ILE B O 1
ATOM 5134 N N . LEU B 1 295 ? 15.656 -11.578 -10.195 1 89 295 LEU B N 1
ATOM 5135 C CA . LEU B 1 295 ? 16.016 -10.445 -11.031 1 89 295 LEU B CA 1
ATOM 5136 C C . LEU B 1 295 ? 15.914 -10.805 -12.516 1 89 295 LEU B C 1
ATOM 5138 O O . LEU B 1 295 ? 16.484 -11.805 -12.953 1 89 295 LEU B O 1
ATOM 5142 N N . LEU B 1 296 ? 15.094 -10.047 -13.18 1 88.62 296 LEU B N 1
ATOM 5143 C CA . LEU B 1 296 ? 14.969 -10.148 -14.633 1 88.62 296 LEU B CA 1
ATOM 5144 C C . LEU B 1 296 ? 15.508 -8.891 -15.312 1 88.62 296 LEU B C 1
ATOM 5146 O O . LEU B 1 296 ? 15.086 -7.777 -14.992 1 88.62 296 LEU B O 1
ATOM 5150 N N . GLU B 1 297 ? 16.469 -9.125 -16.125 1 85.75 297 GLU B N 1
ATOM 5151 C CA . GLU B 1 297 ? 16.969 -8.039 -16.953 1 85.75 297 GLU B CA 1
ATOM 5152 C C . GLU B 1 297 ? 16.469 -8.156 -18.391 1 85.75 297 GLU B C 1
ATOM 5154 O O . GLU B 1 297 ? 16.656 -9.188 -19.031 1 85.75 297 GLU B O 1
ATOM 5159 N N . LEU B 1 298 ? 15.797 -7.113 -18.812 1 87.75 298 LEU B N 1
ATOM 5160 C CA . LEU B 1 298 ? 15.133 -7.152 -20.109 1 87.75 298 LEU B CA 1
ATOM 5161 C C . LEU B 1 298 ? 15.773 -6.164 -21.078 1 87.75 298 LEU B C 1
ATOM 5163 O O . LEU B 1 298 ? 16.219 -5.086 -20.672 1 87.75 298 LEU B O 1
ATOM 5167 N N . ASP B 1 299 ? 15.844 -6.527 -22.312 1 84 299 ASP B N 1
ATOM 5168 C CA . ASP B 1 299 ? 16.344 -5.637 -23.359 1 84 299 ASP B CA 1
ATOM 5169 C C . ASP B 1 299 ? 15.234 -4.742 -23.906 1 84 299 ASP B C 1
ATOM 5171 O O . ASP B 1 299 ? 14.141 -4.688 -23.344 1 84 299 ASP B O 1
ATOM 5175 N N . GLU B 1 300 ? 15.484 -4.047 -24.969 1 84.62 300 GLU B N 1
ATOM 5176 C CA . GLU B 1 300 ? 14.555 -3.07 -25.531 1 84.62 300 GLU B CA 1
ATOM 5177 C C . GLU B 1 300 ? 13.328 -3.754 -26.141 1 84.62 300 GLU B C 1
ATOM 5179 O O . GLU B 1 300 ? 12.297 -3.113 -26.359 1 84.62 300 GLU B O 1
ATOM 5184 N N . ASN B 1 301 ? 13.469 -5.027 -26.422 1 84.44 301 ASN B N 1
ATOM 5185 C CA . ASN B 1 301 ? 12.352 -5.801 -26.969 1 84.44 301 ASN B CA 1
ATOM 5186 C C . ASN B 1 301 ? 11.664 -6.621 -25.875 1 84.44 301 ASN B C 1
ATOM 5188 O O . ASN B 1 301 ? 10.812 -7.465 -26.172 1 84.44 301 ASN B O 1
ATOM 5192 N N . LEU B 1 302 ? 12.047 -6.457 -24.625 1 86.06 302 LEU B N 1
ATOM 5193 C CA . LEU B 1 302 ? 11.453 -7.051 -23.438 1 86.06 302 LEU B CA 1
ATOM 5194 C C . LEU B 1 302 ? 11.766 -8.547 -23.359 1 86.06 302 LEU B C 1
ATOM 5196 O O .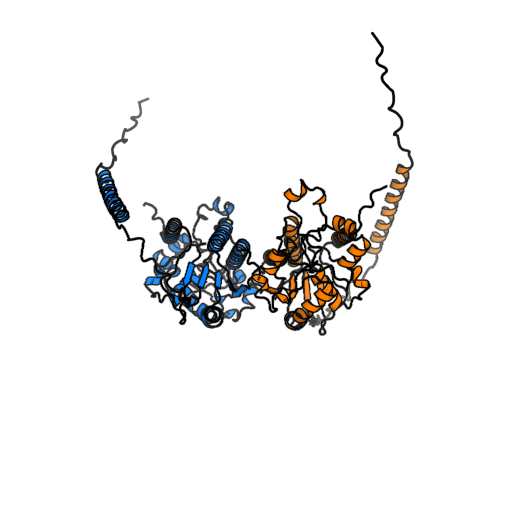 LEU B 1 302 ? 10.984 -9.312 -22.797 1 86.06 302 LEU B O 1
ATOM 5200 N N . HIS B 1 303 ? 12.828 -8.875 -23.984 1 83.19 303 HIS B N 1
ATOM 5201 C CA . HIS B 1 303 ? 13.359 -10.219 -23.781 1 83.19 303 HIS B CA 1
ATOM 5202 C C . HIS B 1 303 ? 14.445 -10.219 -22.703 1 83.19 303 HIS B C 1
ATOM 5204 O O . HIS B 1 303 ? 15.203 -9.258 -22.594 1 83.19 303 HIS B O 1
ATOM 5210 N N . THR B 1 304 ? 14.477 -11.281 -21.953 1 85.19 304 THR B N 1
ATOM 5211 C CA . THR B 1 304 ? 15.484 -11.375 -20.906 1 85.19 304 THR B CA 1
ATOM 5212 C C . THR B 1 304 ? 16.891 -11.422 -21.516 1 85.19 304 THR B C 1
ATOM 5214 O O . THR B 1 304 ? 17.109 -12.086 -22.531 1 85.19 304 THR B O 1
ATOM 5217 N N . VAL B 1 305 ? 17.734 -10.539 -20.859 1 83 305 VAL B N 1
ATOM 5218 C CA . VAL B 1 305 ? 19.156 -10.586 -21.188 1 83 305 VAL B CA 1
ATOM 5219 C C . VAL B 1 305 ? 19.844 -11.695 -20.391 1 83 305 VAL B C 1
ATOM 5221 O O . VAL B 1 305 ? 20.156 -11.523 -19.203 1 83 305 VAL B O 1
ATOM 5224 N N . GLY B 1 306 ? 19.609 -12.992 -20.656 1 80.38 306 GLY B N 1
ATOM 5225 C CA . GLY B 1 306 ? 20.109 -14.156 -19.938 1 80.38 306 GLY B CA 1
ATOM 5226 C C . GLY B 1 306 ? 19.062 -14.773 -19.016 1 80.38 306 GLY B C 1
ATOM 5227 O O . GLY B 1 306 ? 17.938 -14.297 -18.938 1 80.38 306 GLY B O 1
ATOM 5228 N N . PRO B 1 307 ? 19.516 -15.766 -18.344 1 83.19 307 PRO B N 1
ATOM 5229 C CA . PRO B 1 307 ? 18.562 -16.438 -17.453 1 83.19 307 PRO B CA 1
ATOM 5230 C C . PRO B 1 307 ? 18.25 -15.602 -16.203 1 83.19 307 PRO B C 1
ATOM 5232 O O . PRO B 1 307 ? 19.047 -14.758 -15.797 1 83.19 307 PRO B O 1
ATOM 5235 N N . HIS B 1 308 ? 17.047 -15.758 -15.75 1 84.94 308 HIS B N 1
ATOM 5236 C CA . HIS B 1 308 ? 16.688 -15.102 -14.5 1 84.94 308 HIS B CA 1
ATOM 5237 C C . HIS B 1 308 ? 17.672 -15.445 -13.383 1 84.94 308 HIS B C 1
ATOM 5239 O O . HIS B 1 308 ? 18.25 -16.531 -13.375 1 84.94 308 HIS B O 1
ATOM 5245 N N . GLN B 1 309 ? 17.875 -14.469 -12.508 1 85.75 309 GLN B N 1
ATOM 5246 C CA . GLN B 1 309 ? 18.812 -14.633 -11.398 1 85.75 309 GLN B CA 1
ATOM 5247 C C . GLN B 1 309 ? 18.078 -14.602 -10.055 1 85.75 309 GLN B C 1
ATOM 5249 O O . GLN B 1 309 ? 17.312 -13.672 -9.781 1 85.75 309 GLN B O 1
ATOM 5254 N N . PHE B 1 310 ? 18.359 -15.695 -9.32 1 87.25 310 PHE B N 1
ATOM 5255 C CA . PHE B 1 310 ? 17.891 -15.672 -7.941 1 87.25 310 PHE B CA 1
ATOM 5256 C C . PHE B 1 310 ? 18.859 -14.875 -7.062 1 87.25 310 PHE B C 1
ATOM 5258 O O . PHE B 1 310 ? 20.062 -15.117 -7.082 1 87.25 310 PHE B O 1
ATOM 5265 N N . LEU B 1 311 ? 18.297 -13.922 -6.379 1 86.94 311 LEU B N 1
ATOM 5266 C CA . LEU B 1 311 ? 19.141 -13.109 -5.504 1 86.94 311 LEU B CA 1
ATOM 5267 C C . LEU B 1 311 ? 19.188 -13.695 -4.098 1 86.94 311 LEU B C 1
ATOM 5269 O O . LEU B 1 311 ? 18.156 -14.047 -3.531 1 86.94 311 LEU B O 1
ATOM 5273 N N . GLY B 1 312 ? 20.406 -13.852 -3.539 1 84.62 312 GLY B N 1
ATOM 5274 C CA . GLY B 1 312 ? 20.578 -14.391 -2.199 1 84.62 312 GLY B CA 1
ATOM 5275 C C . GLY B 1 312 ? 21.594 -15.523 -2.135 1 84.62 312 GLY B C 1
ATOM 5276 O O . GLY B 1 312 ? 22.391 -15.695 -3.053 1 84.62 312 GLY B O 1
ATOM 5277 N N . ASP B 1 313 ? 21.594 -16.25 -1.028 1 86.62 313 ASP B N 1
ATOM 5278 C CA . ASP B 1 313 ? 22.484 -17.391 -0.829 1 86.62 313 ASP B CA 1
ATOM 5279 C C . ASP B 1 313 ? 22.125 -18.547 -1.757 1 86.62 313 ASP B C 1
ATOM 5281 O O . ASP B 1 313 ? 21.109 -19.219 -1.556 1 86.62 313 ASP B O 1
ATOM 5285 N N . GLN B 1 314 ? 23 -18.828 -2.664 1 88.56 314 GLN B N 1
ATOM 5286 C CA . GLN B 1 314 ? 22.719 -19.781 -3.73 1 88.56 314 GLN B CA 1
ATOM 5287 C C . GLN B 1 314 ? 22.531 -21.203 -3.176 1 88.56 314 GLN B C 1
ATOM 5289 O O . GLN B 1 314 ? 21.688 -21.953 -3.66 1 88.56 314 GLN B O 1
ATOM 5294 N N . GLU B 1 315 ? 23.266 -21.453 -2.188 1 88.06 315 GLU B N 1
ATOM 5295 C CA . GLU B 1 315 ? 23.125 -22.781 -1.59 1 88.06 315 GLU B CA 1
ATOM 5296 C C . GLU B 1 315 ? 21.75 -22.953 -0.932 1 88.06 315 GLU B C 1
ATOM 5298 O O . GLU B 1 315 ? 21.094 -23.984 -1.112 1 88.06 315 GLU B O 1
ATOM 5303 N N . ALA B 1 316 ? 21.406 -21.969 -0.253 1 83.62 316 ALA B N 1
ATOM 5304 C CA . ALA B 1 316 ? 20.094 -22 0.408 1 83.62 316 ALA B CA 1
ATOM 5305 C C . ALA B 1 316 ? 18.969 -22.031 -0.615 1 83.62 316 ALA B C 1
ATOM 5307 O O . ALA B 1 316 ? 17.953 -22.719 -0.411 1 83.62 316 ALA B O 1
ATOM 5308 N N . ILE B 1 317 ? 19.203 -21.375 -1.684 1 85.75 317 ILE B N 1
ATOM 5309 C CA . ILE B 1 317 ? 18.203 -21.297 -2.738 1 85.75 317 ILE B CA 1
ATOM 5310 C C . ILE B 1 317 ? 18.031 -22.656 -3.408 1 85.75 317 ILE B C 1
ATOM 5312 O O . ILE B 1 317 ? 16.906 -23.109 -3.627 1 85.75 317 ILE B O 1
ATOM 5316 N N . GLN B 1 318 ? 19.078 -23.312 -3.688 1 86.94 318 GLN B N 1
ATOM 5317 C CA . GLN B 1 318 ? 19.016 -24.625 -4.309 1 86.94 318 GLN B CA 1
ATOM 5318 C C . GLN B 1 318 ? 18.344 -25.641 -3.385 1 86.94 318 GLN B C 1
ATOM 5320 O O . GLN B 1 318 ? 17.578 -26.5 -3.844 1 86.94 318 GLN B O 1
ATOM 5325 N N . ALA B 1 319 ? 18.609 -25.453 -2.131 1 82.5 319 ALA B N 1
ATOM 5326 C CA . ALA B 1 319 ? 17.953 -26.328 -1.157 1 82.5 319 ALA B CA 1
ATOM 5327 C C . ALA B 1 319 ? 16.453 -26.094 -1.136 1 82.5 319 ALA B C 1
ATOM 5329 O O . ALA B 1 319 ? 15.672 -27.047 -1.043 1 82.5 319 ALA B O 1
ATOM 5330 N N . ALA B 1 320 ? 16.094 -24.859 -1.231 1 78.31 320 ALA B N 1
ATOM 5331 C CA . ALA B 1 320 ? 14.672 -24.516 -1.228 1 78.31 320 ALA B CA 1
ATOM 5332 C C . ALA B 1 320 ? 13.977 -25.031 -2.482 1 78.31 320 ALA B C 1
ATOM 5334 O O . ALA B 1 320 ? 12.844 -25.516 -2.418 1 78.31 320 ALA B O 1
ATOM 5335 N N . ILE B 1 321 ? 14.672 -25 -3.574 1 80.19 321 ILE B N 1
ATOM 5336 C CA . ILE B 1 321 ? 14.141 -25.516 -4.832 1 80.19 321 ILE B CA 1
ATOM 5337 C C . ILE B 1 321 ? 13.922 -27.016 -4.734 1 80.19 321 ILE B C 1
ATOM 5339 O O . ILE B 1 321 ? 12.867 -27.531 -5.133 1 80.19 321 ILE B O 1
ATOM 5343 N N . LYS B 1 322 ? 14.852 -27.609 -4.203 1 79.75 322 LYS B N 1
ATOM 5344 C CA . LYS B 1 322 ? 14.766 -29.062 -4.039 1 79.75 322 LYS B CA 1
ATOM 5345 C C . LYS B 1 322 ? 13.609 -29.438 -3.121 1 79.75 322 LYS B C 1
ATOM 5347 O O . LYS B 1 322 ? 12.906 -30.422 -3.375 1 79.75 322 LYS B O 1
ATOM 5352 N N . LYS B 1 323 ? 13.383 -28.672 -2.139 1 72.62 323 LYS B N 1
ATOM 5353 C CA . LYS B 1 323 ? 12.297 -28.922 -1.194 1 72.62 323 LYS B CA 1
ATOM 5354 C C . LYS B 1 323 ? 10.938 -28.828 -1.882 1 72.62 323 LYS B C 1
ATOM 5356 O O . LYS B 1 323 ? 10.055 -29.656 -1.645 1 72.62 323 LYS B O 1
ATOM 5361 N N . VAL B 1 324 ? 10.773 -27.844 -2.697 1 70.62 324 VAL B N 1
ATOM 5362 C CA . VAL B 1 324 ? 9.516 -27.656 -3.408 1 70.62 324 VAL B CA 1
ATOM 5363 C C . VAL B 1 324 ? 9.297 -28.797 -4.398 1 70.62 324 VAL B C 1
ATOM 5365 O O . VAL B 1 324 ? 8.18 -29.312 -4.523 1 70.62 324 VAL B O 1
ATOM 5368 N N . ASP B 1 325 ? 10.367 -29.266 -5.016 1 71.94 325 ASP B N 1
ATOM 5369 C CA . ASP B 1 325 ? 10.289 -30.344 -5.992 1 71.94 325 ASP B CA 1
ATOM 5370 C C . ASP B 1 325 ? 9.922 -31.672 -5.324 1 71.94 325 ASP B C 1
ATOM 5372 O O . ASP B 1 325 ? 9.188 -32.469 -5.895 1 71.94 325 ASP B O 1
ATOM 5376 N N . ASP B 1 326 ? 10.312 -31.797 -4.121 1 67.69 326 ASP B N 1
ATOM 5377 C CA . ASP B 1 326 ? 10.102 -33.062 -3.391 1 67.69 326 ASP B CA 1
ATOM 5378 C C . ASP B 1 326 ? 8.695 -33.125 -2.814 1 67.69 326 ASP B C 1
ATOM 5380 O O . ASP B 1 326 ? 8.219 -34.188 -2.459 1 67.69 326 ASP B O 1
ATOM 5384 N N . GLN B 1 327 ? 8.156 -32.031 -2.598 1 59.22 327 GLN B N 1
ATOM 5385 C CA . GLN B 1 327 ? 6.793 -32.031 -2.066 1 59.22 327 GLN B CA 1
ATOM 5386 C C . GLN B 1 327 ? 5.832 -32.75 -3 1 59.22 327 GLN B C 1
ATOM 5388 O O . GLN B 1 327 ? 4.801 -33.281 -2.561 1 59.22 327 GLN B O 1
ATOM 5393 N N . GLY B 1 328 ? 5.984 -32.875 -4.203 1 54.5 328 GLY B N 1
ATOM 5394 C CA . GLY B 1 328 ? 5.137 -33.594 -5.137 1 54.5 328 GLY B CA 1
ATOM 5395 C C . GLY B 1 328 ? 5.359 -35.094 -5.109 1 54.5 328 GLY B C 1
ATOM 5396 O O . GLY B 1 328 ? 4.559 -35.844 -5.656 1 54.5 328 GLY B O 1
ATOM 5397 N N . LYS B 1 329 ? 6.43 -35.594 -4.391 1 54.38 329 LYS B N 1
ATOM 5398 C CA . LYS B 1 329 ? 6.746 -37.031 -4.406 1 54.38 329 LYS B CA 1
ATOM 5399 C C . LYS B 1 329 ? 6.117 -37.75 -3.215 1 54.38 329 LYS B C 1
ATOM 5401 O O . LYS B 1 329 ? 6.219 -37.281 -2.078 1 54.38 329 LYS B O 1
ATOM 5406 N N . VAL B 1 330 ? 4.887 -38.281 -3.342 1 50.22 330 VAL B N 1
ATOM 5407 C CA . VAL B 1 330 ? 4.266 -39.125 -2.32 1 50.22 330 VAL B CA 1
ATOM 5408 C C . VAL B 1 330 ? 5.309 -40.062 -1.697 1 50.22 330 VAL B C 1
ATOM 5410 O O . VAL B 1 330 ? 6.059 -40.719 -2.412 1 50.22 330 VAL B O 1
ATOM 5413 N N . LYS B 1 331 ? 5.672 -39.875 -0.442 1 49.81 331 LYS B N 1
ATOM 5414 C CA . LYS B 1 331 ? 6.477 -40.875 0.283 1 49.81 331 LYS B CA 1
ATOM 5415 C C . LYS B 1 331 ? 5.902 -42.281 0.138 1 49.81 331 LYS B C 1
ATOM 5417 O O . LYS B 1 331 ? 4.727 -42.5 0.43 1 49.81 331 LYS B O 1
ATOM 5422 N N . ARG B 1 332 ? 6.414 -43 -0.849 1 36.44 332 ARG B N 1
ATOM 5423 C CA . ARG B 1 332 ? 6.059 -44.406 -0.94 1 36.44 332 ARG B CA 1
ATOM 5424 C C . ARG B 1 332 ? 6.105 -45.094 0.43 1 36.44 332 ARG B C 1
ATOM 5426 O O . ARG B 1 332 ? 7.105 -44.969 1.142 1 36.44 332 ARG B O 1
ATOM 5433 N N . ALA B 1 333 ? 5.055 -45.188 1.056 1 37.53 333 ALA B N 1
ATOM 5434 C CA . ALA B 1 333 ? 5.016 -46.125 2.174 1 37.53 333 ALA B CA 1
ATOM 5435 C C . ALA B 1 333 ? 5.836 -47.375 1.87 1 37.53 333 ALA B C 1
ATOM 5437 O O . ALA B 1 333 ? 5.719 -47.969 0.789 1 37.53 333 ALA B O 1
ATOM 5438 N N . ASP B 1 334 ? 7.09 -47.406 2.418 1 35.31 334 ASP B N 1
ATOM 5439 C CA . ASP B 1 334 ? 7.707 -48.75 2.426 1 35.31 334 ASP B CA 1
ATOM 5440 C C . ASP B 1 334 ? 6.664 -49.812 2.66 1 35.31 334 ASP B C 1
ATOM 5442 O O . ASP B 1 334 ? 5.902 -49.781 3.625 1 35.31 334 ASP B O 1
ATOM 5446 N N . LYS B 1 335 ? 6.254 -50.438 1.582 1 30.06 335 LYS B N 1
ATOM 5447 C CA . LYS B 1 335 ? 5.629 -51.75 1.81 1 30.06 335 LYS B CA 1
ATOM 5448 C C . LYS B 1 335 ? 6.516 -52.625 2.668 1 30.06 335 LYS B C 1
ATOM 5450 O O . LYS B 1 335 ? 7.734 -52.688 2.473 1 30.06 335 LYS B O 1
#

Nearest PDB structures (foldseek):
  7thi-assembly1_A  TM=9.513E-01  e=7.114E-44  Homo sapiens
  7n3r-assembly1_B  TM=9.530E-01  e=1.266E-41  Homo sapiens
  6isn-assembly1_B  TM=9.203E-01  e=4.624E-30  Homo sapiens
  3gp5-assembly1_A  TM=8.979E-01  e=1.434E-29  Burkholderia pseudomallei
  6h26-assembly1_A-2  TM=9.100E-01  e=2.601E-29  Oryctolagus cuniculus

Solvent-accessible surface area (backbone atoms only — not comparable to full-atom values): 37434 Å² total; per-residue (Å²): 138,80,83,79,80,80,81,76,90,72,79,72,91,70,80,81,76,70,79,60,58,72,59,59,62,64,60,59,65,61,57,60,66,56,55,61,65,56,61,76,64,67,68,80,75,74,82,77,76,86,68,70,84,71,80,77,71,76,73,70,70,76,70,72,72,67,18,38,38,36,43,30,32,32,49,48,61,45,78,54,67,73,56,29,64,80,44,57,83,47,42,88,57,69,35,62,34,60,57,31,68,56,76,48,65,59,20,73,63,16,50,51,32,24,38,50,36,11,46,52,41,39,76,67,66,64,69,67,58,35,36,38,23,13,48,41,51,38,22,41,50,37,44,49,39,22,24,53,58,52,70,44,62,58,44,49,52,48,61,35,69,53,34,33,44,48,33,46,25,56,51,54,67,40,37,61,67,57,41,26,72,72,60,31,56,68,52,46,48,36,46,72,38,33,37,77,36,55,40,58,59,45,47,81,84,41,90,59,37,61,66,45,74,65,35,67,74,52,74,71,45,99,51,59,69,88,71,52,79,45,34,32,16,44,48,53,42,34,62,57,24,44,60,51,39,64,71,54,50,44,56,45,33,75,72,55,35,30,34,38,34,23,27,16,56,54,35,49,49,30,50,47,30,64,41,66,65,52,48,70,78,57,48,49,74,64,71,77,42,60,33,40,41,30,44,37,38,29,48,98,83,59,36,46,69,63,78,74,38,76,57,72,62,63,67,62,48,54,51,44,34,51,51,60,62,48,68,75,55,75,78,72,70,80,122,133,86,83,80,80,78,81,77,90,73,75,81,78,73,76,79,74,72,74,59,58,68,56,58,60,59,59,58,61,58,56,59,63,55,53,62,65,56,61,75,63,69,70,80,76,73,81,77,74,85,66,67,84,70,78,76,70,75,73,71,71,76,71,72,71,66,18,37,38,35,42,31,33,30,50,49,62,47,73,56,67,74,56,32,67,79,44,58,82,48,43,86,58,67,36,61,33,62,57,31,70,56,77,48,65,58,21,74,66,14,49,49,31,23,39,49,35,11,47,52,41,40,76,68,65,65,70,66,60,35,35,38,23,14,48,40,50,36,24,41,51,36,45,51,38,22,23,53,58,53,70,46,64,56,44,50,52,48,61,35,70,52,31,34,43,48,34,46,25,57,51,54,68,41,37,59,67,58,41,26,71,73,61,31,57,68,54,47,47,36,44,71,37,34,37,79,37,56,42,58,59,45,48,83,84,41,90,58,36,59,66,48,74,65,36,68,73,52,71,73,45,101,52,59,68,88,71,52,80,45,35,31,16,45,48,51,44,34,62,57,25,44,59,51,40,64,71,54,50,44,55,45,33,75,72,52,35,29,33,38,32,25,30,14,54,54,34,47,49,30,50,47,30,64,41,65,64,52,49,70,77,56,48,50,73,64,72,76,43,60,32,39,40,30,43,36,41,30,48,98,83,57,35,46,69,63,77,73,38,76,57,72,61,63,66,62,49,53,52,44,33,51,51,61,63,48,67,74,55,74,78,71,70,82,123

Sequence (670 aa):
MPAAVMSPWRRRLFGSSEERLLLVAFLQGLGAILRAMADLALEGSVDRKNLNVMKGERIVHHQKMMKRCICLQYLYITPSSFELKNNFFAIRSFLLDKTHWVDQKLNSDGLEEARNCGKQLKALNFEFDLVFTSILKRSIHTAWLILEELGQEWVPMESSWRLNERHYGALISLNREQMALNHGEEQVRLWRRSYNVTPPPIDESHPYYHEIYNDRKYKVCDVPLDQLPRSESLKDVLERLLPYWNERIAPEVLRGKTILISAHGNSCRALLKYLEGISDEEIINITLPTGVPILLELDENLHTVGPHQFLGDQEAIQAAIKKVDDQGKVKRADKMPAAVMSPWRRRLFGSSEERLLLVAFLQGLGAILRAMADLALEGSVDRKNLNVMKGERIVHHQKMMKRCICLQYLYITPSSFELKNNFFAIRSFLLDKTHWVDQKLNSDGLEEARNCGKQLKALNFEFDLVFTSILKRSIHTAWLILEELGQEWVPMESSWRLNERHYGALISLNREQMALNHGEEQVRLWRRSYNVTPPPIDESHPYYHEIYNDRKYKVCDVPLDQLPRSESLKDVLERLLPYWNERIAPEVLRGKTILISAHGNSCRALLKYLEGISDEEIINITLPTGVPILLELDENLHTVGPHQFLGDQEAIQAAIKKVDDQGKVKRADK

InterPro domains:
  IPR005952 Phosphoglycerate mutase 1 [MF_01039] (79-311)
  IPR005952 Phosphoglycerate mutase 1 [PTHR11931] (99-329)
  IPR005952 Phosphoglycerate mutase 1 [TIGR01258] (99-329)
  IPR013078 Histidine phosphatase superfamily, clade-1 [PF00300] (101-205)
  IPR013078 Histidine phosphatase superfamily, clade-1 [PF00300] (226-300)
  IPR013078 Histidine phosphatase superfamily, clade-1 [cd07067] (101-305)
  IPR029033 Histidine phosphatase superfamily [G3DSA:3.40.50.1240] (91-335)
  IPR029033 Histidine phosphatase superfamily [SSF53254] (99-319)